Protein AF-0000000080481583 (afdb_homodimer)

Secondary structure (DSSP, 8-state):
---PPEEEEEEESS-SHHHHHHHHHH--SEEEEEEE--TTSPPPTHHHHHHHHHHHHHSSPPEEEEE-TT-HHHHHHHHHHHHHH-TTSEEEEETTSS-HHHHHHHHHHHHSTT--EEEEEEE-SB----SSS-SSB---EEEE-----S-PPPHHHHHHHHHHHHH-SSS--EEHHHHHHHHHHHT-GGGTTT--S-STT----HHHHHHHIIIIIHHHHHTTSEEEEEETTEEEEEE-HHHHHHHHHTGGGGHHHHHHHHHHH--SS---------GGGGGGTT--/--PPPEEEEEEESS-SHHHHHHHHHH--SEEEEEEE--TTSPPPTHHHHHHHHHHHHHSSPPEEEEE-TT-HHHHHHHHHHHHHH-TTSEEEEETTSS-HHHHHHHHHHHHSTT--EEEEEEE-SB----SSS-SSB---EEEE-----S-PPPHHHHHHHHHHHHH-SSS--EEHHHHHHHHHHHT-GGGTTT--S-STT----HHHHHHHIIIIIHHHHHTTSEEEEEETTEEEEEE-HHHHHHHHHTGGGGHHHHHHHHHHHS-SS---------GGGGGGTT--

Solvent-accessible surface area (backbone atoms only — not comparable to full-atom values): 30879 Å² total; per-residue (Å²): 126,86,79,64,45,36,32,37,39,33,38,52,59,56,47,46,31,58,54,50,41,55,44,66,74,66,50,36,70,41,42,37,34,37,31,58,52,57,78,86,54,84,75,42,70,61,53,58,54,51,46,51,51,44,18,66,66,46,71,50,69,54,46,77,44,72,34,50,43,80,34,26,37,49,34,10,16,52,49,36,35,54,27,63,76,34,78,73,31,50,34,35,30,43,32,61,24,36,43,44,39,21,12,34,13,38,45,52,28,32,26,24,84,85,28,64,35,43,34,27,39,55,42,52,66,42,67,74,65,64,62,84,56,55,54,40,41,47,58,67,49,71,45,77,49,79,72,61,50,48,68,72,75,50,43,56,48,34,36,47,49,46,51,30,55,74,36,39,48,98,88,38,70,16,36,65,68,56,51,51,37,49,32,44,58,70,61,34,69,89,43,63,92,66,70,77,80,64,38,75,82,52,76,86,49,74,66,52,54,52,47,44,37,69,71,39,52,49,55,36,38,74,69,49,26,36,45,79,44,75,59,91,93,42,57,35,41,38,66,33,74,50,24,51,42,49,40,43,29,43,40,62,58,22,43,71,58,47,52,50,51,54,60,66,63,57,50,80,85,74,58,75,70,75,72,69,78,64,68,68,66,64,73,64,60,63,83,112,125,86,78,63,46,36,33,37,39,33,38,52,60,56,48,47,32,57,54,50,41,55,44,64,73,66,50,37,69,42,40,37,32,38,30,58,52,58,78,87,55,83,74,40,70,60,53,57,52,50,47,51,51,44,19,68,64,45,69,50,70,55,48,75,45,73,34,50,44,81,34,25,37,48,33,11,17,52,49,36,36,53,28,64,76,34,80,74,31,48,33,34,31,43,31,61,24,36,42,44,40,20,11,34,14,38,46,53,27,31,25,24,83,86,27,61,34,43,32,25,40,55,41,51,67,40,67,71,61,67,63,83,56,56,56,38,40,47,59,66,49,71,44,78,50,80,70,62,50,48,70,71,75,50,43,60,49,34,35,47,49,46,50,29,54,72,36,38,50,97,89,39,71,15,35,66,67,56,52,50,38,51,32,42,57,70,62,33,70,90,44,63,90,68,70,77,82,66,38,75,80,52,75,84,50,75,68,51,54,52,47,44,38,70,71,40,51,49,56,36,37,73,70,48,25,36,44,78,45,75,58,91,93,44,59,34,41,39,66,32,75,50,24,52,42,48,38,43,29,44,40,62,58,22,42,70,58,45,53,51,51,53,60,66,64,56,49,80,85,73,60,74,70,76,71,69,78,64,67,68,66,65,74,63,61,62,84,111

Foldseek 3Di:
DPDAFEEEEEEADPDACLQLVVCQVVVTLAYEYEYAQDPVDDDDPCVVVRQVSSCVSNVHGHHYHHFHLQALLLLLLVQQQVQVVRVRHAYEYELANTDPSSNNSRVLSCVAPNRRYHYDYGDDPDDPDDPPDDPDDDDDDDDDDQDDPSPADALLQLLLLLQQALQPDPVGFDFLQSSLLLCLQLVPPLCPPPDDDHSVPDDDDPVSSVSCCVPHVVVCVVSVQWDWDDDPPTITIHGDPSVVSSSSSHVSSHVVSNVVSVVVSPDVPVPPPPPPCPVPPPPPPPPD/DPDAFEEEEEEADPDACLQLVVCQVVVTLAYEYEYAQDPVDDDDPCVVVRQVSSCVSNVHGHHYDHFHLQALLLLLLVQQQVQVVRVRHAYEYELANTDPSNNNSRVLSCVQPNRRYHYDYGDDPDDPDDPPDDPDDDDDDDDDDQDDPSPADALLQLLLLLQQALQPDPVGFDFPQSSLLLCLQLVPPLCPPPDDDDSVPDDDDPVSSVSCCVPHVVVCVVSVQWDWDDDPPTITIHGDPSVVSSSSSHVNSHVVSNVVSVVVSPDVVVPPPPPPCPVPPPPPPPPD

Radius of gyration: 26.98 Å; Cα contacts (8 Å, |Δi|>4): 1066; chains: 2; bounding box: 65×83×77 Å

Organism: Haloferax mediterranei (strain ATCC 33500 / DSM 1411 / JCM 8866 / NBRC 14739 / NCIMB 2177 / R-4) (NCBI:txid523841)

Nearest PDB structures (foldseek):
  8t64-assembly2_D  TM=6.019E-01  e=1.800E-04  Nitrosococcus halophilus Nc 4
  8t66-assembly1_A  TM=6.521E-01  e=8.794E-04  Nitrosococcus halophilus Nc 4
  8t64-assembly1_B  TM=6.285E-01  e=9.891E-04  Nitrosococcus halophilus Nc 4
  8t64-assembly2_C  TM=5.601E-01  e=6.556E-04  Nitrosococcus halophilus Nc 4
  8t64-assembly1_A  TM=5.274E-01  e=2.123E-03  Nitrosococcus halophilus Nc 4

pLDDT: mean 81.71, std 18.62, range [20.66, 98.38]

Structure (mmCIF, N/CA/C/O backbone):
data_AF-0000000080481583-model_v1
#
loop_
_entity.id
_entity.type
_entity.pdbx_description
1 polymer 'Transcriptional regulator'
#
loop_
_atom_site.group_PDB
_atom_site.id
_atom_site.type_symbol
_atom_site.label_atom_id
_atom_site.label_alt_id
_atom_site.label_comp_id
_atom_site.label_asym_id
_atom_site.label_entity_id
_atom_site.label_seq_id
_atom_site.pdbx_PDB_ins_code
_atom_site.Cartn_x
_atom_site.Cartn_y
_atom_site.Cartn_z
_atom_site.occupancy
_atom_site.B_iso_or_equiv
_atom_site.auth_seq_id
_atom_site.auth_comp_id
_atom_site.auth_asym_id
_atom_site.auth_atom_id
_atom_site.pdbx_PDB_model_num
ATOM 1 N N . MET A 1 1 ? 33.188 -13.773 -4.703 1 41 1 MET A N 1
ATOM 2 C CA . MET A 1 1 ? 32.125 -12.953 -4.098 1 41 1 MET A CA 1
ATOM 3 C C . MET A 1 1 ? 30.891 -12.914 -4.984 1 41 1 MET A C 1
ATOM 5 O O . MET A 1 1 ? 30.984 -12.609 -6.176 1 41 1 MET A O 1
ATOM 9 N N . LYS A 1 2 ? 29.938 -13.766 -4.742 1 57.56 2 LYS A N 1
ATOM 10 C CA . LYS A 1 2 ? 28.844 -13.961 -5.684 1 57.56 2 LYS A CA 1
ATOM 11 C C . LYS A 1 2 ? 28.219 -12.625 -6.086 1 57.56 2 LYS A C 1
ATOM 13 O O . LYS A 1 2 ? 27.953 -11.781 -5.23 1 57.56 2 LYS A O 1
ATOM 18 N N . ARG A 1 3 ? 28.516 -12.117 -7.27 1 77.69 3 ARG A N 1
ATOM 19 C CA . ARG A 1 3 ? 28.078 -10.82 -7.77 1 77.69 3 ARG A CA 1
ATOM 20 C C . ARG A 1 3 ? 26.562 -10.656 -7.633 1 77.69 3 ARG A C 1
ATOM 22 O O . ARG A 1 3 ? 25.797 -11.562 -7.992 1 77.69 3 ARG A O 1
ATOM 29 N N . HIS A 1 4 ? 26.062 -9.727 -6.84 1 88.62 4 HIS A N 1
ATOM 30 C CA . HIS A 1 4 ? 24.656 -9.383 -6.719 1 88.62 4 HIS A CA 1
ATOM 31 C C . HIS A 1 4 ? 24.125 -8.781 -8.016 1 88.62 4 HIS A C 1
ATOM 33 O O . HIS A 1 4 ? 24.734 -7.867 -8.578 1 88.62 4 HIS A O 1
ATOM 39 N N . LEU A 1 5 ? 23.156 -9.492 -8.586 1 94.88 5 LEU A N 1
ATOM 40 C CA . LEU A 1 5 ? 22.531 -8.992 -9.805 1 94.88 5 LEU A CA 1
ATOM 41 C C . LEU A 1 5 ? 21.484 -7.93 -9.477 1 94.88 5 LEU A C 1
ATOM 43 O O . LEU A 1 5 ? 20.938 -7.898 -8.375 1 94.88 5 LEU A O 1
ATOM 47 N N . ARG A 1 6 ? 21.422 -7 -10.422 1 96.62 6 ARG A N 1
ATOM 48 C CA . ARG A 1 6 ? 20.344 -6.031 -10.375 1 96.62 6 ARG A CA 1
ATOM 49 C C . ARG A 1 6 ? 19.172 -6.48 -11.242 1 96.62 6 ARG A C 1
ATOM 51 O O . ARG A 1 6 ? 19.344 -6.758 -12.43 1 96.62 6 ARG A O 1
ATOM 58 N N . VAL A 1 7 ? 18 -6.582 -10.641 1 97.69 7 VAL A N 1
ATOM 59 C CA . VAL A 1 7 ? 16.797 -7.078 -11.305 1 97.69 7 VAL A CA 1
ATOM 60 C C . VAL A 1 7 ? 15.68 -6.039 -11.203 1 97.69 7 VAL A C 1
ATOM 62 O O . VAL A 1 7 ? 15.414 -5.504 -10.125 1 97.69 7 VAL A O 1
ATOM 65 N N . HIS A 1 8 ? 15.086 -5.684 -12.344 1 98.19 8 HIS A N 1
ATOM 66 C CA . HIS A 1 8 ? 13.906 -4.824 -12.328 1 98.19 8 HIS A CA 1
ATOM 67 C C . HIS A 1 8 ? 12.641 -5.617 -12.641 1 98.19 8 HIS A C 1
ATOM 69 O O . HIS A 1 8 ? 12.641 -6.453 -13.547 1 98.19 8 HIS A O 1
ATOM 75 N N . VAL A 1 9 ? 11.641 -5.453 -11.859 1 98.38 9 VAL A N 1
ATOM 76 C CA . VAL A 1 9 ? 10.289 -5.926 -12.148 1 98.38 9 VAL A CA 1
ATOM 77 C C . VAL A 1 9 ? 9.398 -4.75 -12.547 1 98.38 9 VAL A C 1
ATOM 79 O O . VAL A 1 9 ? 9.266 -3.785 -11.789 1 98.38 9 VAL A O 1
ATOM 82 N N . VAL A 1 10 ? 8.797 -4.824 -13.75 1 98.12 10 VAL A N 1
ATOM 83 C CA . VAL A 1 10 ? 8.141 -3.65 -14.32 1 98.12 10 VAL A CA 1
ATOM 84 C C . VAL A 1 10 ? 6.793 -4.047 -14.914 1 98.12 10 VAL A C 1
ATOM 86 O O . VAL A 1 10 ? 6.738 -4.73 -15.938 1 98.12 10 VAL A O 1
ATOM 89 N N . PRO A 1 11 ? 5.652 -3.625 -14.258 1 97.44 11 PRO A N 1
ATOM 90 C CA . PRO A 1 11 ? 4.371 -3.781 -14.945 1 97.44 11 PRO A CA 1
ATOM 91 C C . PRO A 1 11 ? 4.328 -3.037 -16.281 1 97.44 11 PRO A C 1
ATOM 93 O O . PRO A 1 11 ? 4.758 -1.885 -16.359 1 97.44 11 PRO A O 1
ATOM 96 N N . LEU A 1 12 ? 3.936 -3.707 -17.328 1 95.31 12 LEU A N 1
ATOM 97 C CA . LEU A 1 12 ? 3.811 -3.133 -18.656 1 95.31 12 LEU A CA 1
ATOM 98 C C . LEU A 1 12 ? 2.346 -2.898 -19.016 1 95.31 12 LEU A C 1
ATOM 100 O O . LEU A 1 12 ? 1.614 -3.85 -19.297 1 95.31 12 LEU A O 1
ATOM 104 N N . TRP A 1 13 ? 1.979 -1.665 -18.969 1 91.25 13 TRP A N 1
ATOM 105 C CA . TRP A 1 13 ? 0.618 -1.292 -19.328 1 91.25 13 TRP A CA 1
ATOM 106 C C . TRP A 1 13 ? 0.621 -0.14 -20.328 1 91.25 13 TRP A C 1
ATOM 108 O O . TRP A 1 13 ? 1.039 -0.307 -21.484 1 91.25 13 TRP A O 1
ATOM 118 N N . ARG A 1 14 ? 0.336 1.11 -19.969 1 88.94 14 ARG A N 1
ATOM 119 C CA . ARG A 1 14 ? 0.197 2.211 -20.922 1 88.94 14 ARG A CA 1
ATOM 120 C C . ARG A 1 14 ? 1.287 3.256 -20.703 1 88.94 14 ARG A C 1
ATOM 122 O O . ARG A 1 14 ? 1.03 4.457 -20.797 1 88.94 14 ARG A O 1
ATOM 129 N N . GLU A 1 15 ? 2.49 2.73 -20.375 1 88.5 15 GLU A N 1
ATOM 130 C CA . GLU A 1 15 ? 3.652 3.588 -20.172 1 88.5 15 GLU A CA 1
ATOM 131 C C . GLU A 1 15 ? 4.797 3.199 -21.109 1 88.5 15 GLU A C 1
ATOM 133 O O . GLU A 1 15 ? 4.91 2.039 -21.5 1 88.5 15 GLU A O 1
ATOM 138 N N . HIS A 1 16 ? 5.609 4.156 -21.453 1 91.94 16 HIS A N 1
ATOM 139 C CA . HIS A 1 16 ? 6.797 3.926 -22.266 1 91.94 16 HIS A CA 1
ATOM 140 C C . HIS A 1 16 ? 8.047 4.461 -21.578 1 91.94 16 HIS A C 1
ATOM 142 O O . HIS A 1 16 ? 8.812 3.693 -20.984 1 91.94 16 HIS A O 1
ATOM 148 N N . ASP A 1 17 ? 8.18 5.773 -21.484 1 90.06 17 ASP A N 1
ATOM 149 C CA . ASP A 1 17 ? 9.391 6.391 -20.953 1 90.06 17 ASP A CA 1
ATOM 150 C C . ASP A 1 17 ? 9.57 6.059 -19.469 1 90.06 17 ASP A C 1
ATOM 152 O O . ASP A 1 17 ? 10.695 5.941 -18.984 1 90.06 17 ASP A O 1
ATOM 156 N N . ARG A 1 18 ? 8.445 5.871 -18.75 1 91.5 18 ARG A N 1
ATOM 157 C CA . ARG A 1 18 ? 8.508 5.504 -17.344 1 91.5 18 ARG A CA 1
ATOM 158 C C . ARG A 1 18 ? 9.117 4.121 -17.156 1 91.5 18 ARG A C 1
ATOM 160 O O . ARG A 1 18 ? 9.578 3.779 -16.062 1 91.5 18 ARG A O 1
ATOM 167 N N . ILE A 1 19 ? 9.062 3.361 -18.203 1 95 19 ILE A N 1
ATOM 168 C CA . ILE A 1 19 ? 9.617 2.014 -18.156 1 95 19 ILE A CA 1
ATOM 169 C C . ILE A 1 19 ? 11.07 2.039 -18.641 1 95 19 ILE A C 1
ATOM 171 O O . ILE A 1 19 ? 11.969 1.567 -17.938 1 95 19 ILE A O 1
ATOM 175 N N . ILE A 1 20 ? 11.375 2.699 -19.766 1 94.75 20 ILE A N 1
ATOM 176 C CA . ILE A 1 20 ? 12.664 2.646 -20.438 1 94.75 20 ILE A CA 1
ATOM 177 C C . ILE A 1 20 ? 13.672 3.521 -19.688 1 94.75 20 ILE A C 1
ATOM 179 O O . ILE A 1 20 ? 14.844 3.162 -19.562 1 94.75 20 ILE A O 1
ATOM 183 N N . GLY A 1 21 ? 13.258 4.684 -19.188 1 93.88 21 GLY A N 1
ATOM 184 C CA . GLY A 1 21 ? 14.141 5.617 -18.516 1 93.88 21 GLY A CA 1
ATOM 185 C C . GLY A 1 21 ? 14.945 4.977 -17.406 1 93.88 21 GLY A C 1
ATOM 186 O O . GLY A 1 21 ? 16.172 4.957 -17.453 1 93.88 21 GLY A O 1
ATOM 187 N N . PRO A 1 22 ? 14.242 4.379 -16.391 1 95 22 PRO A N 1
ATOM 188 C CA . PRO A 1 22 ? 14.961 3.742 -15.289 1 95 22 PRO A CA 1
ATOM 189 C C . PRO A 1 22 ? 15.867 2.604 -15.75 1 95 22 PRO A C 1
ATOM 191 O O . PRO A 1 22 ? 16.938 2.383 -15.172 1 95 22 PRO A O 1
ATOM 194 N N . VAL A 1 23 ? 15.453 1.799 -16.766 1 96.25 23 VAL A N 1
ATOM 195 C CA . VAL A 1 23 ? 16.25 0.694 -17.297 1 96.25 23 VAL A CA 1
ATOM 196 C C . VAL A 1 23 ? 17.531 1.235 -17.922 1 96.25 23 VAL A C 1
ATOM 198 O O . VAL A 1 23 ? 18.609 0.687 -17.719 1 96.25 23 VAL A O 1
ATOM 201 N N . GLU A 1 24 ? 17.438 2.303 -18.656 1 95.56 24 GLU A N 1
ATOM 202 C CA . GLU A 1 24 ? 18.609 2.91 -19.297 1 95.56 24 GLU A CA 1
ATOM 203 C C . GLU A 1 24 ? 19.547 3.518 -18.266 1 95.56 24 GLU A C 1
ATOM 205 O O . GLU A 1 24 ? 20.766 3.469 -18.422 1 95.56 24 GLU A O 1
ATOM 210 N N . ASP A 1 25 ? 18.969 4.109 -17.281 1 93.81 25 ASP A N 1
ATOM 211 C CA . ASP A 1 25 ? 19.75 4.789 -16.25 1 93.81 25 ASP A CA 1
ATOM 212 C C . ASP A 1 25 ? 20.469 3.783 -15.359 1 93.81 25 ASP A C 1
ATOM 214 O O . ASP A 1 25 ? 21.656 3.945 -15.07 1 93.81 25 ASP A O 1
ATOM 218 N N . ASP A 1 26 ? 19.766 2.668 -14.977 1 94.75 26 ASP A N 1
ATOM 219 C CA . ASP A 1 26 ? 20.297 1.736 -13.977 1 94.75 26 ASP A CA 1
ATOM 220 C C . ASP A 1 26 ? 20.984 0.551 -14.648 1 94.75 26 ASP A C 1
ATOM 222 O O . ASP A 1 26 ? 21.797 -0.128 -14.031 1 94.75 26 ASP A O 1
ATOM 226 N N . ARG A 1 27 ? 20.625 0.268 -15.914 1 95.44 27 ARG A N 1
ATOM 227 C CA . ARG A 1 27 ? 21.172 -0.84 -16.703 1 95.44 27 ARG A CA 1
ATOM 228 C C . ARG A 1 27 ? 21.172 -2.133 -15.891 1 95.44 27 ARG A C 1
ATOM 230 O O . ARG A 1 27 ? 22.219 -2.742 -15.68 1 95.44 27 ARG A O 1
ATOM 237 N N . PRO A 1 28 ? 19.969 -2.609 -15.438 1 97.56 28 PRO A N 1
ATOM 238 C CA . PRO A 1 28 ? 19.906 -3.854 -14.664 1 97.56 28 PRO A CA 1
ATOM 239 C C . PRO A 1 28 ? 20.391 -5.066 -15.453 1 97.56 28 PRO A C 1
ATOM 241 O O . PRO A 1 28 ? 20.531 -5 -16.672 1 97.56 28 PRO A O 1
ATOM 244 N N . ASP A 1 29 ? 20.734 -6.098 -14.695 1 97.62 29 ASP A N 1
ATOM 245 C CA . ASP A 1 29 ? 21.172 -7.348 -15.312 1 97.62 29 ASP A CA 1
ATOM 246 C C . ASP A 1 29 ? 19.984 -8.117 -15.898 1 97.62 29 ASP A C 1
ATOM 248 O O . ASP A 1 29 ? 20.141 -8.836 -16.891 1 97.62 29 ASP A O 1
ATOM 252 N N . HIS A 1 30 ? 18.812 -8 -15.266 1 97.31 30 HIS A N 1
ATOM 253 C CA . HIS A 1 30 ? 17.594 -8.68 -15.711 1 97.31 30 HIS A CA 1
ATOM 254 C C . HIS A 1 30 ? 16.375 -7.801 -15.516 1 97.31 30 HIS A C 1
ATOM 256 O O . HIS A 1 30 ? 16.297 -7.027 -14.562 1 97.31 30 HIS A O 1
ATOM 262 N N . VAL A 1 31 ? 15.445 -7.941 -16.453 1 98.31 31 VAL A N 1
ATOM 263 C CA . VAL A 1 31 ? 14.18 -7.227 -16.328 1 98.31 31 VAL A CA 1
ATOM 264 C C . VAL A 1 31 ? 13.023 -8.211 -16.5 1 98.31 31 VAL A C 1
ATOM 266 O O . VAL A 1 31 ? 13.023 -9.039 -17.406 1 98.31 31 VAL A O 1
ATOM 269 N N . TYR A 1 32 ? 12.117 -8.234 -15.562 1 98.38 32 TYR A N 1
ATOM 270 C CA . TYR A 1 32 ? 10.828 -8.906 -15.68 1 98.38 32 TYR A CA 1
ATOM 271 C C . TYR A 1 32 ? 9.727 -7.914 -16.047 1 98.38 32 TYR A C 1
ATOM 273 O O . TYR A 1 32 ? 9.562 -6.887 -15.391 1 98.38 32 TYR A O 1
ATOM 281 N N . LEU A 1 33 ? 9.039 -8.203 -17.141 1 98.06 33 LEU A N 1
ATOM 282 C CA . LEU A 1 33 ? 7.844 -7.438 -17.5 1 98.06 33 LEU A CA 1
ATOM 283 C C . LEU A 1 33 ? 6.582 -8.18 -17.062 1 98.06 33 LEU A C 1
ATOM 285 O O . LEU A 1 33 ? 6.426 -9.367 -17.344 1 98.06 33 LEU A O 1
ATOM 289 N N . LEU A 1 34 ? 5.77 -7.512 -16.297 1 97.69 34 LEU A N 1
ATOM 290 C CA . LEU A 1 34 ? 4.438 -8.031 -16 1 97.69 34 LEU A CA 1
ATOM 291 C C . LEU A 1 34 ? 3.422 -7.52 -17.016 1 97.69 34 LEU A C 1
ATOM 293 O O . LEU A 1 34 ? 3.027 -6.352 -16.969 1 97.69 34 LEU A O 1
ATOM 297 N N . GLU A 1 35 ? 3.02 -8.367 -17.906 1 94.81 35 GLU A N 1
ATOM 298 C CA . GLU A 1 35 ? 2.07 -7.992 -18.938 1 94.81 35 GLU A CA 1
ATOM 299 C C . GLU A 1 35 ? 0.663 -8.477 -18.609 1 94.81 35 GLU A C 1
ATOM 301 O O . GLU A 1 35 ? 0.493 -9.562 -18.047 1 94.81 35 GLU A O 1
ATOM 306 N N . HIS A 1 36 ? -0.292 -7.637 -18.969 1 92.5 36 HIS A N 1
ATOM 307 C CA . HIS A 1 36 ? -1.675 -8.023 -18.719 1 92.5 36 HIS A CA 1
ATOM 308 C C . HIS A 1 36 ? -2.039 -9.297 -19.469 1 92.5 36 HIS A C 1
ATOM 310 O O . HIS A 1 36 ? -1.783 -9.406 -20.672 1 92.5 36 HIS A O 1
ATOM 316 N N . GLU A 1 37 ? -2.674 -10.172 -18.828 1 89.94 37 GLU A N 1
ATOM 317 C CA . GLU A 1 37 ? -2.83 -11.539 -19.328 1 89.94 37 GLU A CA 1
ATOM 318 C C . GLU A 1 37 ? -3.994 -11.641 -20.312 1 89.94 37 GLU A C 1
ATOM 320 O O . GLU A 1 37 ? -4.047 -12.562 -21.125 1 89.94 37 GLU A O 1
ATOM 325 N N . ASP A 1 38 ? -4.926 -10.766 -20.281 1 84.06 38 ASP A N 1
ATOM 326 C CA . ASP A 1 38 ? -6.129 -10.859 -21.109 1 84.06 38 ASP A CA 1
ATOM 327 C C . ASP A 1 38 ? -5.824 -10.531 -22.562 1 84.06 38 ASP A C 1
ATOM 329 O O . ASP A 1 38 ? -5.582 -9.375 -22.906 1 84.06 38 ASP A O 1
ATOM 333 N N . PRO A 1 39 ? -5.91 -11.5 -23.344 1 78.62 39 PRO A N 1
ATOM 334 C CA . PRO A 1 39 ? -5.594 -11.266 -24.75 1 78.62 39 PRO A CA 1
ATOM 335 C C . PRO A 1 39 ? -6.625 -10.383 -25.453 1 78.62 39 PRO A C 1
ATOM 337 O O . PRO A 1 39 ? -6.363 -9.852 -26.531 1 78.62 39 PRO A O 1
ATOM 340 N N . SER A 1 40 ? -7.809 -10.305 -24.891 1 76.62 40 SER A N 1
ATOM 341 C CA . SER A 1 40 ? -8.859 -9.5 -25.516 1 76.62 40 SER A CA 1
ATOM 342 C C . SER A 1 40 ? -8.555 -8.016 -25.375 1 76.62 40 SER A C 1
ATOM 344 O O . SER A 1 40 ? -9.148 -7.191 -26.094 1 76.62 40 SER A O 1
ATOM 346 N N . VAL A 1 41 ? -7.652 -7.797 -24.531 1 77.38 41 VAL A N 1
ATOM 347 C CA . VAL A 1 41 ? -7.273 -6.398 -24.359 1 77.38 41 VAL A CA 1
ATOM 348 C C . VAL A 1 41 ? -6.188 -6.031 -25.359 1 77.38 41 VAL A C 1
ATOM 350 O O . VAL A 1 41 ? -5.137 -6.676 -25.406 1 77.38 41 VAL A O 1
ATOM 353 N N . GLU A 1 42 ? -6.457 -5.113 -26.172 1 77.44 42 GLU A N 1
ATOM 354 C CA . GLU A 1 42 ? -5.516 -4.695 -27.203 1 77.44 42 GLU A CA 1
ATOM 355 C C . GLU A 1 42 ? -4.254 -4.098 -26.594 1 77.44 42 GLU A C 1
ATOM 357 O O . GLU A 1 42 ? -4.332 -3.24 -25.719 1 77.44 42 GLU A O 1
ATOM 362 N N . ARG A 1 43 ? -3.139 -4.582 -27.062 1 81.81 43 ARG A N 1
ATOM 363 C CA . ARG A 1 43 ? -1.841 -4.078 -26.625 1 81.81 43 ARG A CA 1
ATOM 364 C C . ARG A 1 43 ? -1.35 -2.959 -27.531 1 81.81 43 ARG A C 1
ATOM 366 O O . ARG A 1 43 ? -1.466 -3.053 -28.766 1 81.81 43 ARG A O 1
ATOM 373 N N . PRO A 1 44 ? -0.81 -1.932 -26.844 1 83.94 44 PRO A N 1
ATOM 374 C CA . PRO A 1 44 ? -0.232 -0.872 -27.672 1 83.94 44 PRO A CA 1
ATOM 375 C C . PRO A 1 44 ? 0.958 -1.354 -28.5 1 83.94 44 PRO A C 1
ATOM 377 O O . PRO A 1 44 ? 1.719 -2.215 -28.047 1 83.94 44 PRO A O 1
ATOM 380 N N . ASN A 1 45 ? 1.146 -0.759 -29.625 1 81.62 45 ASN A N 1
ATOM 381 C CA . ASN A 1 45 ? 2.25 -1.108 -30.516 1 81.62 45 ASN A CA 1
ATOM 382 C C . ASN A 1 45 ? 3.604 -0.816 -29.875 1 81.62 45 ASN A C 1
ATOM 384 O O . ASN A 1 45 ? 4.586 -1.513 -30.141 1 81.62 45 ASN A O 1
ATOM 388 N N . TYR A 1 46 ? 3.543 0.147 -29.016 1 86.62 46 TYR A N 1
ATOM 389 C CA . TYR A 1 46 ? 4.832 0.542 -28.453 1 86.62 46 TYR A CA 1
ATOM 390 C C . TYR A 1 46 ? 5.316 -0.477 -27.438 1 86.62 46 TYR A C 1
ATOM 392 O O . TYR A 1 46 ? 6.434 -0.374 -26.922 1 86.62 46 TYR A O 1
ATOM 400 N N . HIS A 1 47 ? 4.535 -1.506 -27.109 1 90.25 47 HIS A N 1
ATOM 401 C CA . HIS A 1 47 ? 5.008 -2.568 -26.234 1 90.25 47 HIS A CA 1
ATOM 402 C C . HIS A 1 47 ? 6.207 -3.291 -26.828 1 90.25 47 HIS A C 1
ATOM 404 O O . HIS A 1 47 ? 7.156 -3.623 -26.109 1 90.25 47 HIS A O 1
ATOM 410 N N . GLU A 1 48 ? 6.094 -3.508 -28.094 1 90.88 48 GLU A N 1
ATOM 411 C CA . GLU A 1 48 ? 7.219 -4.141 -28.766 1 90.88 48 GLU A CA 1
ATOM 412 C C . GLU A 1 48 ? 8.469 -3.268 -28.703 1 90.88 48 GLU A C 1
ATOM 414 O O . GLU A 1 48 ? 9.578 -3.773 -28.547 1 90.88 48 GLU A O 1
ATOM 419 N N . THR A 1 49 ? 8.25 -1.966 -28.875 1 91.19 49 THR A N 1
ATOM 420 C CA . THR A 1 49 ? 9.359 -1.02 -28.797 1 91.19 49 THR A CA 1
ATOM 421 C C . THR A 1 49 ? 10 -1.06 -27.406 1 91.19 49 THR A C 1
ATOM 423 O O . THR A 1 49 ? 11.219 -0.949 -27.281 1 91.19 49 THR A O 1
ATOM 426 N N . VAL A 1 50 ? 9.164 -1.205 -26.422 1 93.94 50 VAL A N 1
ATOM 427 C CA . VAL A 1 50 ? 9.656 -1.287 -25.047 1 93.94 50 VAL A CA 1
ATOM 428 C C . VAL A 1 50 ? 10.531 -2.525 -24.891 1 93.94 50 VAL A C 1
ATOM 430 O O . VAL A 1 50 ? 11.648 -2.439 -24.359 1 93.94 50 VAL A O 1
ATOM 433 N N . VAL A 1 51 ? 10.086 -3.674 -25.375 1 96.06 51 VAL A N 1
ATOM 434 C CA . VAL A 1 51 ? 10.82 -4.93 -25.266 1 96.06 51 VAL A CA 1
ATOM 435 C C . VAL A 1 51 ? 12.141 -4.82 -26.031 1 96.06 51 VAL A C 1
ATOM 437 O O . VAL A 1 51 ? 13.195 -5.203 -25.5 1 96.06 51 VAL A O 1
ATOM 440 N N . ASP A 1 52 ? 12.109 -4.254 -27.188 1 96.62 52 ASP A N 1
ATOM 441 C CA . ASP A 1 52 ? 13.305 -4.094 -28.016 1 96.62 52 ASP A CA 1
ATOM 442 C C . ASP A 1 52 ? 14.336 -3.203 -27.328 1 96.62 52 ASP A C 1
ATOM 444 O O . ASP A 1 52 ? 15.531 -3.518 -27.312 1 96.62 52 ASP A O 1
ATOM 448 N N . ARG A 1 53 ? 13.867 -2.107 -26.828 1 95.5 53 ARG A N 1
ATOM 449 C CA . ARG A 1 53 ? 14.773 -1.16 -26.172 1 95.5 53 ARG A CA 1
ATOM 450 C C . ARG A 1 53 ? 15.414 -1.771 -24.938 1 95.5 53 ARG A C 1
ATOM 452 O O . ARG A 1 53 ? 16.609 -1.567 -24.688 1 95.5 53 ARG A O 1
ATOM 459 N N . ILE A 1 54 ? 14.594 -2.504 -24.156 1 97.5 54 ILE A N 1
ATOM 460 C CA . ILE A 1 54 ? 15.141 -3.18 -22.984 1 97.5 54 ILE A CA 1
ATOM 461 C C . ILE A 1 54 ? 16.203 -4.184 -23.422 1 97.5 54 ILE A C 1
ATOM 463 O O . ILE A 1 54 ? 17.266 -4.277 -22.812 1 97.5 54 ILE A O 1
ATOM 467 N N . THR A 1 55 ? 15.953 -4.898 -24.5 1 97.94 55 THR A N 1
ATOM 468 C CA . THR A 1 55 ? 16.906 -5.879 -25.016 1 97.94 55 THR A CA 1
ATOM 469 C C . THR A 1 55 ? 18.203 -5.207 -25.422 1 97.94 55 THR A C 1
ATOM 471 O O . THR A 1 55 ? 19.297 -5.727 -25.125 1 97.94 55 THR A O 1
ATOM 474 N N . ASP A 1 56 ? 18.047 -4.078 -26.031 1 97.31 56 ASP A N 1
ATOM 475 C CA . ASP A 1 56 ? 19.234 -3.336 -26.469 1 97.31 56 ASP A CA 1
ATOM 476 C C . ASP A 1 56 ? 20.062 -2.887 -25.266 1 97.31 56 ASP A C 1
ATOM 478 O O . ASP A 1 56 ? 21.297 -2.916 -25.312 1 97.31 56 ASP A O 1
ATOM 482 N N . VAL A 1 57 ? 19.391 -2.441 -24.25 1 96.44 57 VAL A N 1
ATOM 483 C CA . VAL A 1 57 ? 20.078 -1.858 -23.109 1 96.44 57 VAL A CA 1
ATOM 484 C C . VAL A 1 57 ? 20.656 -2.969 -22.234 1 96.44 57 VAL A C 1
ATOM 486 O O . VAL A 1 57 ? 21.812 -2.887 -21.797 1 96.44 57 VAL A O 1
ATOM 489 N N . VAL A 1 58 ? 19.891 -4 -21.984 1 96.38 58 VAL A N 1
ATOM 490 C CA . VAL A 1 58 ? 20.234 -5.043 -21.031 1 96.38 58 VAL A CA 1
ATOM 491 C C . VAL A 1 58 ? 21.062 -6.125 -21.719 1 96.38 58 VAL A C 1
ATOM 493 O O . VAL A 1 58 ? 21.891 -6.781 -21.078 1 96.38 58 VAL A O 1
ATOM 496 N N . GLY A 1 59 ? 20.891 -6.316 -23 1 96.62 59 GLY A N 1
ATOM 497 C CA . GLY A 1 59 ? 21.578 -7.34 -23.766 1 96.62 59 GLY A CA 1
ATOM 498 C C . GLY A 1 59 ? 20.766 -8.609 -23.938 1 96.62 59 GLY A C 1
ATOM 499 O O . GLY A 1 59 ? 21.125 -9.469 -24.75 1 96.62 59 GLY A O 1
ATOM 500 N N . THR A 1 60 ? 19.75 -8.852 -23.156 1 96.38 60 THR A N 1
ATOM 501 C CA . THR A 1 60 ? 18.812 -9.969 -23.25 1 96.38 60 THR A CA 1
ATOM 502 C C . THR A 1 60 ? 17.375 -9.484 -23.188 1 96.38 60 THR A C 1
ATOM 504 O O . THR A 1 60 ? 17.078 -8.5 -22.516 1 96.38 60 THR A O 1
ATOM 507 N N . PRO A 1 61 ? 16.453 -10.195 -23.875 1 96.94 61 PRO A N 1
ATOM 508 C CA . PRO A 1 61 ? 15.039 -9.805 -23.75 1 96.94 61 PRO A CA 1
ATOM 509 C C . PRO A 1 61 ? 14.523 -9.945 -22.312 1 96.94 61 PRO A C 1
ATOM 511 O O . PRO A 1 61 ? 14.984 -10.805 -21.562 1 96.94 61 PRO A O 1
ATOM 514 N N . PRO A 1 62 ? 13.609 -9.07 -21.984 1 98.19 62 PRO A N 1
ATOM 515 C CA . PRO A 1 62 ? 13.008 -9.234 -20.656 1 98.19 62 PRO A CA 1
ATOM 516 C C . PRO A 1 62 ? 12.188 -10.516 -20.531 1 98.19 62 PRO A C 1
ATOM 518 O O . PRO A 1 62 ? 11.633 -10.992 -21.531 1 98.19 62 PRO A O 1
ATOM 521 N N . ALA A 1 63 ? 12.234 -11.109 -19.375 1 97.44 63 ALA A N 1
ATOM 522 C CA . ALA A 1 63 ? 11.273 -12.172 -19.078 1 97.44 63 ALA A CA 1
ATOM 523 C C . ALA A 1 63 ? 9.867 -11.609 -18.906 1 97.44 63 ALA A C 1
ATOM 525 O O . ALA A 1 63 ? 9.688 -10.547 -18.312 1 97.44 63 ALA A O 1
ATOM 526 N N . VAL A 1 64 ? 8.898 -12.289 -19.469 1 95.44 64 VAL A N 1
ATOM 527 C CA . VAL A 1 64 ? 7.531 -11.781 -19.422 1 95.44 64 VAL A CA 1
ATOM 528 C C . VAL A 1 64 ? 6.672 -12.703 -18.547 1 95.44 64 VAL A C 1
ATOM 530 O O . VAL A 1 64 ? 6.695 -13.93 -18.734 1 95.44 64 VAL A O 1
ATOM 533 N N . GLU A 1 65 ? 6.039 -12.188 -17.562 1 93.69 65 GLU A N 1
ATOM 534 C CA . GLU A 1 65 ? 5.008 -12.852 -16.766 1 93.69 65 GLU A CA 1
ATOM 535 C C . GLU A 1 65 ? 3.629 -12.266 -17.047 1 93.69 65 GLU A C 1
ATOM 537 O O . GLU A 1 65 ? 3.443 -11.047 -17 1 93.69 65 GLU A O 1
ATOM 542 N N . TYR A 1 66 ? 2.721 -13.156 -17.438 1 93.19 66 TYR A N 1
ATOM 543 C CA . TYR A 1 66 ? 1.364 -12.688 -17.703 1 93.19 66 TYR A CA 1
ATOM 544 C C . TYR A 1 66 ? 0.522 -12.711 -16.422 1 93.19 66 TYR A C 1
ATOM 546 O O . TYR A 1 66 ? 0.423 -13.734 -15.758 1 93.19 66 TYR A O 1
ATOM 554 N N . VAL A 1 67 ? 0.039 -11.531 -16.094 1 92.19 67 VAL A N 1
ATOM 555 C CA . VAL A 1 67 ? -0.729 -11.336 -14.875 1 92.19 67 VAL A CA 1
ATOM 556 C C . VAL A 1 67 ? -1.912 -10.406 -15.148 1 92.19 67 VAL A C 1
ATOM 558 O O . VAL A 1 67 ? -1.877 -9.609 -16.094 1 92.19 67 VAL A O 1
ATOM 561 N N . ASP A 1 68 ? -2.996 -10.555 -14.414 1 90.75 68 ASP A N 1
ATOM 562 C CA . ASP A 1 68 ? -4.047 -9.539 -14.477 1 90.75 68 ASP A CA 1
ATOM 563 C C . ASP A 1 68 ? -3.619 -8.258 -13.758 1 90.75 68 ASP A C 1
ATOM 565 O O . ASP A 1 68 ? -3.652 -8.195 -12.523 1 90.75 68 ASP A O 1
ATOM 569 N N . LEU A 1 69 ? -3.234 -7.238 -14.523 1 93.75 69 LEU A N 1
ATOM 570 C CA . LEU A 1 69 ? -2.723 -5.992 -13.961 1 93.75 69 LEU A CA 1
ATOM 571 C C . LEU A 1 69 ? -3.822 -5.23 -13.234 1 93.75 69 LEU A C 1
ATOM 573 O O . LEU A 1 69 ? -3.547 -4.262 -12.523 1 93.75 69 LEU A O 1
ATOM 577 N N . PHE A 1 70 ? -5.082 -5.738 -13.297 1 88.69 70 PHE A N 1
ATOM 578 C CA . PHE A 1 70 ? -6.195 -5.098 -12.602 1 88.69 70 PHE A CA 1
ATOM 579 C C . PHE A 1 70 ? -6.562 -5.867 -11.344 1 88.69 70 PHE A C 1
ATOM 581 O O . PHE A 1 70 ? -7.539 -5.531 -10.664 1 88.69 70 PHE A O 1
ATOM 588 N N . ASP A 1 71 ? -5.758 -6.848 -11.094 1 85 71 ASP A N 1
ATOM 589 C CA . ASP A 1 71 ? -5.852 -7.59 -9.844 1 85 71 ASP A CA 1
ATOM 590 C C . ASP A 1 71 ? -4.609 -7.367 -8.977 1 85 71 ASP A C 1
ATOM 592 O O . ASP A 1 71 ? -3.566 -7.977 -9.211 1 85 71 ASP A O 1
ATOM 596 N N . MET A 1 72 ? -4.742 -6.59 -7.973 1 86.56 72 MET A N 1
ATOM 597 C CA . MET A 1 72 ? -3.6 -6.176 -7.164 1 86.56 72 MET A CA 1
ATOM 598 C C . MET A 1 72 ? -2.939 -7.379 -6.5 1 86.56 72 MET A C 1
ATOM 600 O O . MET A 1 72 ? -1.718 -7.414 -6.344 1 86.56 72 MET A O 1
ATOM 604 N N . TYR A 1 73 ? -3.732 -8.398 -6.129 1 79.94 73 TYR A N 1
ATOM 605 C CA . TYR A 1 73 ? -3.18 -9.555 -5.434 1 79.94 73 TYR A CA 1
ATOM 606 C C . TYR A 1 73 ? -2.396 -10.445 -6.395 1 79.94 73 TYR A C 1
ATOM 608 O O . TYR A 1 73 ? -1.405 -11.07 -6.004 1 79.94 73 TYR A O 1
ATOM 616 N N . GLU A 1 74 ? -2.863 -10.516 -7.621 1 85.25 74 GLU A N 1
ATOM 617 C CA . GLU A 1 74 ? -2.082 -11.227 -8.625 1 85.25 74 GLU A CA 1
ATOM 618 C C . GLU A 1 74 ? -0.747 -10.539 -8.883 1 85.25 74 GLU A C 1
ATOM 620 O O . GLU A 1 74 ? 0.283 -11.195 -9.031 1 85.25 74 GLU A O 1
ATOM 625 N N . VAL A 1 75 ? -0.852 -9.234 -8.953 1 92.81 75 VAL A N 1
ATOM 626 C CA . VAL A 1 75 ? 0.376 -8.469 -9.141 1 92.81 75 VAL A CA 1
ATOM 627 C C . VAL A 1 75 ? 1.311 -8.688 -7.953 1 92.81 75 VAL A C 1
ATOM 629 O O . VAL A 1 75 ? 2.502 -8.945 -8.133 1 92.81 75 VAL A O 1
ATOM 632 N N . MET A 1 76 ? 0.754 -8.578 -6.781 1 87.25 76 MET A N 1
ATOM 633 C CA . MET A 1 76 ? 1.535 -8.836 -5.574 1 87.25 76 MET A CA 1
ATOM 634 C C . MET A 1 76 ? 2.18 -10.211 -5.625 1 87.25 76 MET A C 1
ATOM 636 O O . MET A 1 76 ? 3.373 -10.359 -5.344 1 87.25 76 MET A O 1
ATOM 640 N N . GLY A 1 77 ? 1.407 -11.227 -5.973 1 83.94 77 GLY A N 1
ATOM 641 C CA . GLY A 1 77 ? 1.906 -12.594 -6.059 1 83.94 77 GLY A CA 1
ATOM 642 C C . GLY A 1 77 ? 3.043 -12.75 -7.051 1 83.94 77 GLY A C 1
ATOM 643 O O . GLY A 1 77 ? 4.031 -13.43 -6.77 1 83.94 77 GLY A O 1
ATOM 644 N N . ALA A 1 78 ? 2.916 -12.125 -8.188 1 90.19 78 ALA A N 1
ATOM 645 C CA . ALA A 1 78 ? 3.961 -12.195 -9.211 1 90.19 78 ALA A CA 1
ATOM 646 C C . ALA A 1 78 ? 5.266 -11.602 -8.695 1 90.19 78 ALA A C 1
ATOM 648 O O . ALA A 1 78 ? 6.336 -12.195 -8.867 1 90.19 78 ALA A O 1
ATOM 649 N N . ILE A 1 79 ? 5.152 -10.5 -8.039 1 93.44 79 ILE A N 1
ATOM 650 C CA . ILE A 1 79 ? 6.34 -9.781 -7.59 1 93.44 79 ILE A CA 1
ATOM 651 C C . ILE A 1 79 ? 6.992 -10.523 -6.434 1 93.44 79 ILE A C 1
ATOM 653 O O . ILE A 1 79 ? 8.219 -10.68 -6.395 1 93.44 79 ILE A O 1
ATOM 657 N N . THR A 1 80 ? 6.18 -10.977 -5.492 1 86.69 80 THR A N 1
ATOM 658 C CA . THR A 1 80 ? 6.75 -11.734 -4.383 1 86.69 80 THR A CA 1
ATOM 659 C C . THR A 1 80 ? 7.414 -13.016 -4.887 1 86.69 80 THR A C 1
ATOM 661 O O . THR A 1 80 ? 8.453 -13.422 -4.371 1 86.69 80 THR A O 1
ATOM 664 N N . THR A 1 81 ? 6.859 -13.625 -5.922 1 85.94 81 THR A N 1
ATOM 665 C CA . THR A 1 81 ? 7.43 -14.828 -6.52 1 85.94 81 THR A CA 1
ATOM 666 C C . THR A 1 81 ? 8.758 -14.516 -7.207 1 85.94 81 THR A C 1
ATOM 668 O O . THR A 1 81 ? 9.75 -15.203 -6.996 1 85.94 81 THR A O 1
ATOM 671 N N . ILE A 1 82 ? 8.773 -13.484 -7.988 1 92.44 82 ILE A N 1
ATOM 672 C CA . ILE A 1 82 ? 9.984 -13.094 -8.695 1 92.44 82 ILE A CA 1
ATOM 673 C C . ILE A 1 82 ? 11.086 -12.742 -7.695 1 92.44 82 ILE A C 1
ATOM 675 O O . ILE A 1 82 ? 12.242 -13.141 -7.871 1 92.44 82 ILE A O 1
ATOM 679 N N . ALA A 1 83 ? 10.734 -11.992 -6.66 1 91.56 83 ALA A N 1
ATOM 680 C CA . ALA A 1 83 ? 11.711 -11.656 -5.625 1 91.56 83 ALA A CA 1
ATOM 681 C C . ALA A 1 83 ? 12.289 -12.914 -4.984 1 91.56 83 ALA A C 1
ATOM 683 O O . ALA A 1 83 ? 13.484 -12.961 -4.668 1 91.56 83 ALA A O 1
ATOM 684 N N . ASP A 1 84 ? 11.438 -13.922 -4.824 1 85.69 84 ASP A N 1
ATOM 685 C CA . ASP A 1 84 ? 11.859 -15.18 -4.215 1 85.69 84 ASP A CA 1
ATOM 686 C C . ASP A 1 84 ? 12.852 -15.914 -5.105 1 85.69 84 ASP A C 1
ATOM 688 O O . ASP A 1 84 ? 13.703 -16.656 -4.613 1 85.69 84 ASP A O 1
ATOM 692 N N . TRP A 1 85 ? 12.742 -15.688 -6.461 1 89.5 85 TRP A N 1
ATOM 693 C CA . TRP A 1 85 ? 13.688 -16.281 -7.406 1 89.5 85 TRP A CA 1
ATOM 694 C C . TRP A 1 85 ? 15.062 -15.633 -7.289 1 89.5 85 TRP A C 1
ATOM 696 O O . TRP A 1 85 ? 16.062 -16.172 -7.77 1 89.5 85 TRP A O 1
ATOM 706 N N . HIS A 1 86 ? 15.102 -14.445 -6.582 1 93.56 86 HIS A N 1
ATOM 707 C CA . HIS A 1 86 ? 16.328 -13.648 -6.523 1 93.56 86 HIS A CA 1
ATOM 708 C C . HIS A 1 86 ? 16.688 -13.297 -5.082 1 93.56 86 HIS A C 1
ATOM 710 O O . HIS A 1 86 ? 16.844 -12.125 -4.742 1 93.56 86 HIS A O 1
ATOM 716 N N . PRO A 1 87 ? 16.938 -14.281 -4.277 1 86.38 87 PRO A N 1
ATOM 717 C CA . PRO A 1 87 ? 17.125 -14.031 -2.846 1 86.38 87 PRO A CA 1
ATOM 718 C C . PRO A 1 87 ? 18.406 -13.242 -2.553 1 86.38 87 PRO A C 1
ATOM 720 O O . PRO A 1 87 ? 18.469 -12.531 -1.545 1 86.38 87 PRO A O 1
ATOM 723 N N . ASP A 1 88 ? 19.375 -13.25 -3.439 1 90.5 88 ASP A N 1
ATOM 724 C CA . ASP A 1 88 ? 20.656 -12.586 -3.18 1 90.5 88 ASP A CA 1
ATOM 725 C C . ASP A 1 88 ? 20.844 -11.383 -4.102 1 90.5 88 ASP A C 1
ATOM 727 O O . ASP A 1 88 ? 21.906 -10.766 -4.125 1 90.5 88 ASP A O 1
ATOM 731 N N . ASP A 1 89 ? 19.875 -11.078 -4.844 1 94.5 89 ASP A N 1
ATOM 732 C CA . ASP A 1 89 ? 19.984 -10.016 -5.84 1 94.5 89 ASP A CA 1
ATOM 733 C C . ASP A 1 89 ? 19.266 -8.75 -5.375 1 94.5 89 ASP A C 1
ATOM 735 O O . ASP A 1 89 ? 18.594 -8.758 -4.344 1 94.5 89 ASP A O 1
ATOM 739 N N . LEU A 1 90 ? 19.609 -7.688 -6.043 1 94.88 90 LEU A N 1
ATOM 740 C CA . LEU A 1 90 ? 18.906 -6.43 -5.801 1 94.88 90 LEU A CA 1
ATOM 741 C C . LEU A 1 90 ? 17.688 -6.301 -6.711 1 94.88 90 LEU A C 1
ATOM 743 O O . LEU A 1 90 ? 17.828 -5.977 -7.891 1 94.88 90 LEU A O 1
ATOM 747 N N . VAL A 1 91 ? 16.547 -6.59 -6.141 1 95.5 91 VAL A N 1
ATOM 748 C CA . VAL A 1 91 ? 15.312 -6.535 -6.914 1 95.5 91 VAL A CA 1
ATOM 749 C C . VAL A 1 91 ? 14.633 -5.18 -6.711 1 95.5 91 VAL A C 1
ATOM 751 O O . VAL A 1 91 ? 14.383 -4.77 -5.578 1 95.5 91 VAL A O 1
ATOM 754 N N . ARG A 1 92 ? 14.414 -4.457 -7.812 1 96 92 ARG A N 1
ATOM 755 C CA . ARG A 1 92 ? 13.695 -3.189 -7.781 1 96 92 ARG A CA 1
ATOM 756 C C . ARG A 1 92 ? 12.398 -3.279 -8.578 1 96 92 ARG A C 1
ATOM 758 O O . ARG A 1 92 ? 12.359 -3.898 -9.641 1 96 92 ARG A O 1
ATOM 765 N N . VAL A 1 93 ? 11.352 -2.715 -8.047 1 96.81 93 VAL A N 1
ATOM 766 C CA . VAL A 1 93 ? 10.031 -2.814 -8.664 1 96.81 93 VAL A CA 1
ATOM 767 C C . VAL A 1 93 ? 9.531 -1.423 -9.047 1 96.81 93 VAL A C 1
ATOM 769 O O . VAL A 1 93 ? 9.43 -0.537 -8.195 1 96.81 93 VAL A O 1
ATOM 772 N N . ASN A 1 94 ? 9.289 -1.16 -10.312 1 97.31 94 ASN A N 1
ATOM 773 C CA . ASN A 1 94 ? 8.641 0.059 -10.789 1 97.31 94 ASN A CA 1
ATOM 774 C C . ASN A 1 94 ? 7.156 0.07 -10.445 1 97.31 94 ASN A C 1
ATOM 776 O O . ASN A 1 94 ? 6.355 -0.59 -11.109 1 97.31 94 ASN A O 1
ATOM 780 N N . VAL A 1 95 ? 6.754 0.846 -9.484 1 95.06 95 VAL A N 1
ATOM 781 C CA . VAL A 1 95 ? 5.375 0.712 -9.031 1 95.06 95 VAL A CA 1
ATOM 782 C C . VAL A 1 95 ? 4.492 1.725 -9.758 1 95.06 95 VAL A C 1
ATOM 784 O O . VAL A 1 95 ? 3.279 1.77 -9.531 1 95.06 95 VAL A O 1
ATOM 787 N N . THR A 1 96 ? 5.055 2.504 -10.664 1 93.19 96 THR A N 1
ATOM 788 C CA . THR A 1 96 ? 4.258 3.543 -11.312 1 93.19 96 THR A CA 1
ATOM 789 C C . THR A 1 96 ? 4.094 3.252 -12.805 1 93.19 96 THR A C 1
ATOM 791 O O . THR A 1 96 ? 3.594 4.09 -13.555 1 93.19 96 THR A O 1
ATOM 794 N N . ALA A 1 97 ? 4.527 2.082 -13.258 1 93.69 97 ALA A N 1
ATOM 795 C CA . ALA A 1 97 ? 4.484 1.788 -14.695 1 93.69 97 ALA A CA 1
ATOM 796 C C . ALA A 1 97 ? 3.189 1.071 -15.062 1 93.69 97 ALA A C 1
ATOM 798 O O . ALA A 1 97 ? 2.834 0.993 -16.25 1 93.69 97 ALA A O 1
ATOM 799 N N . GLY A 1 98 ? 2.453 0.49 -14.109 1 93.69 98 GLY A N 1
ATOM 800 C CA . GLY A 1 98 ? 1.256 -0.285 -14.391 1 93.69 98 GLY A CA 1
ATOM 801 C C . GLY A 1 98 ? -0.027 0.481 -14.125 1 93.69 98 GLY A C 1
ATOM 802 O O . GLY A 1 98 ? -0.089 1.692 -14.344 1 93.69 98 GLY A O 1
ATOM 803 N N . THR A 1 99 ? -1.097 -0.273 -13.875 1 92.44 99 THR A N 1
ATOM 804 C CA . THR A 1 99 ? -2.387 0.296 -13.5 1 92.44 99 THR A CA 1
ATOM 805 C C . THR A 1 99 ? -2.369 0.772 -12.055 1 92.44 99 THR A C 1
ATOM 807 O O . THR A 1 99 ? -1.401 0.531 -11.328 1 92.44 99 THR A O 1
ATOM 810 N N . LYS A 1 100 ? -3.396 1.448 -11.656 1 92.12 100 LYS A N 1
ATOM 811 C CA . LYS A 1 100 ? -3.52 1.863 -10.266 1 92.12 100 LYS A CA 1
ATOM 812 C C . LYS A 1 100 ? -3.531 0.657 -9.328 1 92.12 100 LYS A C 1
ATOM 814 O O . LYS A 1 100 ? -2.869 0.663 -8.289 1 92.12 100 LYS A O 1
ATOM 819 N N . ARG A 1 101 ? -4.258 -0.357 -9.758 1 91.25 101 ARG A N 1
ATOM 820 C CA . ARG A 1 101 ? -4.309 -1.568 -8.945 1 91.25 101 ARG A CA 1
ATOM 821 C C . ARG A 1 101 ? -2.953 -2.268 -8.922 1 91.25 101 ARG A C 1
ATOM 823 O O . ARG A 1 101 ? -2.543 -2.805 -7.891 1 91.25 101 ARG A O 1
ATOM 830 N N . ALA A 1 102 ? -2.281 -2.217 -10.055 1 94.56 102 ALA A N 1
ATOM 831 C CA . ALA A 1 102 ? -0.932 -2.775 -10.094 1 94.56 102 ALA A CA 1
ATOM 832 C C . ALA A 1 102 ? 0.014 -2.002 -9.18 1 94.56 102 ALA A C 1
ATOM 834 O O . ALA A 1 102 ? 0.885 -2.59 -8.539 1 94.56 102 ALA A O 1
ATOM 835 N N . ALA A 1 103 ? -0.16 -0.691 -9.156 1 95.38 103 ALA A N 1
ATOM 836 C CA . ALA A 1 103 ? 0.66 0.132 -8.273 1 95.38 103 ALA A CA 1
ATOM 837 C C . ALA A 1 103 ? 0.47 -0.273 -6.816 1 95.38 103 ALA A C 1
ATOM 839 O O . ALA A 1 103 ? 1.444 -0.43 -6.078 1 95.38 103 ALA A O 1
ATOM 840 N N . ILE A 1 104 ? -0.708 -0.472 -6.453 1 90.69 104 ILE A N 1
ATOM 841 C CA . ILE A 1 104 ? -1.041 -0.885 -5.094 1 90.69 104 ILE A CA 1
ATOM 842 C C . ILE A 1 104 ? -0.43 -2.254 -4.809 1 90.69 104 ILE A C 1
ATOM 844 O O . ILE A 1 104 ? 0.303 -2.42 -3.83 1 90.69 104 ILE A O 1
ATOM 848 N N . GLY A 1 105 ? -0.688 -3.217 -5.668 1 90.12 105 GLY A N 1
ATOM 849 C CA . GLY A 1 105 ? -0.172 -4.562 -5.477 1 90.12 105 GLY A CA 1
ATOM 850 C C . GLY A 1 105 ? 1.343 -4.617 -5.422 1 90.12 105 GLY A C 1
ATOM 851 O O . GLY A 1 105 ? 1.914 -5.305 -4.574 1 90.12 105 GLY A O 1
ATOM 852 N N . ALA A 1 106 ? 1.953 -3.877 -6.312 1 93.62 106 ALA A N 1
ATOM 853 C CA . ALA A 1 106 ? 3.412 -3.84 -6.367 1 93.62 106 ALA A CA 1
ATOM 854 C C . ALA A 1 106 ? 3.992 -3.248 -5.086 1 93.62 106 ALA A C 1
ATOM 856 O O . ALA A 1 106 ? 4.969 -3.771 -4.539 1 93.62 106 ALA A O 1
ATOM 857 N N . THR A 1 107 ? 3.404 -2.221 -4.652 1 89.62 107 THR A N 1
ATOM 858 C CA . THR A 1 107 ? 3.873 -1.576 -3.434 1 89.62 107 THR A CA 1
ATOM 859 C C . THR A 1 107 ? 3.713 -2.506 -2.234 1 89.62 107 THR A C 1
ATOM 861 O O . THR A 1 107 ? 4.633 -2.65 -1.427 1 89.62 107 THR A O 1
ATOM 864 N N . MET A 1 108 ? 2.576 -3.121 -2.158 1 85.38 108 MET A N 1
ATOM 865 C CA . MET A 1 108 ? 2.32 -4.043 -1.056 1 85.38 108 MET A CA 1
ATOM 866 C C . MET A 1 108 ? 3.305 -5.207 -1.077 1 85.38 108 MET A C 1
ATOM 868 O O . MET A 1 108 ? 3.773 -5.648 -0.027 1 85.38 108 MET A O 1
ATOM 872 N N . ALA A 1 109 ? 3.604 -5.707 -2.227 1 87 109 ALA A N 1
ATOM 873 C CA . ALA A 1 109 ? 4.582 -6.781 -2.354 1 87 109 ALA A CA 1
ATOM 874 C C . ALA A 1 109 ? 5.926 -6.375 -1.751 1 87 109 ALA A C 1
ATOM 876 O O . ALA A 1 109 ? 6.543 -7.148 -1.015 1 87 109 ALA A O 1
ATOM 877 N N . CYS A 1 110 ? 6.316 -5.18 -2.039 1 86.94 110 CYS A N 1
ATOM 878 C CA . CYS A 1 110 ? 7.617 -4.684 -1.606 1 86.94 110 CYS A CA 1
ATOM 879 C C . CYS A 1 110 ? 7.621 -4.402 -0.109 1 86.94 110 CYS A C 1
ATOM 881 O O . CYS A 1 110 ? 8.688 -4.328 0.51 1 86.94 110 CYS A O 1
ATOM 883 N N . MET A 1 111 ? 6.465 -4.25 0.417 1 80.12 111 MET A N 1
ATOM 884 C CA . MET A 1 111 ? 6.363 -3.908 1.833 1 80.12 111 MET A CA 1
ATOM 885 C C . MET A 1 111 ? 6.324 -5.164 2.697 1 80.12 111 MET A C 1
ATOM 887 O O . MET A 1 111 ? 6.465 -5.086 3.92 1 80.12 111 MET A O 1
ATOM 891 N N . ASP A 1 112 ? 6.113 -6.234 2.115 1 77.06 112 ASP A N 1
ATOM 892 C CA . ASP A 1 112 ? 6.133 -7.492 2.857 1 77.06 112 ASP A CA 1
ATOM 893 C C . ASP A 1 112 ? 7.52 -7.762 3.439 1 77.06 112 ASP A C 1
ATOM 895 O O . ASP A 1 112 ? 8.523 -7.676 2.73 1 77.06 112 ASP A O 1
ATOM 899 N N . GLU A 1 113 ? 7.57 -8.109 4.676 1 72.75 113 GLU A N 1
ATOM 900 C CA . GLU A 1 113 ? 8.82 -8.297 5.398 1 72.75 113 GLU A CA 1
ATOM 901 C C . GLU A 1 113 ? 9.672 -9.391 4.758 1 72.75 113 GLU A C 1
ATOM 903 O O . GLU A 1 113 ? 10.898 -9.359 4.84 1 72.75 113 GLU A O 1
ATOM 908 N N . HIS A 1 114 ? 9.07 -10.32 4.094 1 74 114 HIS A N 1
ATOM 909 C CA . HIS A 1 114 ? 9.797 -11.469 3.574 1 74 114 HIS A CA 1
ATOM 910 C C . HIS A 1 114 ? 10.094 -11.312 2.086 1 74 114 HIS A C 1
ATOM 912 O O . HIS A 1 114 ? 10.633 -12.227 1.454 1 74 114 HIS A O 1
ATOM 918 N N . THR A 1 115 ? 9.68 -10.266 1.539 1 78.94 115 THR A N 1
ATOM 919 C CA . THR A 1 115 ? 9.969 -9.961 0.14 1 78.94 115 THR A CA 1
ATOM 920 C C . THR A 1 115 ? 11.094 -8.945 0.023 1 78.94 115 THR A C 1
ATOM 922 O O . THR A 1 115 ? 10.93 -7.785 0.418 1 78.94 115 THR A O 1
ATOM 925 N N . ASP A 1 116 ? 12.242 -9.422 -0.416 1 84.12 116 ASP A N 1
ATOM 926 C CA . ASP A 1 116 ? 13.398 -8.555 -0.562 1 84.12 116 ASP A CA 1
ATOM 927 C C . ASP A 1 116 ? 13.367 -7.812 -1.898 1 84.12 116 ASP A C 1
ATOM 929 O O . ASP A 1 116 ? 14.109 -8.156 -2.82 1 84.12 116 ASP A O 1
ATOM 933 N N . ALA A 1 117 ? 12.508 -6.867 -2.023 1 90.06 117 ALA A N 1
ATOM 934 C CA . ALA A 1 117 ? 12.336 -6.031 -3.209 1 90.06 117 ALA A CA 1
ATOM 935 C C . ALA A 1 117 ? 12.117 -4.57 -2.82 1 90.06 117 ALA A C 1
ATOM 937 O O . ALA A 1 117 ? 11.43 -4.277 -1.842 1 90.06 117 ALA A O 1
ATOM 938 N N . GLU A 1 118 ? 12.719 -3.662 -3.557 1 88.69 118 GLU A N 1
ATOM 939 C CA . GLU A 1 118 ? 12.602 -2.229 -3.299 1 88.69 118 GLU A CA 1
ATOM 940 C C . GLU A 1 118 ? 11.711 -1.553 -4.34 1 88.69 118 GLU A C 1
ATOM 942 O O . GLU A 1 118 ? 11.969 -1.651 -5.543 1 88.69 118 GLU A O 1
ATOM 947 N N . PRO A 1 119 ? 10.68 -0.954 -3.834 1 92.06 119 PRO A N 1
ATOM 948 C CA . PRO A 1 119 ? 9.844 -0.218 -4.785 1 92.06 119 PRO A CA 1
ATOM 949 C C . PRO A 1 119 ? 10.461 1.113 -5.207 1 92.06 119 PRO A C 1
ATOM 951 O O . PRO A 1 119 ? 11.109 1.782 -4.398 1 92.06 119 PRO A O 1
ATOM 954 N N . TYR A 1 120 ? 10.297 1.485 -6.473 1 91.25 120 TYR A N 1
ATOM 955 C CA . TYR A 1 120 ? 10.672 2.828 -6.902 1 91.25 120 TYR A CA 1
ATOM 956 C C . TYR A 1 120 ? 9.562 3.463 -7.734 1 91.25 120 TYR A C 1
ATOM 958 O O . TYR A 1 120 ? 8.742 2.758 -8.328 1 91.25 120 TYR A O 1
ATOM 966 N N . VAL A 1 121 ? 9.531 4.77 -7.688 1 90.62 121 VAL A N 1
ATOM 967 C CA . VAL A 1 121 ? 8.562 5.562 -8.438 1 90.62 121 VAL A CA 1
ATOM 968 C C . VAL A 1 121 ? 9.281 6.375 -9.508 1 90.62 121 VAL A C 1
ATOM 970 O O . VAL A 1 121 ? 10.477 6.668 -9.383 1 90.62 121 VAL A O 1
ATOM 973 N N . VAL A 1 122 ? 8.531 6.648 -10.586 1 91.5 122 VAL A N 1
ATOM 974 C CA . VAL A 1 122 ? 9.125 7.375 -11.695 1 91.5 122 VAL A CA 1
ATOM 975 C C . VAL A 1 122 ? 8.305 8.633 -11.992 1 91.5 122 VAL A C 1
ATOM 977 O O . VAL A 1 122 ? 7.082 8.562 -12.125 1 91.5 122 VAL A O 1
ATOM 980 N N . ASP A 1 123 ? 8.969 9.719 -12.031 1 87.12 123 ASP A N 1
ATOM 981 C CA . ASP A 1 123 ? 8.336 10.969 -12.445 1 87.12 123 ASP A CA 1
ATOM 982 C C . ASP A 1 123 ? 8.523 11.203 -13.945 1 87.12 123 ASP A C 1
ATOM 984 O O . ASP A 1 123 ? 9.656 11.266 -14.43 1 87.12 123 ASP A O 1
ATOM 988 N N . PRO A 1 124 ? 7.395 11.273 -14.586 1 86.19 124 PRO A N 1
ATOM 989 C CA . PRO A 1 124 ? 7.5 11.625 -16 1 86.19 124 PRO A CA 1
ATOM 990 C C . PRO A 1 124 ? 7.742 13.117 -16.234 1 86.19 124 PRO A C 1
ATOM 992 O O . PRO A 1 124 ? 7.578 13.922 -15.312 1 86.19 124 PRO A O 1
ATOM 995 N N . LYS A 1 125 ? 8.172 13.523 -17.453 1 83.25 125 LYS A N 1
ATOM 996 C CA . LYS A 1 125 ? 8.359 14.93 -17.797 1 83.25 125 LYS A CA 1
ATOM 997 C C . LYS A 1 125 ? 7.02 15.617 -18.062 1 83.25 125 LYS A C 1
ATOM 999 O O . LYS A 1 125 ? 6.859 16.812 -17.781 1 83.25 125 LYS A O 1
ATOM 1004 N N . SER A 1 126 ? 6.133 14.844 -18.609 1 79.88 126 SER A N 1
ATOM 1005 C CA . SER A 1 126 ? 4.828 15.422 -18.922 1 79.88 126 SER A CA 1
ATOM 1006 C C . SER A 1 126 ? 3.723 14.375 -18.812 1 79.88 126 SER A C 1
ATOM 1008 O O . SER A 1 126 ? 3.996 13.172 -18.844 1 79.88 126 SER A O 1
ATOM 1010 N N . ARG A 1 127 ? 2.475 14.758 -18.609 1 71.62 127 ARG A N 1
ATOM 1011 C CA . ARG A 1 127 ? 1.281 13.93 -18.5 1 71.62 127 ARG A CA 1
ATOM 1012 C C . ARG A 1 127 ? 0.209 14.375 -19.5 1 71.62 127 ARG A C 1
ATOM 1014 O O . ARG A 1 127 ? -0.686 15.148 -19.141 1 71.62 127 ARG A O 1
ATOM 1021 N N . PRO A 1 128 ? 0.386 13.922 -20.766 1 60.31 128 PRO A N 1
ATOM 1022 C CA . PRO A 1 128 ? -0.463 14.477 -21.828 1 60.31 128 PRO A CA 1
ATOM 1023 C C . PRO A 1 128 ? -1.915 14.016 -21.719 1 60.31 128 PRO A C 1
ATOM 1025 O O . PRO A 1 128 ? -2.773 14.492 -22.469 1 60.31 128 PRO A O 1
ATOM 1028 N N . HIS A 1 129 ? -2.502 13.586 -20.5 1 59.5 129 HIS A N 1
ATOM 1029 C CA . HIS A 1 129 ? -3.885 13.156 -20.672 1 59.5 129 HIS A CA 1
ATOM 1030 C C . HIS A 1 129 ? -4.805 14.352 -20.906 1 59.5 129 HIS A C 1
ATOM 1032 O O . HIS A 1 129 ? -4.516 15.461 -20.453 1 59.5 129 HIS A O 1
ATOM 1038 N N . GLY A 1 130 ? -5.762 14.172 -21.812 1 58.22 130 GLY A N 1
ATOM 1039 C CA . GLY A 1 130 ? -6.641 15.234 -22.281 1 58.22 130 GLY A CA 1
ATOM 1040 C C . GLY A 1 130 ? -7.535 15.789 -21.188 1 58.22 130 GLY A C 1
ATOM 1041 O O . GLY A 1 130 ? -7.785 15.117 -20.172 1 58.22 130 GLY A O 1
ATOM 1042 N N . LEU A 1 131 ? -7.742 17.062 -21 1 63.53 131 LEU A N 1
ATOM 1043 C CA . LEU A 1 131 ? -8.578 17.859 -20.125 1 63.53 131 LEU A CA 1
ATOM 1044 C C . LEU A 1 131 ? -10.055 17.578 -20.359 1 63.53 131 LEU A C 1
ATOM 1046 O O . LEU A 1 131 ? -10.891 17.75 -19.469 1 63.53 131 LEU A O 1
ATOM 1050 N N . ASP A 1 132 ? -10.336 16.938 -21.469 1 66.31 132 ASP A N 1
ATOM 1051 C CA . ASP A 1 132 ? -11.75 16.938 -21.828 1 66.31 132 ASP A CA 1
ATOM 1052 C C . ASP A 1 132 ? -12.375 15.57 -21.578 1 66.31 132 ASP A C 1
ATOM 1054 O O . ASP A 1 132 ? -13.602 15.445 -21.5 1 66.31 132 ASP A O 1
ATOM 1058 N N . THR A 1 133 ? -11.594 14.453 -21.562 1 70.06 133 THR A N 1
ATOM 1059 C CA . THR A 1 133 ? -12.195 13.133 -21.406 1 70.06 133 THR A CA 1
ATOM 1060 C C . THR A 1 133 ? -11.617 12.422 -20.188 1 70.06 133 THR A C 1
ATOM 1062 O O . THR A 1 133 ? -10.398 12.328 -20.031 1 70.06 133 THR A O 1
ATOM 1065 N N . PRO A 1 134 ? -12.688 11.938 -19.344 1 72.5 134 PRO A N 1
ATOM 1066 C CA . PRO A 1 134 ? -12.203 11.156 -18.203 1 72.5 134 PRO A CA 1
ATOM 1067 C C . PRO A 1 134 ? -11.383 9.945 -18.641 1 72.5 134 PRO A C 1
ATOM 1069 O O . PRO A 1 134 ? -11.562 9.438 -19.75 1 72.5 134 PRO A O 1
ATOM 1072 N N . ALA A 1 135 ? -10.398 9.5 -17.797 1 75.38 135 ALA A N 1
ATOM 1073 C CA . ALA A 1 135 ? -9.531 8.359 -18.062 1 75.38 135 ALA A CA 1
ATOM 1074 C C . ALA A 1 135 ? -10.344 7.082 -18.25 1 75.38 135 ALA A C 1
ATOM 1076 O O . ALA A 1 135 ? -9.945 6.184 -18.984 1 75.38 135 ALA A O 1
ATOM 1077 N N . THR A 1 136 ? -11.484 6.934 -17.531 1 75.12 136 THR A N 1
ATOM 1078 C CA . THR A 1 136 ? -12.383 5.793 -17.625 1 75.12 136 THR A CA 1
ATOM 1079 C C . THR A 1 136 ? -13.836 6.254 -17.781 1 75.12 136 THR A C 1
ATOM 1081 O O . THR A 1 136 ? -14.141 7.422 -17.547 1 75.12 136 THR A O 1
ATOM 1084 N N . GLU A 1 137 ? -14.688 5.312 -18.281 1 77.62 137 GLU A N 1
ATOM 1085 C CA . GLU A 1 137 ? -16.109 5.605 -18.469 1 77.62 137 GLU A CA 1
ATOM 1086 C C . GLU A 1 137 ? -16.984 4.512 -17.875 1 77.62 137 GLU A C 1
ATOM 1088 O O . GLU A 1 137 ? -16.656 3.326 -17.969 1 77.62 137 GLU A O 1
ATOM 1093 N N . GLY A 1 138 ? -18.094 4.93 -17.203 1 77.12 138 GLY A N 1
ATOM 1094 C CA . GLY A 1 138 ? -19.047 3.996 -16.641 1 77.12 138 GLY A CA 1
ATOM 1095 C C . GLY A 1 138 ? -18.625 3.473 -15.273 1 77.12 138 GLY A C 1
ATOM 1096 O O . GLY A 1 138 ? -17.484 3.674 -14.852 1 77.12 138 GLY A O 1
ATOM 1097 N N . PHE A 1 139 ? -19.609 3.021 -14.492 1 76.81 139 PHE A N 1
ATOM 1098 C CA . PHE A 1 139 ? -19.422 2.432 -13.172 1 76.81 139 PHE A CA 1
ATOM 1099 C C . PHE A 1 139 ? -19.953 1.004 -13.141 1 76.81 139 PHE A C 1
ATOM 1101 O O . PHE A 1 139 ? -21.156 0.781 -13.305 1 76.81 139 PHE A O 1
ATOM 1108 N N . GLU A 1 140 ? -19.109 -0.05 -13.086 1 78.62 140 GLU A N 1
ATOM 1109 C CA . GLU A 1 140 ? -19.531 -1.446 -13.008 1 78.62 140 GLU A CA 1
ATOM 1110 C C . GLU A 1 140 ? -19.797 -1.86 -11.562 1 78.62 140 GLU A C 1
ATOM 1112 O O . GLU A 1 140 ? -20.922 -2.256 -11.227 1 78.62 140 GLU A O 1
ATOM 1117 N N . GLU A 1 141 ? -18.703 -1.765 -10.68 1 78.38 141 GLU A N 1
ATOM 1118 C CA . GLU A 1 141 ? -18.844 -2.158 -9.281 1 78.38 141 GLU A CA 1
ATOM 1119 C C . GLU A 1 141 ? -17.766 -1.522 -8.414 1 78.38 141 GLU A C 1
ATOM 1121 O O . GLU A 1 141 ? -16.688 -1.205 -8.898 1 78.38 141 GLU A O 1
ATOM 1126 N N . ALA A 1 142 ? -18.172 -1.188 -7.105 1 77.44 142 ALA A N 1
ATOM 1127 C CA . ALA A 1 142 ? -17.203 -0.852 -6.066 1 77.44 142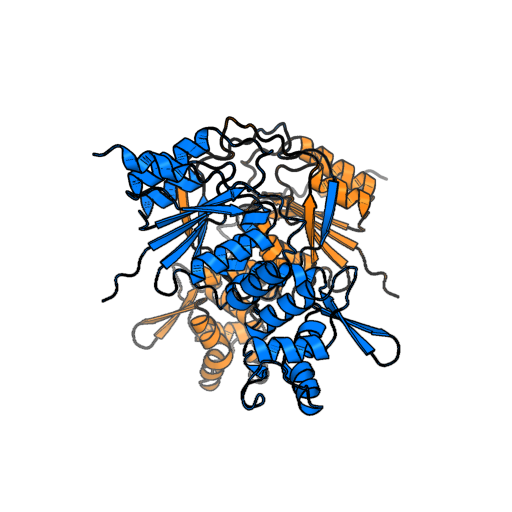 ALA A CA 1
ATOM 1128 C C . ALA A 1 142 ? -17.062 -1.992 -5.059 1 77.44 142 ALA A C 1
ATOM 1130 O O . ALA A 1 142 ? -18.047 -2.635 -4.695 1 77.44 142 ALA A O 1
ATOM 1131 N N . SER A 1 143 ? -15.828 -2.441 -4.742 1 73.69 143 SER A N 1
ATOM 1132 C CA . SER A 1 143 ? -15.602 -3.504 -3.764 1 73.69 143 SER A CA 1
ATOM 1133 C C . SER A 1 143 ? -14.555 -3.096 -2.734 1 73.69 143 SER A C 1
ATOM 1135 O O . SER A 1 143 ? -13.641 -2.33 -3.043 1 73.69 143 SER A O 1
ATOM 1137 N N . LEU A 1 144 ? -14.703 -3.59 -1.485 1 72.19 144 LEU A N 1
ATOM 1138 C CA . LEU A 1 144 ? -13.727 -3.34 -0.43 1 72.19 144 LEU A CA 1
ATOM 1139 C C . LEU A 1 144 ? -12.398 -4.02 -0.747 1 72.19 144 LEU A C 1
ATOM 1141 O O . LEU A 1 144 ? -12.383 -5.148 -1.239 1 72.19 144 LEU A O 1
ATOM 1145 N N . LEU A 1 145 ? -11.305 -3.193 -0.596 1 64.25 145 LEU A N 1
ATOM 1146 C CA . LEU A 1 145 ? -9.953 -3.736 -0.735 1 64.25 145 LEU A CA 1
ATOM 1147 C C . LEU A 1 145 ? -9.531 -4.469 0.534 1 64.25 145 LEU A C 1
ATOM 1149 O O . LEU A 1 145 ? -9.656 -3.928 1.636 1 64.25 145 LEU A O 1
ATOM 1153 N N . THR A 1 146 ? -9.172 -5.762 0.497 1 51.72 146 THR A N 1
ATOM 1154 C CA . THR A 1 146 ? -8.648 -6.488 1.649 1 51.72 146 THR A CA 1
ATOM 1155 C C . THR A 1 146 ? -7.312 -5.91 2.094 1 51.72 146 THR A C 1
ATOM 1157 O O . THR A 1 146 ? -6.449 -5.613 1.262 1 51.72 146 THR A O 1
ATOM 1160 N N . THR A 1 147 ? -7.242 -5.285 3.354 1 50.28 147 THR A N 1
ATOM 1161 C CA . THR A 1 147 ? -6.066 -4.602 3.887 1 50.28 147 THR A CA 1
ATOM 1162 C C . THR A 1 147 ? -5.172 -5.574 4.648 1 50.28 147 THR A C 1
ATOM 1164 O O . THR A 1 147 ? -5.652 -6.57 5.195 1 50.28 147 THR A O 1
ATOM 1167 N N . TYR A 1 148 ? -3.863 -5.715 4.324 1 50.03 148 TYR A N 1
ATOM 1168 C CA . TYR A 1 148 ? -2.959 -6.547 5.105 1 50.03 148 TYR A CA 1
ATOM 1169 C C . TYR A 1 148 ? -1.963 -5.695 5.883 1 50.03 148 TYR A C 1
ATOM 1171 O O . TYR A 1 148 ? -1.397 -4.742 5.34 1 50.03 148 TYR A O 1
ATOM 1179 N N . GLN A 1 149 ? -2.15 -5.453 7.254 1 53.09 149 GLN A N 1
ATOM 1180 C CA . GLN A 1 149 ? -0.927 -5.039 7.934 1 53.09 149 GLN A CA 1
ATOM 1181 C C . GLN A 1 149 ? 0.248 -5.93 7.543 1 53.09 149 GLN A C 1
ATOM 1183 O O . GLN A 1 149 ? 0.091 -7.145 7.391 1 53.09 149 GLN A O 1
ATOM 1188 N N . ILE A 1 150 ? 1.104 -5.617 6.738 1 57.62 150 ILE A N 1
ATOM 1189 C CA . ILE A 1 150 ? 1.979 -6.531 6.016 1 57.62 150 ILE A CA 1
ATOM 1190 C C . ILE A 1 150 ? 2.576 -7.551 6.98 1 57.62 150 ILE A C 1
ATOM 1192 O O . ILE A 1 150 ? 3.406 -7.203 7.824 1 57.62 150 ILE A O 1
ATOM 1196 N N . ASN A 1 151 ? 1.825 -8.117 7.934 1 62.72 151 ASN A N 1
ATOM 1197 C CA . ASN A 1 151 ? 2.264 -9.359 8.562 1 62.72 151 ASN A CA 1
ATOM 1198 C C . ASN A 1 151 ? 1.962 -10.57 7.691 1 62.72 151 ASN A C 1
ATOM 1200 O O . ASN A 1 151 ? 0.833 -11.062 7.676 1 62.72 151 ASN A O 1
ATOM 1204 N N . SER A 1 152 ? 2.844 -10.906 6.922 1 70.69 152 SER A N 1
ATOM 1205 C CA . SER A 1 152 ? 2.662 -11.945 5.918 1 70.69 152 SER A CA 1
ATOM 1206 C C . SER A 1 152 ? 2.496 -13.32 6.562 1 70.69 152 SER A C 1
ATOM 1208 O O . SER A 1 152 ? 3.086 -13.594 7.609 1 70.69 152 SER A O 1
ATOM 1210 N N . PRO A 1 153 ? 1.554 -14.117 5.992 1 76.38 153 PRO A N 1
ATOM 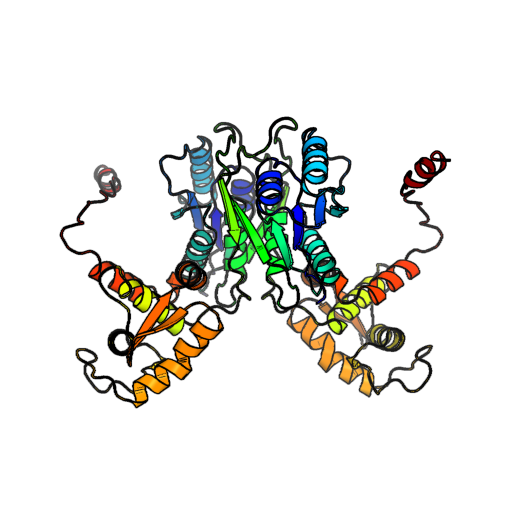1211 C CA . PRO A 1 153 ? 1.359 -15.469 6.527 1 76.38 153 PRO A CA 1
ATOM 1212 C C . PRO A 1 153 ? 2.602 -16.344 6.379 1 76.38 153 PRO A C 1
ATOM 1214 O O . PRO A 1 153 ? 3.408 -16.125 5.473 1 76.38 153 PRO A O 1
ATOM 1217 N N . THR A 1 154 ? 2.709 -17.234 7.324 1 82.94 154 THR A N 1
ATOM 1218 C CA . THR A 1 154 ? 3.801 -18.203 7.27 1 82.94 154 THR A CA 1
ATOM 1219 C C . THR A 1 154 ? 3.574 -19.219 6.141 1 82.94 154 THR A C 1
ATOM 1221 O O . THR A 1 154 ? 2.457 -19.344 5.633 1 82.94 154 THR A O 1
ATOM 1224 N N . PRO A 1 155 ? 4.625 -19.922 5.781 1 86.81 155 PRO A N 1
ATOM 1225 C CA . PRO A 1 155 ? 4.457 -20.969 4.77 1 86.81 155 PRO A CA 1
ATOM 1226 C C . PRO A 1 155 ? 3.381 -21.984 5.145 1 86.81 155 PRO A C 1
ATOM 1228 O O . PRO A 1 155 ? 2.572 -22.375 4.297 1 86.81 155 PRO A O 1
ATOM 1231 N N . ASP A 1 156 ? 3.322 -22.344 6.402 1 91 156 ASP A N 1
ATOM 1232 C CA . ASP A 1 156 ? 2.299 -23.266 6.852 1 91 156 ASP A CA 1
ATOM 1233 C C . ASP A 1 156 ? 0.9 -22.688 6.668 1 91 156 ASP A C 1
ATOM 1235 O O . ASP A 1 156 ? -0.037 -23.406 6.309 1 91 156 ASP A O 1
ATOM 1239 N N . GLN A 1 157 ? 0.855 -21.469 6.965 1 89.62 157 GLN A N 1
ATOM 1240 C CA . GLN A 1 157 ? -0.439 -20.797 6.836 1 89.62 157 GLN A CA 1
ATOM 1241 C C . GLN A 1 157 ? -0.875 -20.734 5.375 1 89.62 157 GLN A C 1
ATOM 1243 O O . GLN A 1 157 ? -2.027 -21.016 5.051 1 89.62 157 GLN A O 1
ATOM 1248 N N . VAL A 1 158 ? 0.051 -20.375 4.516 1 89.12 158 VAL A N 1
ATOM 1249 C CA . VAL A 1 158 ? -0.261 -20.297 3.094 1 89.12 158 VAL A CA 1
ATOM 1250 C C . VAL A 1 158 ? -0.607 -21.688 2.562 1 89.12 158 VAL A C 1
ATOM 1252 O O . VAL A 1 158 ? -1.578 -21.859 1.821 1 89.12 158 VAL A O 1
ATOM 1255 N N . ALA A 1 159 ? 0.159 -22.656 2.941 1 93.19 159 ALA A N 1
ATOM 1256 C CA . ALA A 1 159 ? -0.113 -24.031 2.537 1 93.19 159 ALA A CA 1
ATOM 1257 C C . ALA A 1 159 ? -1.496 -24.469 3.002 1 93.19 159 ALA A C 1
ATOM 1259 O O . ALA A 1 159 ? -2.225 -25.141 2.262 1 93.19 159 ALA A O 1
ATOM 1260 N N . THR A 1 160 ? -1.828 -24.062 4.168 1 93.56 160 THR A N 1
ATOM 1261 C CA . THR A 1 160 ? -3.133 -24.422 4.719 1 93.56 160 THR A CA 1
ATOM 1262 C C . THR A 1 160 ? -4.254 -23.781 3.902 1 93.56 160 THR A C 1
ATOM 1264 O O . THR A 1 160 ? -5.254 -24.438 3.596 1 93.56 160 THR A O 1
ATOM 1267 N N . LEU A 1 161 ? -4.062 -22.578 3.559 1 92.38 161 LEU A N 1
ATOM 1268 C CA . LEU A 1 161 ? -5.043 -21.906 2.707 1 92.38 161 LEU A CA 1
ATOM 1269 C C . LEU A 1 161 ? -5.207 -22.656 1.387 1 92.38 161 LEU A C 1
ATOM 1271 O O . LEU A 1 161 ? -6.328 -22.844 0.913 1 92.38 161 LEU A O 1
ATOM 1275 N N . ALA A 1 162 ? -4.109 -23.047 0.849 1 91.38 162 ALA A N 1
ATOM 1276 C CA . ALA A 1 162 ? -4.137 -23.766 -0.422 1 91.38 162 ALA A CA 1
ATOM 1277 C C . ALA A 1 162 ? -4.879 -25.094 -0.284 1 91.38 162 ALA A C 1
ATOM 1279 O O . ALA A 1 162 ? -5.664 -25.469 -1.161 1 91.38 162 ALA A O 1
ATOM 1280 N N . ILE A 1 163 ? -4.691 -25.766 0.786 1 92.88 163 ILE A N 1
ATOM 1281 C CA . ILE A 1 163 ? -5.336 -27.047 1.031 1 92.88 163 ILE A CA 1
ATOM 1282 C C . ILE A 1 163 ? -6.844 -26.844 1.188 1 92.88 163 ILE A C 1
ATOM 1284 O O . ILE A 1 163 ? -7.637 -27.609 0.625 1 92.88 163 ILE A O 1
ATOM 1288 N N . ILE A 1 164 ? -7.191 -25.859 1.929 1 92.81 164 ILE A N 1
ATOM 1289 C CA . ILE A 1 164 ? -8.609 -25.562 2.127 1 92.81 164 ILE A CA 1
ATOM 1290 C C . ILE A 1 164 ? -9.273 -25.281 0.782 1 92.81 164 ILE A C 1
ATOM 1292 O O . ILE A 1 164 ? -10.336 -25.812 0.476 1 92.81 164 ILE A O 1
ATOM 1296 N N . GLU A 1 165 ? -8.633 -24.438 0.002 1 90.81 165 GLU A N 1
ATOM 1297 C CA . GLU A 1 165 ? -9.195 -24.078 -1.296 1 90.81 165 GLU A CA 1
ATOM 1298 C C . GLU A 1 165 ? -9.359 -25.312 -2.188 1 90.81 165 GLU A C 1
ATOM 1300 O O . GLU A 1 165 ? -10.375 -25.453 -2.875 1 90.81 165 GLU A O 1
ATOM 1305 N N . ALA A 1 166 ? -8.391 -26.172 -2.16 1 88.12 166 ALA A N 1
ATOM 1306 C CA . ALA A 1 166 ? -8.391 -27.359 -3.014 1 88.12 166 ALA A CA 1
ATOM 1307 C C . ALA A 1 166 ? -9.469 -28.344 -2.58 1 88.12 166 ALA A C 1
ATOM 1309 O O . ALA A 1 166 ? -10 -29.094 -3.402 1 88.12 166 ALA A O 1
ATOM 1310 N N . HIS A 1 167 ? -9.883 -28.312 -1.364 1 88.69 167 HIS A N 1
ATOM 1311 C CA . HIS A 1 167 ? -10.781 -29.328 -0.842 1 88.69 167 HIS A CA 1
ATOM 1312 C C . HIS A 1 167 ? -12.148 -28.75 -0.51 1 88.69 167 HIS A C 1
ATOM 1314 O O . HIS A 1 167 ? -13 -29.438 0.062 1 88.69 167 HIS A O 1
ATOM 1320 N N . ASP A 1 168 ? -12.242 -27.453 -0.706 1 85.69 168 ASP A N 1
ATOM 1321 C CA . ASP A 1 168 ? -13.555 -26.828 -0.562 1 85.69 168 ASP A CA 1
ATOM 1322 C C . ASP A 1 168 ? -14.148 -26.484 -1.925 1 85.69 168 ASP A C 1
ATOM 1324 O O . ASP A 1 168 ? -13.977 -25.375 -2.418 1 85.69 168 ASP A O 1
ATOM 1328 N N . THR A 1 169 ? -14.742 -27.422 -2.428 1 78.31 169 THR A N 1
ATOM 1329 C CA . THR A 1 169 ? -15.375 -27.297 -3.736 1 78.31 169 THR A CA 1
ATOM 1330 C C . THR A 1 169 ? -16.891 -27.469 -3.619 1 78.31 169 THR A C 1
ATOM 1332 O O . THR A 1 169 ? -17.422 -27.547 -2.514 1 78.31 169 THR A O 1
ATOM 1335 N N . ASP A 1 170 ? -17.531 -27.328 -4.719 1 71.94 170 ASP A N 1
ATOM 1336 C CA . ASP A 1 170 ? -18.969 -27.5 -4.723 1 71.94 170 ASP A CA 1
ATOM 1337 C C . ASP A 1 170 ? -19.375 -28.891 -4.234 1 71.94 170 ASP A C 1
ATOM 1339 O O . ASP A 1 170 ? -20.438 -29.062 -3.648 1 71.94 170 ASP A O 1
ATOM 1343 N N . SER A 1 171 ? -18.516 -29.844 -4.445 1 73.5 171 SER A N 1
ATOM 1344 C CA . SER A 1 171 ? -18.875 -31.219 -4.152 1 73.5 171 SER A CA 1
ATOM 1345 C C . SER A 1 171 ? -18.266 -31.688 -2.828 1 73.5 171 SER A C 1
ATOM 1347 O O . SER A 1 171 ? -18.656 -32.719 -2.289 1 73.5 171 SER A O 1
ATOM 1349 N N . LYS A 1 172 ? -17.281 -30.906 -2.398 1 79.81 172 LYS A N 1
ATOM 1350 C CA . LYS A 1 172 ? -16.609 -31.328 -1.174 1 79.81 172 LYS A CA 1
ATOM 1351 C C . LYS A 1 172 ? -16.297 -30.125 -0.279 1 79.81 172 LYS A C 1
ATOM 1353 O O . LYS A 1 172 ? -16.156 -29 -0.765 1 79.81 172 LYS A O 1
ATOM 1358 N N . HIS A 1 173 ? -16.359 -30.406 1.032 1 84.25 173 HIS A N 1
ATOM 1359 C CA . HIS A 1 173 ? -16.016 -29.375 2.012 1 84.25 173 HIS A CA 1
ATOM 1360 C C . HIS A 1 173 ? -14.727 -29.734 2.742 1 84.25 173 HIS A C 1
ATOM 1362 O O . HIS A 1 173 ? -14.492 -30.906 3.059 1 84.25 173 HIS A O 1
ATOM 1368 N N . ALA A 1 174 ? -13.945 -28.75 2.939 1 88.38 174 ALA A N 1
ATOM 1369 C CA . ALA A 1 174 ? -12.68 -28.969 3.631 1 88.38 174 ALA A CA 1
ATOM 1370 C C . ALA A 1 174 ? -12.898 -29.203 5.125 1 88.38 174 ALA A C 1
ATOM 1372 O O . ALA A 1 174 ? -13.539 -28.391 5.797 1 88.38 174 ALA A O 1
ATOM 1373 N N . LYS A 1 175 ? -12.406 -30.391 5.598 1 91.5 175 LYS A N 1
ATOM 1374 C CA . LYS A 1 175 ? -12.484 -30.734 7.012 1 91.5 175 LYS A CA 1
ATOM 1375 C C . LYS A 1 175 ? -11.102 -30.688 7.668 1 91.5 175 LYS A C 1
ATOM 1377 O O . LYS A 1 175 ? -10.078 -30.734 6.984 1 91.5 175 LYS A O 1
ATOM 1382 N N . LYS A 1 176 ? -11.125 -30.547 8.984 1 91.75 176 LYS A N 1
ATOM 1383 C CA . LYS A 1 176 ? -9.867 -30.484 9.727 1 91.75 176 LYS A CA 1
ATOM 1384 C C . LYS A 1 176 ? -9.047 -31.75 9.523 1 91.75 176 LYS A C 1
ATOM 1386 O O . LYS A 1 176 ? -7.816 -31.688 9.453 1 91.75 176 LYS A O 1
ATOM 1391 N N . LYS A 1 177 ? -9.773 -32.844 9.398 1 91 177 LYS A N 1
ATOM 1392 C CA . LYS A 1 177 ? -9.078 -34.125 9.172 1 91 177 LYS A CA 1
ATOM 1393 C C . LYS A 1 177 ? -8.258 -34.062 7.883 1 91 177 LYS A C 1
ATOM 1395 O O . LYS A 1 177 ? -7.109 -34.531 7.852 1 91 177 LYS A O 1
ATOM 1400 N N . THR A 1 178 ? -8.867 -33.531 6.863 1 90.81 178 THR A N 1
ATOM 1401 C CA . THR A 1 178 ? -8.203 -33.406 5.574 1 90.81 178 THR A CA 1
ATOM 1402 C C . THR A 1 178 ? -6.973 -32.531 5.691 1 90.81 178 THR A C 1
ATOM 1404 O O . THR A 1 178 ? -5.93 -32.812 5.098 1 90.81 178 THR A O 1
ATOM 1407 N N . LEU A 1 179 ? -7.094 -31.5 6.449 1 93.44 179 LEU A N 1
ATOM 1408 C CA . LEU A 1 179 ? -5.984 -30.562 6.633 1 93.44 179 LEU A CA 1
ATOM 1409 C C . LEU A 1 179 ? -4.805 -31.25 7.309 1 93.44 179 LEU A C 1
ATOM 1411 O O . LEU A 1 179 ? -3.652 -31.062 6.906 1 93.44 179 LEU A O 1
ATOM 1415 N N . ILE A 1 180 ? -5.113 -32.062 8.289 1 93.81 180 ILE A N 1
ATOM 1416 C CA . ILE A 1 180 ? -4.066 -32.75 9.039 1 93.81 180 ILE A CA 1
ATOM 1417 C C . ILE A 1 180 ? -3.383 -33.781 8.148 1 93.81 180 ILE A C 1
ATOM 1419 O O . ILE A 1 180 ? -2.154 -33.844 8.109 1 93.81 180 ILE A O 1
ATOM 1423 N N . THR A 1 181 ? -4.176 -34.5 7.395 1 93.19 181 THR A N 1
ATOM 1424 C CA . THR A 1 181 ? -3.627 -35.562 6.531 1 93.19 181 THR A CA 1
ATOM 1425 C C . THR A 1 181 ? -2.768 -34.938 5.426 1 93.19 181 THR A C 1
ATOM 1427 O O . THR A 1 181 ? -1.677 -35.438 5.137 1 93.19 181 THR A O 1
ATOM 1430 N N . GLU A 1 182 ? -3.254 -33.906 4.82 1 92.88 182 GLU A N 1
ATOM 1431 C CA . GLU A 1 182 ? -2.492 -33.219 3.785 1 92.88 182 GLU A CA 1
ATOM 1432 C C . GLU A 1 182 ? -1.229 -32.594 4.359 1 92.88 182 GLU A C 1
ATOM 1434 O O . GLU A 1 182 ? -0.18 -32.594 3.713 1 92.88 182 GLU A O 1
ATOM 1439 N N . ALA A 1 183 ? -1.354 -32.031 5.566 1 93.75 183 ALA A N 1
ATOM 1440 C CA . ALA A 1 183 ? -0.199 -31.422 6.211 1 93.75 183 ALA A CA 1
ATOM 1441 C C . ALA A 1 183 ? 0.892 -32.469 6.488 1 93.75 183 ALA A C 1
ATOM 1443 O O . ALA A 1 183 ? 2.082 -32.156 6.344 1 93.75 183 ALA A O 1
ATOM 1444 N N . ALA A 1 184 ? 0.43 -33.594 6.918 1 92.19 184 ALA A N 1
ATOM 1445 C CA . ALA A 1 184 ? 1.373 -34.688 7.125 1 92.19 184 ALA A CA 1
ATOM 1446 C C . ALA A 1 184 ? 2.037 -35.094 5.812 1 92.19 184 ALA A C 1
ATOM 1448 O O . ALA A 1 184 ? 3.25 -35.312 5.766 1 92.19 184 ALA A O 1
ATOM 1449 N N . HIS A 1 185 ? 1.234 -35.156 4.781 1 91 185 HIS A N 1
ATOM 1450 C CA . HIS A 1 185 ? 1.717 -35.531 3.457 1 91 185 HIS A CA 1
ATOM 1451 C C . HIS A 1 185 ? 2.762 -34.562 2.949 1 91 185 HIS A C 1
ATOM 1453 O O . HIS A 1 185 ? 3.795 -34.969 2.412 1 91 185 HIS A O 1
ATOM 1459 N N . TYR A 1 186 ? 2.504 -33.25 3.152 1 90.94 186 TYR A N 1
ATOM 1460 C CA . TYR A 1 186 ? 3.377 -32.219 2.604 1 90.94 186 TYR A CA 1
ATOM 1461 C C . TYR A 1 186 ? 4.496 -31.891 3.578 1 90.94 186 TYR A C 1
ATOM 1463 O O . TYR A 1 186 ? 5.41 -31.125 3.244 1 90.94 186 TYR A O 1
ATOM 1471 N N . GLY A 1 187 ? 4.457 -32.406 4.75 1 90.06 187 GLY A N 1
ATOM 1472 C CA . GLY A 1 187 ? 5.492 -32.156 5.738 1 90.06 187 GLY A CA 1
ATOM 1473 C C . GLY A 1 187 ? 5.48 -30.734 6.258 1 90.06 187 GLY A C 1
ATOM 1474 O O . GLY A 1 187 ? 6.527 -30.078 6.336 1 90.06 187 GLY A O 1
ATOM 1475 N N . LEU A 1 188 ? 4.258 -30.25 6.566 1 92.31 188 LEU A N 1
ATOM 1476 C CA . LEU A 1 188 ? 4.164 -28.891 7.105 1 92.31 188 LEU A CA 1
ATOM 1477 C C . LEU A 1 188 ? 4.805 -28.812 8.484 1 92.31 188 LEU A C 1
ATOM 1479 O O . LEU A 1 188 ? 4.797 -29.797 9.234 1 92.31 188 LEU A O 1
ATOM 1483 N N . ASP A 1 189 ? 5.312 -27.656 8.852 1 90.25 189 ASP A N 1
ATOM 1484 C CA . ASP A 1 189 ? 6.141 -27.469 10.039 1 90.25 189 ASP A CA 1
ATOM 1485 C C . ASP A 1 189 ? 5.363 -27.781 11.312 1 90.25 189 ASP A C 1
ATOM 1487 O O . ASP A 1 189 ? 5.926 -28.328 12.266 1 90.25 189 ASP A O 1
ATOM 1491 N N . PHE A 1 190 ? 4.109 -27.438 11.32 1 90.19 190 PHE A N 1
ATOM 1492 C CA . PHE A 1 190 ? 3.385 -27.625 12.57 1 90.19 190 PHE A CA 1
ATOM 1493 C C . PHE A 1 190 ? 3.158 -29.109 12.852 1 90.19 190 PHE A C 1
ATOM 1495 O O . PHE A 1 190 ? 2.795 -29.484 13.969 1 90.19 190 PHE A O 1
ATOM 1502 N N . MET A 1 191 ? 3.428 -29.984 11.898 1 91.31 191 MET A N 1
ATOM 1503 C CA . MET A 1 191 ? 3.307 -31.438 12.062 1 91.31 191 MET A CA 1
ATOM 1504 C C . MET A 1 191 ? 4.656 -32.062 12.398 1 91.31 191 MET A C 1
ATOM 1506 O O . MET A 1 191 ? 4.746 -33.25 12.648 1 91.31 191 MET A O 1
ATOM 1510 N N . ASN A 1 192 ? 5.668 -31.219 12.492 1 87.69 192 ASN A N 1
ATOM 1511 C CA . ASN A 1 192 ? 7 -31.766 12.758 1 87.69 192 ASN A CA 1
ATOM 1512 C C .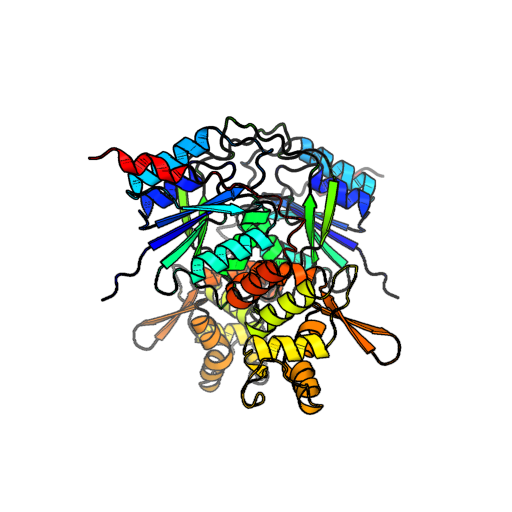 ASN A 1 192 ? 7.039 -32.531 14.062 1 87.69 192 ASN A C 1
ATOM 1514 O O . ASN A 1 192 ? 6.582 -32.062 15.102 1 87.69 192 ASN A O 1
ATOM 1518 N N . GLY A 1 193 ? 7.598 -33.688 13.961 1 87.06 193 GLY A N 1
ATOM 1519 C CA . GLY A 1 193 ? 7.75 -34.531 15.141 1 87.06 193 GLY A CA 1
ATOM 1520 C C . GLY A 1 193 ? 6.516 -35.344 15.453 1 87.06 193 GLY A C 1
ATOM 1521 O O . GLY A 1 193 ? 6.527 -36.156 16.375 1 87.06 193 GLY A O 1
ATOM 1522 N N . ARG A 1 194 ? 5.523 -35.188 14.695 1 88.06 194 ARG A N 1
ATOM 1523 C CA . ARG A 1 194 ? 4.27 -35.844 14.992 1 88.06 194 ARG A CA 1
ATOM 1524 C C . ARG A 1 194 ? 4.039 -37.031 14.039 1 88.06 194 ARG A C 1
ATOM 1526 O O . ARG A 1 194 ? 3.34 -37.969 14.383 1 88.06 194 ARG A O 1
ATOM 1533 N N . VAL A 1 195 ? 4.551 -36.875 12.906 1 85.25 195 VAL A N 1
ATOM 1534 C CA . VAL A 1 195 ? 4.371 -37.906 11.898 1 85.25 195 VAL A CA 1
ATOM 1535 C C . VAL A 1 195 ? 5.512 -38.906 11.984 1 85.25 195 VAL A C 1
ATOM 1537 O O . VAL A 1 195 ? 6.672 -38.562 11.766 1 85.25 195 VAL A O 1
ATOM 1540 N N . ASP A 1 196 ? 5.168 -40.031 12.547 1 78.62 196 ASP A N 1
ATOM 1541 C CA . ASP A 1 196 ? 6.145 -41.125 12.625 1 78.62 196 ASP A CA 1
ATOM 1542 C C . ASP A 1 196 ? 6.039 -42.031 11.422 1 78.62 196 ASP A C 1
ATOM 1544 O O . ASP A 1 196 ? 4.988 -42.656 11.188 1 78.62 196 ASP A O 1
ATOM 1548 N N . GLY A 1 197 ? 7.039 -42.125 10.609 1 76.56 197 GLY A N 1
ATOM 1549 C CA . GLY A 1 197 ? 7.062 -43.062 9.492 1 76.56 197 GLY A CA 1
ATOM 1550 C C . GLY A 1 197 ? 6.578 -42.438 8.195 1 76.56 197 GLY A C 1
ATOM 1551 O O . GLY A 1 197 ? 6.895 -41.312 7.879 1 76.56 197 GLY A O 1
ATOM 1552 N N . ASP A 1 198 ? 5.66 -43.219 7.473 1 79 198 ASP A N 1
ATOM 1553 C CA . ASP A 1 198 ? 5.164 -42.844 6.148 1 79 198 ASP A CA 1
ATOM 1554 C C . ASP A 1 198 ? 3.979 -41.875 6.254 1 79 198 ASP A C 1
ATOM 1556 O O . ASP A 1 198 ? 2.959 -42.219 6.863 1 79 198 ASP A O 1
ATOM 1560 N N . PRO A 1 199 ? 4.141 -40.719 5.688 1 82.38 199 PRO A N 1
ATOM 1561 C CA . PRO A 1 199 ? 3.043 -39.75 5.746 1 82.38 199 PRO A CA 1
ATOM 1562 C C . PRO A 1 199 ? 1.806 -40.219 4.98 1 82.38 199 PRO A C 1
ATOM 1564 O O . PRO A 1 199 ? 0.696 -39.75 5.258 1 82.38 199 PRO A O 1
ATOM 1567 N N . ALA A 1 200 ? 2.137 -41.125 4.117 1 79.06 200 ALA A N 1
ATOM 1568 C CA . ALA A 1 200 ? 0.989 -41.656 3.389 1 79.06 200 ALA A CA 1
ATOM 1569 C C . ALA A 1 200 ? 0.057 -42.406 4.324 1 79.06 200 ALA A C 1
ATOM 1571 O O . ALA A 1 200 ? 0.5 -43.281 5.07 1 79.06 200 ALA A O 1
ATOM 1572 N N . GLY A 1 201 ? -1.108 -42.031 4.453 1 78.5 201 GLY A N 1
ATOM 1573 C CA . GLY A 1 201 ? -2.09 -42.75 5.27 1 78.5 201 GLY A CA 1
ATOM 1574 C C . GLY A 1 201 ? -2.078 -42.312 6.719 1 78.5 201 GLY A C 1
ATOM 1575 O O . GLY A 1 201 ? -2.49 -43.062 7.605 1 78.5 201 GLY A O 1
ATOM 1576 N N . TYR A 1 202 ? -1.555 -41.25 7.008 1 87.12 202 TYR A N 1
ATOM 1577 C CA . TYR A 1 202 ? -1.479 -40.719 8.367 1 87.12 202 TYR A CA 1
ATOM 1578 C C . TYR A 1 202 ? -2.867 -40.625 8.992 1 87.12 202 TYR A C 1
ATOM 1580 O O . TYR A 1 202 ? -3.818 -40.188 8.344 1 87.12 202 TYR A O 1
ATOM 1588 N N . LYS A 1 203 ? -2.939 -41.188 10.195 1 87.5 203 LYS A N 1
ATOM 1589 C CA . LYS A 1 203 ? -4.188 -41.125 10.945 1 87.5 203 LYS A CA 1
ATOM 1590 C C . LYS A 1 203 ? -4.113 -40.062 12.023 1 87.5 203 LYS A C 1
ATOM 1592 O O . LYS A 1 203 ? -3.34 -40.188 12.977 1 87.5 203 LYS A O 1
ATOM 1597 N N . PRO A 1 204 ? -4.949 -39.062 11.844 1 91.88 204 PRO A N 1
ATOM 1598 C CA . PRO A 1 204 ? -4.902 -37.938 12.789 1 91.88 204 PRO A CA 1
ATOM 1599 C C . PRO A 1 204 ? -5.246 -38.375 14.219 1 91.88 204 PRO A C 1
ATOM 1601 O O . PRO A 1 204 ? -6.125 -39.219 14.422 1 91.88 204 PRO A O 1
ATOM 1604 N N . THR A 1 205 ? -4.504 -37.812 15.195 1 91.5 205 THR A N 1
ATOM 1605 C CA . THR A 1 205 ? -4.797 -37.969 16.625 1 91.5 205 THR A CA 1
ATOM 1606 C C . THR A 1 205 ? -5.461 -36.719 17.172 1 91.5 205 THR A C 1
ATOM 1608 O O . THR A 1 205 ? -5.508 -35.688 16.5 1 91.5 205 THR A O 1
ATOM 1611 N N . ASN A 1 206 ? -6.016 -36.875 18.375 1 91.06 206 ASN A N 1
ATOM 1612 C CA . ASN A 1 206 ? -6.609 -35.719 19.031 1 91.06 206 ASN A CA 1
ATOM 1613 C C . ASN A 1 206 ? -5.594 -34.594 19.203 1 91.06 206 ASN A C 1
ATOM 1615 O O . ASN A 1 206 ? -5.941 -33.406 19.109 1 91.06 206 ASN A O 1
ATOM 1619 N N . GLY A 1 207 ? -4.418 -35 19.484 1 92.25 207 GLY A N 1
ATOM 1620 C CA . GLY A 1 207 ? -3.357 -34 19.625 1 92.25 207 GLY A CA 1
ATOM 1621 C C . GLY A 1 207 ? -3.115 -33.219 18.359 1 92.25 207 GLY A C 1
ATOM 1622 O O . GLY A 1 207 ? -2.816 -32.031 18.422 1 92.25 207 GLY A O 1
ATOM 1623 N N . ASP A 1 208 ? -3.297 -33.875 17.219 1 92.88 208 ASP A N 1
ATOM 1624 C CA . ASP A 1 208 ? -3.082 -33.219 15.938 1 92.88 208 ASP A CA 1
ATOM 1625 C C . ASP A 1 208 ? -4.109 -32.125 15.711 1 92.88 208 ASP A C 1
ATOM 1627 O O . ASP A 1 208 ? -3.777 -31.062 15.18 1 92.88 208 ASP A O 1
ATOM 1631 N N . TYR A 1 209 ? -5.309 -32.344 16.141 1 92.25 209 TYR A N 1
ATOM 1632 C CA . TYR A 1 209 ? -6.363 -31.344 16 1 92.25 209 TYR A CA 1
ATOM 1633 C C . TYR A 1 209 ? -6.062 -30.109 16.844 1 92.25 209 TYR A C 1
ATOM 1635 O O . TYR A 1 209 ? -6.273 -28.984 16.406 1 92.25 209 TYR A O 1
ATOM 1643 N N . ASN A 1 210 ? -5.57 -30.344 18 1 92.19 210 ASN A N 1
ATOM 1644 C CA . ASN A 1 210 ? -5.219 -29.234 18.891 1 92.19 210 ASN A CA 1
ATOM 1645 C C . ASN A 1 210 ? -4.078 -28.406 18.312 1 92.19 210 ASN A C 1
ATOM 1647 O O . ASN A 1 210 ? -4.102 -27.172 18.406 1 92.19 210 ASN A O 1
ATOM 1651 N N . VAL A 1 211 ? -3.123 -29.078 17.812 1 92.19 211 VAL A N 1
ATOM 1652 C CA . VAL A 1 211 ? -1.975 -28.391 17.25 1 92.19 211 VAL A CA 1
ATOM 1653 C C . VAL A 1 211 ? -2.412 -27.578 16.031 1 92.19 211 VAL A C 1
ATOM 1655 O O . VAL A 1 211 ? -2.016 -26.422 15.875 1 92.19 211 VAL A O 1
ATOM 1658 N N . LEU A 1 212 ? -3.178 -28.156 15.148 1 92.88 212 LEU A N 1
ATOM 1659 C CA . LEU A 1 212 ? -3.709 -27.453 13.984 1 92.88 212 LEU A CA 1
ATOM 1660 C C . LEU A 1 212 ? -4.461 -26.203 14.406 1 92.88 212 LEU A C 1
ATOM 1662 O O . LEU A 1 212 ? -4.23 -25.125 13.859 1 92.88 212 LEU A O 1
ATOM 1666 N N . ASP A 1 213 ? -5.316 -26.297 15.367 1 90.88 213 ASP A N 1
ATOM 1667 C CA . ASP A 1 213 ? -6.148 -25.188 15.82 1 90.88 213 ASP A CA 1
ATOM 1668 C C . ASP A 1 213 ? -5.297 -24.078 16.422 1 90.88 213 ASP A C 1
ATOM 1670 O O . ASP A 1 213 ? -5.449 -22.906 16.047 1 90.88 213 ASP A O 1
ATOM 1674 N N . ASN A 1 214 ? -4.422 -24.469 17.234 1 90 214 ASN A N 1
ATOM 1675 C CA . ASN A 1 214 ? -3.641 -23.484 17.984 1 90 214 ASN A CA 1
ATOM 1676 C C . ASN A 1 214 ? -2.592 -22.812 17.094 1 90 214 ASN A C 1
ATOM 1678 O O . ASN A 1 214 ? -2.318 -21.625 17.25 1 90 214 ASN A O 1
ATOM 1682 N N . ARG A 1 215 ? -2.084 -23.594 16.234 1 87.25 215 ARG A N 1
ATOM 1683 C CA . ARG A 1 215 ? -0.921 -23.062 15.516 1 87.25 215 ARG A CA 1
ATOM 1684 C C . ARG A 1 215 ? -1.327 -22.453 14.18 1 87.25 215 ARG A C 1
ATOM 1686 O O . ARG A 1 215 ? -0.609 -21.609 13.633 1 87.25 215 ARG A O 1
ATOM 1693 N N . VAL A 1 216 ? -2.424 -22.875 13.664 1 90.12 216 VAL A N 1
ATOM 1694 C CA . VAL A 1 216 ? -2.68 -22.453 12.289 1 90.12 216 VAL A CA 1
ATOM 1695 C C . VAL A 1 216 ? -4.086 -21.875 12.172 1 90.12 216 VAL A C 1
ATOM 1697 O O . VAL A 1 216 ? -4.254 -20.672 11.992 1 90.12 216 VAL A O 1
ATOM 1700 N N . THR A 1 217 ? -5.176 -22.656 12.5 1 90.12 217 THR A N 1
ATOM 1701 C CA . THR A 1 217 ? -6.531 -22.297 12.102 1 90.12 217 THR A CA 1
ATOM 1702 C C . THR A 1 217 ? -7.047 -21.125 12.945 1 90.12 217 THR A C 1
ATOM 1704 O O . THR A 1 217 ? -7.762 -20.25 12.438 1 90.12 217 THR A O 1
ATOM 1707 N N . SER A 1 218 ? -6.645 -21.078 14.188 1 90.19 218 SER A N 1
ATOM 1708 C CA . SER A 1 218 ? -7.086 -19.969 15.039 1 90.19 218 SER A CA 1
ATOM 1709 C C . SER A 1 218 ? -6.57 -18.625 14.516 1 90.19 218 SER A C 1
ATOM 1711 O O . SER A 1 218 ? -7.309 -17.641 14.492 1 90.19 218 SER A O 1
ATOM 1713 N N . THR A 1 219 ? -5.367 -18.656 14.133 1 86.25 219 THR A N 1
ATOM 1714 C CA . THR A 1 219 ? -4.754 -17.453 13.602 1 86.25 219 THR A CA 1
ATOM 1715 C C . THR A 1 219 ? -5.418 -17.047 12.289 1 86.25 219 THR A C 1
ATOM 1717 O O . THR A 1 219 ? -5.703 -15.867 12.07 1 86.25 219 THR A O 1
ATOM 1720 N N . LEU A 1 220 ? -5.684 -17.984 11.422 1 88.06 220 LEU A N 1
ATOM 1721 C CA . LEU A 1 220 ? -6.289 -17.703 10.125 1 88.06 220 LEU A CA 1
ATOM 1722 C C . LEU A 1 220 ? -7.719 -17.203 10.289 1 88.06 220 LEU A C 1
ATOM 1724 O O . LEU A 1 220 ? -8.164 -16.344 9.531 1 88.06 220 LEU A O 1
ATOM 1728 N N . GLU A 1 221 ? -8.398 -17.734 11.305 1 88.19 221 GLU A N 1
ATOM 1729 C CA . GLU A 1 221 ? -9.75 -17.281 11.594 1 88.19 221 GLU A CA 1
ATOM 1730 C C . GLU A 1 221 ? -9.742 -15.867 12.172 1 88.19 221 GLU A C 1
ATOM 1732 O O . GLU A 1 221 ? -10.547 -15.023 11.773 1 88.19 221 GLU A O 1
ATOM 1737 N N . HIS A 1 222 ? -8.82 -15.68 13.07 1 82.81 222 HIS A N 1
ATOM 1738 C CA . HIS A 1 222 ? -8.695 -14.367 13.695 1 82.81 222 HIS A CA 1
ATOM 1739 C C . HIS A 1 222 ? -8.398 -13.289 12.664 1 82.81 222 HIS A C 1
ATOM 1741 O O . HIS A 1 222 ? -8.898 -12.164 12.773 1 82.81 222 HIS A O 1
ATOM 1747 N N . LYS A 1 223 ? -7.617 -13.672 11.703 1 76.38 223 LYS A N 1
ATOM 1748 C CA . LYS A 1 223 ? -7.242 -12.734 10.648 1 76.38 223 LYS A CA 1
ATOM 1749 C C . LYS A 1 223 ? -8.32 -12.656 9.578 1 76.38 223 LYS A C 1
ATOM 1751 O O . LYS A 1 223 ? -8.156 -11.953 8.57 1 76.38 223 LYS A O 1
ATOM 1756 N N . GLU A 1 224 ? -9.375 -13.453 9.711 1 79.5 224 GLU A N 1
ATOM 1757 C CA . GLU A 1 224 ? -10.539 -13.492 8.828 1 79.5 224 GLU A CA 1
ATOM 1758 C C . GLU A 1 224 ? -10.164 -14.016 7.445 1 79.5 224 GLU A C 1
ATOM 1760 O O . GLU A 1 224 ? -10.695 -13.562 6.438 1 79.5 224 GLU A O 1
ATOM 1765 N N . TYR A 1 225 ? -9.133 -14.867 7.406 1 85.31 225 TYR A N 1
ATOM 1766 C CA . TYR A 1 225 ? -8.766 -15.516 6.152 1 85.31 225 TYR A CA 1
ATOM 1767 C C . TYR A 1 225 ? -9.625 -16.75 5.91 1 85.31 225 TYR A C 1
ATOM 1769 O O . TYR A 1 225 ? -9.812 -17.172 4.766 1 85.31 225 TYR A O 1
ATOM 1777 N N . VAL A 1 226 ? -10.109 -17.359 7.051 1 90.12 226 VAL A N 1
ATOM 1778 C CA . VAL A 1 226 ? -10.867 -18.609 6.984 1 90.12 226 VAL A CA 1
ATOM 1779 C C . VAL A 1 226 ? -12.148 -18.484 7.797 1 90.12 226 VAL A C 1
ATOM 1781 O O . VAL A 1 226 ? -12.188 -17.781 8.812 1 90.12 226 VAL A O 1
ATOM 1784 N N . CYS A 1 227 ? -13.148 -19.016 7.242 1 89.94 227 CYS A N 1
ATOM 1785 C CA . CYS A 1 227 ? -14.422 -19.141 7.945 1 89.94 227 CYS A CA 1
ATOM 1786 C C . CYS A 1 227 ? -14.656 -20.594 8.375 1 89.94 227 CYS A C 1
ATOM 1788 O O . CYS A 1 227 ? -14.516 -21.516 7.566 1 89.94 227 CYS A O 1
ATOM 1790 N N . ILE A 1 228 ? -15 -20.75 9.656 1 89.75 228 ILE A N 1
ATOM 1791 C CA . ILE A 1 228 ? -15.281 -22.078 10.172 1 89.75 228 ILE A CA 1
ATOM 1792 C C . ILE A 1 228 ? -16.781 -22.219 10.461 1 89.75 228 ILE A C 1
ATOM 1794 O O . ILE A 1 228 ? -17.344 -21.422 11.219 1 89.75 228 ILE A O 1
ATOM 1798 N N . THR A 1 229 ? -17.344 -23.031 9.75 1 88.69 229 THR A N 1
ATOM 1799 C CA . THR A 1 229 ? -18.766 -23.297 9.945 1 88.69 229 THR A CA 1
ATOM 1800 C C . THR A 1 229 ? -18.984 -24.672 10.57 1 88.69 229 THR A C 1
ATOM 1802 O O . THR A 1 229 ? -18.203 -25.609 10.32 1 88.69 229 THR A O 1
ATOM 1805 N N . ARG A 1 230 ? -20.016 -24.703 11.414 1 85.12 230 ARG A N 1
ATOM 1806 C CA . ARG A 1 230 ? -20.297 -25.953 12.109 1 85.12 230 ARG A CA 1
ATOM 1807 C C . ARG A 1 230 ? -21.609 -26.547 11.625 1 85.12 230 ARG A C 1
ATOM 1809 O O . ARG A 1 230 ? -22.609 -25.844 11.453 1 85.12 230 ARG A O 1
ATOM 1816 N N . HIS A 1 231 ? -21.547 -27.75 11.156 1 81 231 HIS A N 1
ATOM 1817 C CA . HIS A 1 231 ? -22.719 -28.562 10.867 1 81 231 HIS A CA 1
ATOM 1818 C C . HIS A 1 231 ? -22.766 -29.812 11.742 1 81 231 HIS A C 1
ATOM 1820 O O . HIS A 1 231 ? -22.016 -30.766 11.5 1 81 231 HIS A O 1
ATOM 1826 N N . GLY A 1 232 ? -23.75 -29.781 12.742 1 83.31 232 GLY A N 1
ATOM 1827 C CA . GLY A 1 232 ? -23.703 -30.859 13.719 1 83.31 232 GLY A CA 1
ATOM 1828 C C . GLY A 1 232 ? -22.422 -30.875 14.531 1 83.31 232 GLY A C 1
ATOM 1829 O O . GLY A 1 232 ? -22.062 -29.875 15.148 1 83.31 232 GLY A O 1
ATOM 1830 N N . THR A 1 233 ? -21.672 -32.062 14.438 1 80.94 233 THR A N 1
ATOM 1831 C CA . THR A 1 233 ? -20.438 -32.188 15.188 1 80.94 233 THR A CA 1
ATOM 1832 C C . THR A 1 233 ? -19.234 -31.875 14.305 1 80.94 233 THR A C 1
ATOM 1834 O O . THR A 1 233 ? -18.094 -31.891 14.773 1 80.94 233 THR A O 1
ATOM 1837 N N . ARG A 1 234 ? -19.5 -31.594 13.016 1 80.25 234 ARG A N 1
ATOM 1838 C CA . ARG A 1 234 ? -18.391 -31.438 12.078 1 80.25 234 ARG A CA 1
ATOM 1839 C C . ARG A 1 234 ? -18.141 -29.953 11.789 1 80.25 234 ARG A C 1
ATOM 1841 O O . ARG A 1 234 ? -19.078 -29.156 11.727 1 80.25 234 ARG A O 1
ATOM 1848 N N . GLN A 1 235 ? -16.812 -29.719 11.75 1 87.88 235 GLN A N 1
ATOM 1849 C CA . GLN A 1 235 ? -16.391 -28.359 11.383 1 87.88 235 GLN A CA 1
ATOM 1850 C C . GLN A 1 235 ? -15.859 -28.328 9.953 1 87.88 235 GLN A C 1
ATOM 1852 O O . GLN A 1 235 ? -15.133 -29.234 9.531 1 87.88 235 GLN A O 1
ATOM 1857 N N . TYR A 1 236 ? -16.359 -27.375 9.227 1 90.75 236 TYR A N 1
ATOM 1858 C CA . TYR A 1 236 ? -15.93 -27.172 7.848 1 90.75 236 TYR A CA 1
ATOM 1859 C C . TYR A 1 236 ? -15.219 -25.844 7.676 1 90.75 236 TYR A C 1
ATOM 1861 O O . TYR A 1 236 ? -15.586 -24.844 8.305 1 90.75 236 TYR A O 1
ATOM 1869 N N . LEU A 1 237 ? -14.172 -25.922 6.887 1 93.12 237 LEU A N 1
ATOM 1870 C CA . LEU A 1 237 ? -13.375 -24.719 6.676 1 93.12 237 LEU A CA 1
ATOM 1871 C C . LEU A 1 237 ? -13.523 -24.203 5.246 1 93.12 237 LEU A C 1
ATOM 1873 O O . LEU A 1 237 ? -13.539 -25 4.301 1 93.12 237 LEU A O 1
ATOM 1877 N N . SER A 1 238 ? -13.68 -22.875 5.078 1 93.06 238 SER A N 1
ATOM 1878 C CA . SER A 1 238 ? -13.703 -22.234 3.773 1 93.06 238 SER A CA 1
ATOM 1879 C C . SER A 1 238 ? -12.891 -20.938 3.787 1 93.06 238 SER A C 1
ATOM 1881 O O . SER A 1 238 ? -12.719 -20.312 4.84 1 93.06 238 SER A O 1
ATOM 1883 N N . LEU A 1 239 ? -12.383 -20.625 2.586 1 90.81 239 LEU A N 1
ATOM 1884 C CA . LEU A 1 239 ? -11.648 -19.375 2.482 1 90.81 239 LEU A CA 1
ATOM 1885 C C . LEU A 1 239 ? -12.609 -18.203 2.35 1 90.81 239 LEU A C 1
ATOM 1887 O O . LEU A 1 239 ? -13.633 -18.297 1.662 1 90.81 239 LEU A O 1
ATOM 1891 N N . THR A 1 240 ? -12.352 -17.141 3.061 1 84.81 240 THR A N 1
ATOM 1892 C CA . THR A 1 240 ? -12.984 -15.852 2.764 1 84.81 240 THR A CA 1
ATOM 1893 C C . THR A 1 240 ? -12.367 -15.219 1.525 1 84.81 240 THR A C 1
ATOM 1895 O O . THR A 1 240 ? -11.414 -15.75 0.958 1 84.81 240 THR A O 1
ATOM 1898 N N . GLU A 1 241 ? -12.953 -14.094 1.142 1 76.75 241 GLU A N 1
ATOM 1899 C CA . GLU A 1 241 ? -12.344 -13.352 0.042 1 76.75 241 GLU A CA 1
ATOM 1900 C C . GLU A 1 241 ? -10.945 -12.867 0.411 1 76.75 241 GLU A C 1
ATOM 1902 O O . GLU A 1 241 ? -10.023 -12.922 -0.407 1 76.75 241 GLU A O 1
ATOM 1907 N N . GLU A 1 242 ? -10.797 -12.477 1.632 1 74.56 242 GLU A N 1
ATOM 1908 C CA . GLU A 1 242 ? -9.484 -12.055 2.125 1 74.56 242 GLU A CA 1
ATOM 1909 C C . GLU A 1 242 ? -8.492 -13.211 2.107 1 74.56 242 GLU A C 1
ATOM 1911 O O . GLU A 1 242 ? -7.32 -13.023 1.771 1 74.56 242 GLU A O 1
ATOM 1916 N N . GLY A 1 243 ? -9.016 -14.414 2.455 1 82.44 243 GLY A N 1
ATOM 1917 C CA . GLY A 1 243 ? -8.164 -15.594 2.416 1 82.44 243 GLY A CA 1
ATOM 1918 C C . GLY A 1 243 ? -7.695 -15.945 1.019 1 82.44 243 GLY A C 1
ATOM 1919 O O . GLY A 1 243 ? -6.52 -16.266 0.813 1 82.44 243 GLY A O 1
ATOM 1920 N N . ARG A 1 244 ? -8.562 -15.828 0.068 1 83.38 244 ARG A N 1
ATOM 1921 C CA . ARG A 1 244 ? -8.234 -16.125 -1.321 1 83.38 244 ARG A CA 1
ATOM 1922 C C . ARG A 1 244 ? -7.215 -15.133 -1.871 1 83.38 244 ARG A C 1
ATOM 1924 O O . ARG A 1 244 ? -6.273 -15.523 -2.566 1 83.38 244 ARG A O 1
ATOM 1931 N N . GLN A 1 245 ? -7.43 -13.969 -1.538 1 76.19 245 GLN A N 1
ATOM 1932 C CA . GLN A 1 245 ? -6.52 -12.922 -1.994 1 76.19 245 GLN A CA 1
ATOM 1933 C C . GLN A 1 245 ? -5.137 -13.094 -1.372 1 76.19 245 GLN A C 1
ATOM 1935 O O . GLN A 1 245 ? -4.121 -12.898 -2.043 1 76.19 245 GLN A O 1
ATOM 1940 N N . THR A 1 246 ? -5.148 -13.484 -0.11 1 77.56 246 THR A N 1
ATOM 1941 C CA . THR A 1 246 ? -3.887 -13.719 0.582 1 77.56 246 THR A CA 1
ATOM 1942 C C . THR A 1 246 ? -3.129 -14.883 -0.052 1 77.56 246 THR A C 1
ATOM 1944 O O . THR A 1 246 ? -1.915 -14.805 -0.249 1 77.56 246 THR A O 1
ATOM 1947 N N . LEU A 1 247 ? -3.857 -15.938 -0.37 1 84.88 247 LEU A N 1
ATOM 1948 C CA . LEU A 1 247 ? -3.25 -17.094 -1.034 1 84.88 247 LEU A CA 1
ATOM 1949 C C . LEU A 1 247 ? -2.619 -16.672 -2.361 1 84.88 247 LEU A C 1
ATOM 1951 O O . LEU A 1 247 ? -1.49 -17.062 -2.664 1 84.88 247 LEU A O 1
ATOM 1955 N N . ARG A 1 248 ? -3.256 -15.867 -3.084 1 78.56 248 ARG A N 1
ATOM 1956 C CA . ARG A 1 248 ? -2.75 -15.398 -4.371 1 78.56 248 ARG A CA 1
ATOM 1957 C C . ARG A 1 248 ? -1.511 -14.531 -4.191 1 78.56 248 ARG A C 1
ATOM 1959 O O . ARG A 1 248 ? -0.542 -14.656 -4.941 1 78.56 248 ARG A O 1
ATOM 1966 N N . ALA A 1 249 ? -1.554 -13.75 -3.197 1 74.75 249 ALA A N 1
ATOM 1967 C CA . ALA A 1 249 ? -0.492 -12.773 -2.963 1 74.75 249 ALA A CA 1
ATOM 1968 C C . ALA A 1 249 ? 0.783 -13.461 -2.479 1 74.75 249 ALA A C 1
ATOM 1970 O O . ALA A 1 249 ? 1.89 -12.992 -2.758 1 74.75 249 ALA A O 1
ATOM 1971 N N . PHE A 1 250 ? 0.626 -14.656 -1.774 1 80.06 250 PHE A N 1
ATOM 1972 C CA . PHE A 1 250 ? 1.792 -15.25 -1.13 1 80.06 250 PHE A CA 1
ATOM 1973 C C . PHE A 1 250 ? 1.997 -16.688 -1.597 1 80.06 250 PHE A C 1
ATOM 1975 O O . PHE A 1 250 ? 2.566 -17.5 -0.872 1 80.06 250 PHE A O 1
ATOM 1982 N N . ARG A 1 251 ? 1.561 -16.969 -2.756 1 79.88 251 ARG A N 1
ATOM 1983 C CA . ARG A 1 251 ? 1.618 -18.312 -3.314 1 79.88 251 ARG A CA 1
ATOM 1984 C C . ARG A 1 251 ? 3.045 -18.844 -3.297 1 79.88 251 ARG A C 1
ATOM 1986 O O . ARG A 1 251 ? 3.26 -20.047 -3.082 1 79.88 251 ARG A O 1
ATOM 1993 N N . HIS A 1 252 ? 4.031 -18.016 -3.379 1 78.81 252 HIS A N 1
ATOM 1994 C CA . HIS A 1 252 ? 5.434 -18.406 -3.475 1 78.81 252 HIS A CA 1
ATOM 1995 C C . HIS A 1 252 ? 5.898 -19.094 -2.199 1 78.81 252 HIS A C 1
ATOM 1997 O O . HIS A 1 252 ? 6.871 -19.859 -2.217 1 78.81 252 HIS A O 1
ATOM 2003 N N . ARG A 1 253 ? 5.203 -18.922 -1.127 1 82.62 253 ARG A N 1
ATOM 2004 C CA . ARG A 1 253 ? 5.613 -19.469 0.157 1 82.62 253 ARG A CA 1
ATOM 2005 C C . ARG A 1 253 ? 5.23 -20.953 0.26 1 82.62 253 ARG A C 1
ATOM 2007 O O . ARG A 1 253 ? 5.723 -21.656 1.136 1 82.62 253 ARG A O 1
ATOM 2014 N N . ALA A 1 254 ? 4.324 -21.359 -0.586 1 88.12 254 ALA A N 1
ATOM 2015 C CA . ALA A 1 254 ? 3.889 -22.766 -0.591 1 88.12 254 ALA A CA 1
ATOM 2016 C C . ALA A 1 254 ? 3.787 -23.297 -2.016 1 88.12 254 ALA A C 1
ATOM 2018 O O . ALA A 1 254 ? 2.863 -24.047 -2.338 1 88.12 254 ALA A O 1
ATOM 2019 N N . GLU A 1 255 ? 4.758 -22.938 -2.756 1 83.44 255 GLU A N 1
ATOM 2020 C CA . GLU A 1 255 ? 4.719 -23.219 -4.188 1 83.44 255 GLU A CA 1
ATOM 2021 C C . GLU A 1 255 ? 4.637 -24.734 -4.441 1 83.44 255 GLU A C 1
ATOM 2023 O O . GLU A 1 255 ? 3.871 -25.172 -5.293 1 83.44 255 GLU A O 1
ATOM 2028 N N . SER A 1 256 ? 5.398 -25.484 -3.734 1 86.19 256 SER A N 1
ATOM 2029 C CA . SER A 1 256 ? 5.422 -26.922 -3.941 1 86.19 256 SER A CA 1
ATOM 2030 C C . SER A 1 256 ? 4.07 -27.547 -3.613 1 86.19 256 SER A C 1
ATOM 2032 O O . SER A 1 256 ? 3.576 -28.391 -4.359 1 86.19 256 SER A O 1
ATOM 2034 N N . VAL A 1 257 ? 3.463 -27.094 -2.551 1 88.25 257 VAL A N 1
ATOM 2035 C CA . VAL A 1 257 ? 2.162 -27.609 -2.131 1 88.25 257 VAL A CA 1
ATOM 2036 C C . VAL A 1 257 ? 1.096 -27.203 -3.146 1 88.25 257 VAL A C 1
ATOM 2038 O O . VAL A 1 257 ? 0.301 -28.047 -3.588 1 88.25 257 VAL A O 1
ATOM 2041 N N . ILE A 1 258 ? 1.161 -25.984 -3.527 1 87.44 258 ILE A N 1
ATOM 2042 C CA . ILE A 1 258 ? 0.146 -25.422 -4.41 1 87.44 258 ILE A CA 1
ATOM 2043 C C . ILE A 1 258 ? 0.229 -26.094 -5.781 1 87.44 258 ILE A C 1
ATOM 2045 O O . ILE A 1 258 ? -0.792 -26.484 -6.352 1 87.44 258 ILE A O 1
ATOM 2049 N N . THR A 1 259 ? 1.408 -26.266 -6.258 1 81.94 259 THR A N 1
ATOM 2050 C CA . THR A 1 259 ? 1.606 -26.891 -7.559 1 81.94 259 THR A CA 1
ATOM 2051 C C . THR A 1 259 ? 1.103 -28.328 -7.547 1 81.94 259 THR A C 1
ATOM 2053 O O . THR A 1 259 ? 0.452 -28.781 -8.492 1 81.94 259 THR A O 1
ATOM 2056 N N . ASP A 1 260 ? 1.357 -29.047 -6.512 1 88.56 260 ASP A N 1
ATOM 2057 C CA . ASP A 1 260 ? 0.907 -30.422 -6.383 1 88.56 260 ASP A CA 1
ATOM 2058 C C . ASP A 1 260 ? -0.616 -30.5 -6.309 1 88.56 260 ASP A C 1
ATOM 2060 O O . ASP A 1 260 ? -1.232 -31.344 -6.969 1 88.56 260 ASP A O 1
ATOM 2064 N N . LEU A 1 261 ? -1.22 -29.641 -5.566 1 88.81 261 LEU A N 1
ATOM 2065 C CA . LEU A 1 261 ? -2.67 -29.609 -5.422 1 88.81 261 LEU A CA 1
ATOM 2066 C C . LEU A 1 261 ? -3.346 -29.312 -6.754 1 88.81 261 LEU A C 1
ATOM 2068 O O . LEU A 1 261 ? -4.375 -29.906 -7.086 1 88.81 261 LEU A O 1
ATOM 2072 N N . GLU A 1 262 ? -2.76 -28.406 -7.484 1 81.12 262 GLU A N 1
ATOM 2073 C CA . GLU A 1 262 ? -3.297 -28.047 -8.797 1 81.12 262 GLU A CA 1
ATOM 2074 C C . GLU A 1 262 ? -3.172 -29.219 -9.773 1 81.12 262 GLU A C 1
ATOM 2076 O O . GLU A 1 262 ? -4.059 -29.438 -10.602 1 81.12 262 GLU A O 1
ATOM 2081 N N . ALA A 1 263 ? -2.141 -29.953 -9.672 1 82.5 263 ALA A N 1
ATOM 2082 C CA . ALA A 1 263 ? -1.92 -31.125 -10.516 1 82.5 263 ALA A CA 1
ATOM 2083 C C . ALA A 1 263 ? -2.918 -32.219 -10.203 1 82.5 263 ALA A C 1
ATOM 2085 O O . ALA A 1 263 ? -3.391 -32.938 -11.102 1 82.5 263 ALA A O 1
ATOM 2086 N N . ARG A 1 264 ? -3.277 -32.344 -8.984 1 82 264 ARG A N 1
ATOM 2087 C CA . ARG A 1 264 ? -4.191 -33.375 -8.539 1 82 264 ARG A CA 1
ATOM 2088 C C . ARG A 1 264 ? -5.637 -33.031 -8.875 1 82 264 ARG A C 1
ATOM 2090 O O . ARG A 1 264 ? -6.48 -33.906 -9.039 1 82 264 ARG A O 1
ATOM 2097 N N . THR A 1 265 ? -5.941 -31.75 -8.695 1 64.44 265 THR A N 1
ATOM 2098 C CA . THR A 1 265 ? -7.312 -31.328 -8.969 1 64.44 265 THR A CA 1
ATOM 2099 C C . THR A 1 265 ? -7.586 -31.312 -10.469 1 64.44 265 THR A C 1
ATOM 2101 O O . THR A 1 265 ? -8.727 -31.484 -10.898 1 64.44 265 THR A O 1
ATOM 2104 N N . LYS A 1 266 ? -6.672 -31.109 -11.469 1 57.16 266 LYS A N 1
ATOM 2105 C CA . LYS A 1 266 ? -6.887 -31.234 -12.906 1 57.16 266 LYS A CA 1
ATOM 2106 C C . LYS A 1 266 ? -7.352 -32.656 -13.273 1 57.16 266 LYS A C 1
ATOM 2108 O O . LYS A 1 266 ? -6.594 -33.594 -13.133 1 57.16 266 LYS A O 1
ATOM 2113 N N . SER A 1 267 ? -8.484 -32.938 -12.867 1 47.31 267 SER A N 1
ATOM 2114 C CA . SER A 1 267 ? -9.102 -34.156 -13.438 1 47.31 267 SER A CA 1
ATOM 2115 C C . SER A 1 267 ? -8.82 -34.25 -14.93 1 47.31 267 SER A C 1
ATOM 2117 O O . SER A 1 267 ? -8.664 -33.25 -15.617 1 47.31 267 SER A O 1
ATOM 2119 N N . PRO A 1 268 ? -8.758 -35.625 -15.602 1 39.41 268 PRO A N 1
ATOM 2120 C CA . PRO A 1 268 ? -8.578 -35.906 -17.031 1 39.41 268 PRO A CA 1
ATOM 2121 C C . PRO A 1 268 ? -9.555 -35.125 -17.906 1 39.41 268 PRO A C 1
ATOM 2123 O O . PRO A 1 268 ? -9.242 -34.844 -19.062 1 39.41 268 PRO A O 1
ATOM 2126 N N . GLU A 1 269 ? -10.883 -35.125 -17.719 1 35.47 269 GLU A N 1
ATOM 2127 C CA . GLU A 1 269 ? -11.812 -34.625 -18.734 1 35.47 269 GLU A CA 1
ATOM 2128 C C . GLU A 1 269 ? -11.602 -33.125 -18.953 1 35.47 269 GLU A C 1
ATOM 2130 O O . GLU A 1 269 ? -12.016 -32.562 -19.969 1 35.47 269 GLU A O 1
ATOM 2135 N N . ASP A 1 270 ? -11.398 -32.406 -18.047 1 35.12 270 ASP A N 1
ATOM 2136 C CA . ASP A 1 270 ? -11.281 -30.984 -18.344 1 35.12 270 ASP A CA 1
ATOM 2137 C C . ASP A 1 270 ? -9.883 -30.641 -18.875 1 35.12 270 ASP A C 1
ATOM 2139 O O . ASP A 1 270 ? -9.07 -30.047 -18.172 1 35.12 270 ASP A O 1
ATOM 2143 N N . ASP A 1 271 ? -9.25 -31.609 -19.672 1 30.5 271 ASP A N 1
ATOM 2144 C CA . ASP A 1 271 ? -8.141 -31.484 -20.625 1 30.5 271 ASP A CA 1
ATOM 2145 C C . ASP A 1 271 ? -8.328 -30.297 -21.547 1 30.5 271 ASP A C 1
ATOM 2147 O O . ASP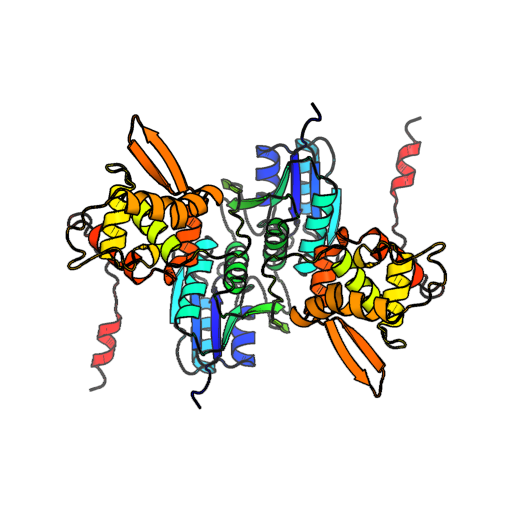 A 1 271 ? -8.5 -30.453 -22.75 1 30.5 271 ASP A O 1
ATOM 2151 N N . ILE A 1 272 ? -9.164 -29.344 -21.391 1 26.36 272 ILE A N 1
ATOM 2152 C CA . ILE A 1 272 ? -8.977 -28.297 -22.391 1 26.36 272 ILE A CA 1
ATOM 2153 C C . ILE A 1 272 ? -7.523 -27.844 -22.391 1 26.36 272 ILE A C 1
ATOM 2155 O O . ILE A 1 272 ? -7.008 -27.375 -21.375 1 26.36 272 ILE A O 1
ATOM 2159 N N . GLU A 1 273 ? -6.746 -28.453 -23.281 1 25.11 273 GLU A N 1
ATOM 2160 C CA . GLU A 1 273 ? -5.406 -28.156 -23.781 1 25.11 273 GLU A CA 1
ATOM 2161 C C . GLU A 1 273 ? -5.176 -26.641 -23.875 1 25.11 273 GLU A C 1
ATOM 2163 O O . GLU A 1 273 ? -5.777 -25.969 -24.719 1 25.11 273 GLU A O 1
ATOM 2168 N N . PHE A 1 274 ? -5.07 -25.953 -22.953 1 22.52 274 PHE A N 1
ATOM 2169 C CA . PHE A 1 274 ? -4.488 -24.672 -23.344 1 22.52 274 PHE A CA 1
ATOM 2170 C C . PHE A 1 274 ? -3.152 -24.875 -24.047 1 22.52 274 PHE A C 1
ATOM 2172 O O . PHE A 1 274 ? -2.229 -25.469 -23.484 1 22.52 274 PHE A O 1
ATOM 2179 N N . VAL A 1 275 ? -3.188 -25.234 -25.344 1 23.78 275 VAL A N 1
ATOM 2180 C CA . VAL A 1 275 ? -2.082 -25.188 -26.297 1 23.78 275 VAL A CA 1
ATOM 2181 C C . VAL A 1 275 ? -1.232 -23.953 -26.031 1 23.78 275 VAL A C 1
ATOM 2183 O O . VAL A 1 275 ? -1.706 -22.812 -26.188 1 23.78 275 VAL A O 1
ATOM 2186 N N . LEU A 1 276 ? -0.582 -24.031 -25.094 1 22.48 276 LEU A N 1
ATOM 2187 C CA . LEU A 1 276 ? 0.499 -23.047 -25.109 1 22.48 276 LEU A CA 1
ATOM 2188 C C . LEU A 1 276 ? 1.369 -23.219 -26.344 1 22.48 276 LEU A C 1
ATOM 2190 O O . LEU A 1 276 ? 1.953 -24.281 -26.547 1 22.48 276 LEU A O 1
ATOM 2194 N N . ASP A 1 277 ? 0.792 -22.797 -27.531 1 24.09 277 ASP A N 1
ATOM 2195 C CA . ASP A 1 277 ? 1.668 -22.641 -28.688 1 24.09 277 ASP A CA 1
ATOM 2196 C C . ASP A 1 277 ? 3.033 -22.094 -28.281 1 24.09 277 ASP A C 1
ATOM 2198 O O . ASP A 1 277 ? 3.146 -20.938 -27.875 1 24.09 277 ASP A O 1
ATOM 2202 N N . ASN A 1 278 ? 3.613 -22.859 -27.641 1 22.69 278 ASN A N 1
ATOM 2203 C CA . ASN A 1 278 ? 5.039 -22.672 -27.406 1 22.69 278 ASN A CA 1
ATOM 2204 C C . ASN A 1 278 ? 5.824 -22.625 -28.703 1 22.69 278 ASN A C 1
ATOM 2206 O O . ASN A 1 278 ? 6.102 -23.672 -29.312 1 22.69 278 ASN A O 1
ATOM 2210 N N . PRO A 1 279 ? 5.441 -21.703 -29.688 1 25.48 279 PRO A N 1
ATOM 2211 C CA . PRO A 1 279 ? 6.242 -21.781 -30.906 1 25.48 279 PRO A CA 1
ATOM 2212 C C . PRO A 1 279 ? 7.742 -21.719 -30.625 1 25.48 279 PRO A C 1
ATOM 2214 O O . PRO A 1 279 ? 8.539 -21.594 -31.562 1 25.48 279 PRO A O 1
ATOM 2217 N N . VAL A 1 280 ? 8.156 -21.828 -29.578 1 23.41 280 VAL A N 1
ATOM 2218 C CA . VAL A 1 280 ? 9.586 -21.531 -29.594 1 23.41 280 VAL A CA 1
ATOM 2219 C C . VAL A 1 280 ? 10.352 -22.688 -30.234 1 23.41 280 VAL A C 1
ATOM 2221 O O . VAL A 1 280 ? 11.578 -22.641 -30.328 1 23.41 280 VAL A O 1
ATOM 2224 N N . ASP A 1 281 ? 9.695 -23.812 -30.453 1 24.05 281 ASP A N 1
ATOM 2225 C CA . ASP A 1 281 ? 10.734 -24.797 -30.719 1 24.05 281 ASP A CA 1
ATOM 2226 C C . ASP A 1 281 ? 11.43 -24.531 -32.062 1 24.05 281 ASP A C 1
ATOM 2228 O O . ASP A 1 281 ? 12.516 -25.047 -32.312 1 24.05 281 ASP A O 1
ATOM 2232 N N . THR A 1 282 ? 10.641 -24.031 -32.969 1 24.83 282 THR A N 1
ATOM 2233 C CA . THR A 1 282 ? 11.188 -24.297 -34.281 1 24.83 282 THR A CA 1
ATOM 2234 C C . THR A 1 282 ? 12.43 -23.438 -34.531 1 24.83 282 THR A C 1
ATOM 2236 O O . THR A 1 282 ? 13.164 -23.672 -35.5 1 24.83 282 THR A O 1
ATOM 2239 N N . LEU A 1 283 ? 12.461 -22.328 -33.844 1 23.22 283 LEU A N 1
ATOM 2240 C CA . LEU A 1 283 ? 13.438 -21.531 -34.594 1 23.22 283 LEU A CA 1
ATOM 2241 C C . LEU A 1 283 ? 14.852 -22.016 -34.344 1 23.22 283 LEU A C 1
ATOM 2243 O O . LEU A 1 283 ? 15.82 -21.406 -34.812 1 23.22 283 LEU A O 1
ATOM 2247 N N . VAL A 1 284 ? 14.977 -23.031 -33.406 1 23.38 284 VAL A N 1
ATOM 2248 C CA . VAL A 1 284 ? 16.391 -23.344 -33.219 1 23.38 284 VAL A CA 1
ATOM 2249 C C . VAL A 1 284 ? 16.906 -24.125 -34.406 1 23.38 284 VAL A C 1
ATOM 2251 O O . VAL A 1 284 ? 18.109 -24.391 -34.5 1 23.38 284 VAL A O 1
ATOM 2254 N N . GLU A 1 285 ? 16.047 -24.703 -35.156 1 23.38 285 GLU A N 1
ATOM 2255 C CA . GLU A 1 285 ? 16.797 -25.672 -35.969 1 23.38 285 GLU A CA 1
ATOM 2256 C C . GLU A 1 285 ? 17.703 -24.969 -36.969 1 23.38 285 GLU A C 1
ATOM 2258 O O . GLU A 1 285 ? 18.578 -25.594 -37.562 1 23.38 285 GLU A O 1
ATOM 2263 N N . ASN A 1 286 ? 17.406 -23.828 -37.375 1 22.5 286 ASN A N 1
ATOM 2264 C CA . ASN A 1 286 ? 18.109 -23.688 -38.656 1 22.5 286 ASN A CA 1
ATOM 2265 C C . ASN A 1 286 ? 19.609 -23.438 -38.438 1 22.5 286 ASN A C 1
ATOM 2267 O O . ASN A 1 286 ? 20.312 -23.062 -39.375 1 22.5 286 ASN A O 1
ATOM 2271 N N . ARG A 1 287 ? 20.094 -23.094 -37.281 1 23.45 287 ARG A N 1
ATOM 2272 C CA . ARG A 1 287 ? 21.5 -22.812 -37.531 1 23.45 287 ARG A CA 1
ATOM 2273 C C . ARG A 1 287 ? 22.312 -24.094 -37.625 1 23.45 287 ARG A C 1
ATOM 2275 O O . ARG A 1 287 ? 23.109 -24.406 -36.75 1 23.45 287 ARG A O 1
ATOM 2282 N N . SER A 1 288 ? 21.828 -25.156 -38.312 1 20.91 288 SER A N 1
ATOM 2283 C CA . SER A 1 288 ? 22.938 -25.797 -39 1 20.91 288 SER A CA 1
ATOM 2284 C C . SER A 1 288 ? 23.484 -24.938 -40.125 1 20.91 288 SER A C 1
ATOM 2286 O O . SER A 1 288 ? 22.703 -24.281 -40.844 1 20.91 288 SER A O 1
ATOM 2288 N N . MET B 1 1 ? -28.516 6.324 20.406 1 40.94 1 MET B N 1
ATOM 2289 C CA . MET B 1 1 ? -27.469 5.516 19.766 1 40.94 1 MET B CA 1
ATOM 2290 C C . MET B 1 1 ? -26.734 6.312 18.703 1 40.94 1 MET B C 1
ATOM 2292 O O . MET B 1 1 ? -27.359 6.898 17.812 1 40.94 1 MET B O 1
ATOM 2296 N N . LYS B 1 2 ? -25.609 6.91 19.031 1 57.94 2 LYS B N 1
ATOM 2297 C CA . LYS B 1 2 ? -24.984 7.887 18.156 1 57.94 2 LYS B CA 1
ATOM 2298 C C . LYS B 1 2 ? -24.828 7.34 16.734 1 57.94 2 LYS B C 1
ATOM 2300 O O . LYS B 1 2 ? -24.359 6.211 16.547 1 57.94 2 LYS B O 1
ATOM 2305 N N . ARG B 1 3 ? -25.672 7.723 15.797 1 78 3 ARG B N 1
ATOM 2306 C CA . ARG B 1 3 ? -25.719 7.23 14.43 1 78 3 ARG B CA 1
ATOM 2307 C C . ARG B 1 3 ? -24.344 7.309 13.766 1 78 3 ARG B C 1
ATOM 2309 O O . ARG B 1 3 ? -23.672 8.328 13.859 1 78 3 ARG B O 1
ATOM 2316 N N . HIS B 1 4 ? -23.75 6.203 13.391 1 88.69 4 HIS B N 1
ATOM 2317 C CA . HIS B 1 4 ? -22.5 6.145 12.633 1 88.69 4 HIS B CA 1
ATOM 2318 C C . HIS B 1 4 ? -22.688 6.707 11.227 1 88.69 4 HIS B C 1
ATOM 2320 O O . HIS B 1 4 ? -23.625 6.34 10.531 1 88.69 4 HIS B O 1
ATOM 2326 N N . LEU B 1 5 ? -21.953 7.785 10.984 1 95 5 LEU B N 1
ATOM 2327 C CA . LEU B 1 5 ? -22 8.391 9.656 1 95 5 LEU B CA 1
ATOM 2328 C C . LEU B 1 5 ? -21.141 7.609 8.672 1 95 5 LEU B C 1
ATOM 2330 O O . LEU B 1 5 ? -20.188 6.93 9.07 1 95 5 LEU B O 1
ATOM 2334 N N . ARG B 1 6 ? -21.656 7.621 7.445 1 96.69 6 ARG B N 1
ATOM 2335 C CA . ARG B 1 6 ? -20.844 7.105 6.348 1 96.69 6 ARG B CA 1
ATOM 2336 C C . ARG B 1 6 ? -20.094 8.234 5.645 1 96.69 6 ARG B C 1
ATOM 2338 O O . ARG B 1 6 ? -20.703 9.211 5.215 1 96.69 6 ARG B O 1
ATOM 2345 N N . VAL B 1 7 ? -18.781 8.102 5.578 1 97.75 7 VAL B N 1
ATOM 2346 C CA . VAL B 1 7 ? -17.906 9.133 5.016 1 97.75 7 VAL B CA 1
ATOM 2347 C C . VAL B 1 7 ? -17.062 8.539 3.887 1 97.75 7 VAL B C 1
ATOM 2349 O O . VAL B 1 7 ? -16.484 7.465 4.039 1 97.75 7 VAL B O 1
ATOM 2352 N N . HIS B 1 8 ? -17.094 9.18 2.721 1 98.19 8 HIS B N 1
ATOM 2353 C CA . HIS B 1 8 ? -16.203 8.781 1.637 1 98.19 8 HIS B CA 1
ATOM 2354 C C . HIS B 1 8 ? -15.07 9.789 1.462 1 98.19 8 HIS B C 1
ATOM 2356 O O . HIS B 1 8 ? -15.305 11 1.499 1 98.19 8 HIS B O 1
ATOM 2362 N N . VAL B 1 9 ? -13.883 9.32 1.378 1 98.38 9 VAL B N 1
ATOM 2363 C CA . VAL B 1 9 ? -12.727 10.102 0.96 1 98.38 9 VAL B CA 1
ATOM 2364 C C . VAL B 1 9 ? -12.32 9.711 -0.46 1 98.38 9 VAL B C 1
ATOM 2366 O O . VAL B 1 9 ? -12.062 8.539 -0.738 1 98.38 9 VAL B O 1
ATOM 2369 N N . VAL B 1 10 ? -12.281 10.703 -1.373 1 98.12 10 VAL B N 1
ATOM 2370 C CA . VAL B 1 10 ? -12.148 10.383 -2.793 1 98.12 10 VAL B CA 1
ATOM 2371 C C . VAL B 1 10 ? -11.133 11.32 -3.439 1 98.12 10 VAL B C 1
ATOM 2373 O O . VAL B 1 10 ? -11.391 12.516 -3.596 1 98.12 10 VAL B O 1
ATOM 2376 N N . PRO B 1 11 ? -9.922 10.781 -3.84 1 97.44 11 PRO B N 1
ATOM 2377 C CA . PRO B 1 11 ? -9.055 11.602 -4.684 1 97.44 11 PRO B CA 1
ATOM 2378 C C . PRO B 1 11 ? -9.719 12.008 -5.996 1 97.44 11 PRO B C 1
ATOM 2380 O O . PRO B 1 11 ? -10.352 11.172 -6.656 1 97.44 11 PRO B O 1
ATOM 2383 N N . LEU B 1 12 ? -9.703 13.273 -6.312 1 95.31 12 LEU B N 1
ATOM 2384 C CA . LEU B 1 12 ? -10.258 13.812 -7.543 1 95.31 12 LEU B CA 1
ATOM 2385 C C . LEU B 1 12 ? -9.156 14.164 -8.539 1 95.31 12 LEU B C 1
ATOM 2387 O O . LEU B 1 12 ? -8.445 15.156 -8.359 1 95.31 12 LEU B O 1
ATOM 2391 N N . TRP B 1 13 ? -9.047 13.328 -9.516 1 91.25 13 TRP B N 1
ATOM 2392 C CA . TRP B 1 13 ? -8.07 13.57 -10.57 1 91.25 13 TRP B CA 1
ATOM 2393 C C . TRP B 1 13 ? -8.703 13.445 -11.953 1 91.25 13 TRP B C 1
ATOM 2395 O O . TRP B 1 13 ? -9.539 14.273 -12.336 1 91.25 13 TRP B O 1
ATOM 2405 N N . ARG B 1 14 ? -8.531 12.383 -12.727 1 88.94 14 ARG B N 1
ATOM 2406 C CA . ARG B 1 14 ? -9.016 12.281 -14.102 1 88.94 14 ARG B CA 1
ATOM 2407 C C . ARG B 1 14 ? -10.086 11.203 -14.234 1 88.94 14 ARG B C 1
ATOM 2409 O O . ARG B 1 14 ? -10.117 10.461 -15.219 1 88.94 14 ARG B O 1
ATOM 2416 N N . GLU B 1 15 ? -10.922 11.125 -13.164 1 88.62 15 GLU B N 1
ATOM 2417 C CA . GLU B 1 15 ? -12.016 10.164 -13.133 1 88.62 15 GLU B CA 1
ATOM 2418 C C . GLU B 1 15 ? -13.359 10.867 -12.93 1 88.62 15 GLU B C 1
ATOM 2420 O O . GLU B 1 15 ? -13.414 11.945 -12.328 1 88.62 15 GLU B O 1
ATOM 2425 N N . HIS B 1 16 ? -14.398 10.289 -13.453 1 92.06 16 HIS B N 1
ATOM 2426 C CA . HIS B 1 16 ? -15.758 10.789 -13.266 1 92.06 16 HIS B CA 1
ATOM 2427 C C . HIS B 1 16 ? -16.672 9.703 -12.695 1 92.06 16 HIS B C 1
ATOM 2429 O O . HIS B 1 16 ? -16.953 9.695 -11.5 1 92.06 16 HIS B O 1
ATOM 2435 N N . ASP B 1 17 ? -16.969 8.695 -13.484 1 90.31 17 ASP B N 1
ATOM 2436 C CA . ASP B 1 17 ? -17.938 7.668 -13.086 1 90.31 17 ASP B CA 1
ATOM 2437 C C . ASP B 1 17 ? -17.406 6.848 -11.914 1 90.31 17 ASP B C 1
ATOM 2439 O O . ASP B 1 17 ? -18.188 6.391 -11.07 1 90.31 17 ASP B O 1
ATOM 2443 N N . ARG B 1 18 ? -16.078 6.695 -11.828 1 91.69 18 ARG B N 1
ATOM 2444 C CA . ARG B 1 18 ? -15.469 5.961 -10.727 1 91.69 18 ARG B CA 1
ATOM 2445 C C . ARG B 1 18 ? -15.664 6.699 -9.406 1 91.69 18 ARG B C 1
ATOM 2447 O O . ARG B 1 18 ? -15.539 6.105 -8.328 1 91.69 18 ARG B O 1
ATOM 2454 N N . ILE B 1 19 ? -15.93 7.965 -9.523 1 95.06 19 ILE B N 1
ATOM 2455 C CA . ILE B 1 19 ? -16.156 8.773 -8.336 1 95.06 19 ILE B CA 1
ATOM 2456 C C . ILE B 1 19 ? -17.656 8.82 -8.016 1 95.06 19 ILE B C 1
ATOM 2458 O O . ILE B 1 19 ? -18.062 8.508 -6.898 1 95.06 19 ILE B O 1
ATOM 2462 N N . ILE B 1 20 ? -18.516 9.078 -9.008 1 94.75 20 ILE B N 1
ATOM 2463 C CA . ILE B 1 20 ? -19.938 9.344 -8.812 1 94.75 20 ILE B CA 1
ATOM 2464 C C . ILE B 1 20 ? -20.672 8.023 -8.547 1 94.75 20 ILE B C 1
ATOM 2466 O O . ILE B 1 20 ? -21.594 7.969 -7.719 1 94.75 20 ILE B O 1
ATOM 2470 N N . GLY B 1 21 ? -20.312 6.949 -9.242 1 94 21 GLY B N 1
ATOM 2471 C CA . GLY B 1 21 ? -20.984 5.664 -9.109 1 94 21 GLY B CA 1
ATOM 2472 C C . GLY B 1 21 ? -21.094 5.199 -7.668 1 94 21 GLY B C 1
ATOM 2473 O O . GLY B 1 21 ? -22.203 5.016 -7.156 1 94 21 GLY B O 1
ATOM 2474 N N . PRO B 1 22 ? -19.938 5.047 -6.965 1 95.06 22 PRO B N 1
ATOM 2475 C CA . PRO B 1 22 ? -19.984 4.602 -5.57 1 95.06 22 PRO B CA 1
ATOM 2476 C C . PRO B 1 22 ? -20.781 5.551 -4.672 1 95.06 22 PRO B C 1
ATOM 2478 O O . PRO B 1 22 ? -21.438 5.109 -3.727 1 95.06 22 PRO B O 1
ATOM 2481 N N . VAL B 1 23 ? -20.688 6.902 -4.887 1 96.31 23 VAL B N 1
ATOM 2482 C CA . VAL B 1 23 ? -21.422 7.891 -4.09 1 96.31 23 VAL B CA 1
ATOM 2483 C C . VAL B 1 23 ? -22.922 7.715 -4.293 1 96.31 23 VAL B C 1
ATOM 2485 O O . VAL B 1 23 ? -23.688 7.754 -3.33 1 96.31 23 VAL B O 1
ATOM 2488 N N . GLU B 1 24 ? -23.344 7.484 -5.492 1 95.62 24 GLU B N 1
ATOM 2489 C CA . GLU B 1 24 ? -24.766 7.285 -5.785 1 95.62 24 GLU B CA 1
ATOM 2490 C C . GLU B 1 24 ? -25.266 5.973 -5.191 1 95.62 24 GLU B C 1
ATOM 2492 O O . GLU B 1 24 ? -26.406 5.895 -4.727 1 95.62 24 GLU B O 1
ATOM 2497 N N . ASP B 1 25 ? -24.453 4.992 -5.281 1 93.81 25 ASP B N 1
ATOM 2498 C CA . ASP B 1 25 ? -24.844 3.664 -4.809 1 93.81 25 ASP B CA 1
ATOM 2499 C C . ASP B 1 25 ? -24.922 3.625 -3.285 1 93.81 25 ASP B C 1
ATOM 2501 O O . ASP B 1 25 ? -25.891 3.1 -2.721 1 93.81 25 ASP B O 1
ATOM 2505 N N . ASP B 1 26 ? -23.922 4.258 -2.588 1 94.75 26 ASP B N 1
ATOM 2506 C CA . ASP B 1 26 ? -23.797 4.133 -1.139 1 94.75 26 ASP B CA 1
ATOM 2507 C C . ASP B 1 26 ? -24.484 5.297 -0.425 1 94.75 26 ASP B C 1
ATOM 2509 O O . ASP B 1 26 ? -24.828 5.195 0.755 1 94.75 26 ASP B O 1
ATOM 2513 N N . ARG B 1 27 ? -24.641 6.438 -1.126 1 95.56 27 ARG B N 1
ATOM 2514 C CA . ARG B 1 27 ? -25.234 7.66 -0.598 1 95.56 27 ARG B CA 1
ATOM 2515 C C . ARG B 1 27 ? -24.656 8.008 0.769 1 95.56 27 ARG B C 1
ATOM 2517 O O . ARG B 1 27 ? -25.391 8.102 1.754 1 95.56 27 ARG B O 1
ATOM 2524 N N . PRO B 1 28 ? -23.312 8.25 0.865 1 97.56 28 PRO B N 1
ATOM 2525 C CA . PRO B 1 28 ? -22.703 8.609 2.145 1 97.56 28 PRO B CA 1
ATOM 2526 C C . PRO B 1 28 ? -23.25 9.906 2.729 1 97.56 28 PRO B C 1
ATOM 2528 O O . PRO B 1 28 ? -23.906 10.68 2.018 1 97.56 28 PRO B O 1
ATOM 2531 N N . ASP B 1 29 ? -23.031 10.047 4.023 1 97.62 29 ASP B N 1
ATOM 2532 C CA . ASP B 1 29 ? -23.453 11.266 4.707 1 97.62 29 ASP B CA 1
ATOM 2533 C C . ASP B 1 29 ? -22.516 12.43 4.383 1 97.62 29 ASP B C 1
ATOM 2535 O O . ASP B 1 29 ? -22.938 13.586 4.363 1 97.62 29 ASP B O 1
ATOM 2539 N N . HIS B 1 30 ? -21.219 12.133 4.176 1 97.31 30 HIS B N 1
ATOM 2540 C CA . HIS B 1 30 ? -20.219 13.141 3.865 1 97.31 30 HIS B CA 1
ATOM 2541 C C . HIS B 1 30 ? -19.203 12.609 2.852 1 97.31 30 HIS B C 1
ATOM 2543 O O . HIS B 1 30 ? -18.875 11.422 2.855 1 97.31 30 HIS B O 1
ATOM 2549 N N . VAL B 1 31 ? -18.75 13.523 2.01 1 98.31 31 VAL B N 1
ATOM 2550 C CA . VAL B 1 31 ? -17.719 13.18 1.046 1 98.31 31 VAL B CA 1
ATOM 2551 C C . VAL B 1 31 ? -16.578 14.188 1.131 1 98.31 31 VAL B C 1
ATOM 2553 O O . VAL B 1 31 ? -16.812 15.398 1.169 1 98.31 31 VAL B O 1
ATOM 2556 N N . TYR B 1 32 ? -15.375 13.727 1.315 1 98.38 32 TYR B N 1
ATOM 2557 C CA . TYR B 1 32 ? -14.156 14.516 1.159 1 98.38 32 TYR B CA 1
ATOM 2558 C C . TYR B 1 32 ? -13.523 14.281 -0.205 1 98.38 32 TYR B C 1
ATOM 2560 O O . TYR B 1 32 ? -13.297 13.133 -0.598 1 98.38 32 TYR B O 1
ATOM 2568 N N . LEU B 1 33 ? -13.312 15.359 -0.938 1 98.06 33 LEU B N 1
ATOM 2569 C CA . LEU B 1 33 ? -12.539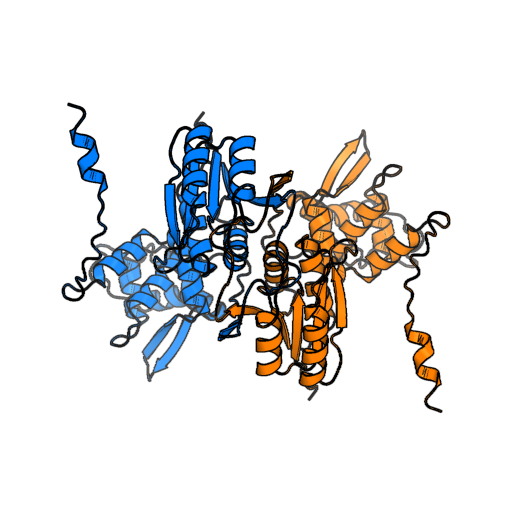 15.281 -2.174 1 98.06 33 LEU B CA 1
ATOM 2570 C C . LEU B 1 33 ? -11.102 15.734 -1.947 1 98.06 33 LEU B C 1
ATOM 2572 O O . LEU B 1 33 ? -10.867 16.797 -1.354 1 98.06 33 LEU B O 1
ATOM 2576 N N . LEU B 1 34 ? -10.18 14.898 -2.307 1 97.69 34 LEU B N 1
ATOM 2577 C CA . LEU B 1 34 ? -8.781 15.305 -2.346 1 97.69 34 LEU B CA 1
ATOM 2578 C C . LEU B 1 34 ? -8.398 15.828 -3.729 1 97.69 34 LEU B C 1
ATOM 2580 O O . LEU B 1 34 ? -8.25 15.047 -4.672 1 97.69 34 LEU B O 1
ATOM 2584 N N . GLU B 1 35 ? -8.273 17.109 -3.832 1 94.88 35 GLU B N 1
ATOM 2585 C CA . GLU B 1 35 ? -7.945 17.734 -5.109 1 94.88 35 GLU B CA 1
ATOM 2586 C C . GLU B 1 35 ? -6.469 18.109 -5.176 1 94.88 35 GLU B C 1
ATOM 2588 O O . GLU B 1 35 ? -5.875 18.5 -4.168 1 94.88 35 GLU B O 1
ATOM 2593 N N . HIS B 1 36 ? -5.934 17.953 -6.379 1 92.62 36 HIS B N 1
ATOM 2594 C CA . HIS B 1 36 ? -4.527 18.297 -6.551 1 92.62 36 HIS B CA 1
ATOM 2595 C C . HIS B 1 36 ? -4.293 19.781 -6.27 1 92.62 36 HIS B C 1
ATOM 2597 O O . HIS B 1 36 ? -5.016 20.641 -6.789 1 92.62 36 HIS B O 1
ATOM 2603 N N . GLU B 1 37 ? -3.297 20.078 -5.566 1 89.94 37 GLU B N 1
ATOM 2604 C CA . GLU B 1 37 ? -3.125 21.406 -4.98 1 89.94 37 GLU B CA 1
ATOM 2605 C C . GLU B 1 37 ? -2.504 22.375 -5.984 1 89.94 37 GLU B C 1
ATOM 2607 O O . GLU B 1 37 ? -2.643 23.594 -5.848 1 89.94 37 GLU B O 1
ATOM 2612 N N . ASP B 1 38 ? -1.821 21.891 -6.961 1 84.12 38 ASP B N 1
ATOM 2613 C CA . ASP B 1 38 ? -1.091 22.75 -7.887 1 84.12 38 ASP B CA 1
ATOM 2614 C C . ASP B 1 38 ? -2.045 23.469 -8.836 1 84.12 38 ASP B C 1
ATOM 2616 O O . ASP B 1 38 ? -2.625 22.859 -9.727 1 84.12 38 ASP B O 1
ATOM 2620 N N . PRO B 1 39 ? -2.123 24.703 -8.656 1 79.06 39 PRO B N 1
ATOM 2621 C CA . PRO B 1 39 ? -3.055 25.453 -9.508 1 79.06 39 PRO B CA 1
ATOM 2622 C C . PRO B 1 39 ? -2.602 25.5 -10.969 1 79.06 39 PRO B C 1
ATOM 2624 O O . PRO B 1 39 ? -3.398 25.828 -11.852 1 79.06 39 PRO B O 1
ATOM 2627 N N . SER B 1 40 ? -1.33 25.297 -11.203 1 76.69 40 SER B N 1
ATOM 2628 C CA . SER B 1 40 ? -0.819 25.359 -12.562 1 76.69 40 SER B CA 1
ATOM 2629 C C . SER B 1 40 ? -1.297 24.172 -13.391 1 76.69 40 SER B C 1
ATOM 2631 O O . SER B 1 40 ? -1.23 24.188 -14.625 1 76.69 40 SER B O 1
ATOM 2633 N N . VAL B 1 41 ? -1.756 23.25 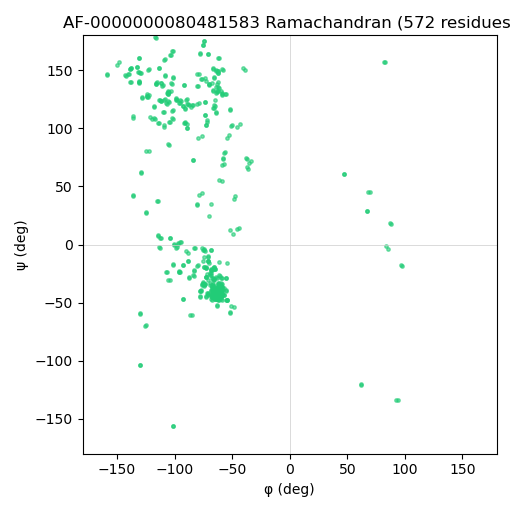-12.656 1 77.69 41 VAL B N 1
ATOM 2634 C CA . VAL B 1 41 ? -2.275 22.078 -13.359 1 77.69 41 VAL B CA 1
ATOM 2635 C C . VAL B 1 41 ? -3.736 22.312 -13.742 1 77.69 41 VAL B C 1
ATOM 2637 O O . VAL B 1 41 ? -4.57 22.609 -12.875 1 77.69 41 VAL B O 1
ATOM 2640 N N . GLU B 1 42 ? -4.008 22.297 -14.961 1 77.94 42 GLU B N 1
ATOM 2641 C CA . GLU B 1 42 ? -5.359 22.531 -15.453 1 77.94 42 GLU B CA 1
ATOM 2642 C C . GLU B 1 42 ? -6.32 21.453 -14.977 1 77.94 42 GLU B C 1
ATOM 2644 O O . GLU B 1 42 ? -6.027 20.25 -15.086 1 77.94 42 GLU B O 1
ATOM 2649 N N . ARG B 1 43 ? -7.422 21.891 -14.461 1 82.12 43 ARG B N 1
ATOM 2650 C CA . ARG B 1 43 ? -8.469 21 -14 1 82.12 43 ARG B CA 1
ATOM 2651 C C . ARG B 1 43 ? -9.492 20.734 -15.102 1 82.12 43 ARG B C 1
ATOM 2653 O O . ARG B 1 43 ? -9.891 21.656 -15.812 1 82.12 43 ARG B O 1
ATOM 2660 N N . PRO B 1 44 ? -9.867 19.438 -15.164 1 84.06 44 PRO B N 1
ATOM 2661 C CA . PRO B 1 44 ? -10.922 19.156 -16.125 1 84.06 44 PRO B CA 1
ATOM 2662 C C . PRO B 1 44 ? -12.242 19.844 -15.789 1 84.06 44 PRO B C 1
ATOM 2664 O O . PRO B 1 44 ? -12.57 20 -14.609 1 84.06 44 PRO B O 1
ATOM 2667 N N . ASN B 1 45 ? -13 20.172 -16.781 1 81.75 45 ASN B N 1
ATOM 2668 C CA . ASN B 1 45 ? -14.289 20.828 -16.609 1 81.75 45 ASN B CA 1
ATOM 2669 C C . ASN B 1 45 ? -15.273 19.938 -15.852 1 81.75 45 ASN B C 1
ATOM 2671 O O . ASN B 1 45 ? -16.125 20.438 -15.117 1 81.75 45 ASN B O 1
ATOM 2675 N N . TYR B 1 46 ? -15.039 18.688 -16.031 1 86.81 46 TYR B N 1
ATOM 2676 C CA . TYR B 1 46 ? -16.016 17.797 -15.414 1 86.81 46 TYR B CA 1
ATOM 2677 C C . TYR B 1 46 ? -15.82 17.703 -13.906 1 86.81 46 TYR B C 1
ATOM 2679 O O . TYR B 1 46 ? -16.609 17.078 -13.203 1 86.81 46 TYR B O 1
ATOM 2687 N N . HIS B 1 47 ? -14.805 18.359 -13.344 1 90.38 47 HIS B N 1
ATOM 2688 C CA . HIS B 1 47 ? -14.648 18.406 -11.898 1 90.38 47 HIS B CA 1
ATOM 2689 C C . HIS B 1 47 ? -15.836 19.109 -11.242 1 90.38 47 HIS B C 1
ATOM 2691 O O . HIS B 1 47 ? -16.312 18.672 -10.188 1 90.38 47 HIS B O 1
ATOM 2697 N N . GLU B 1 48 ? -16.234 20.141 -11.883 1 90.94 48 GLU B N 1
ATOM 2698 C CA . GLU B 1 48 ? -17.406 20.859 -11.367 1 90.94 48 GLU B CA 1
ATOM 2699 C C . GLU B 1 48 ? -18.641 19.969 -11.398 1 90.94 48 GLU B C 1
ATOM 2701 O O . GLU B 1 48 ? -19.469 20 -10.477 1 90.94 48 GLU B O 1
ATOM 2706 N N . THR B 1 49 ? -18.766 19.203 -12.484 1 91.31 49 THR B N 1
ATOM 2707 C CA . THR B 1 49 ? -19.891 18.266 -12.617 1 91.31 49 THR B CA 1
ATOM 2708 C C . THR B 1 49 ? -19.859 17.234 -11.5 1 91.31 49 THR B C 1
ATOM 2710 O O . THR B 1 49 ? -20.906 16.828 -10.984 1 91.31 49 THR B O 1
ATOM 2713 N N . VAL B 1 50 ? -18.656 16.812 -11.172 1 94 50 VAL B N 1
ATOM 2714 C CA . VAL B 1 50 ? -18.5 15.836 -10.102 1 94 50 VAL B CA 1
ATOM 2715 C C . VAL B 1 50 ? -18.984 16.438 -8.781 1 94 50 VAL B C 1
ATOM 2717 O O . VAL B 1 50 ? -19.766 15.812 -8.055 1 94 50 VAL B O 1
ATOM 2720 N N . VAL B 1 51 ? -18.578 17.656 -8.469 1 96 51 VAL B N 1
ATOM 2721 C CA . VAL B 1 51 ? -18.953 18.328 -7.227 1 96 51 VAL B CA 1
ATOM 2722 C C . VAL B 1 51 ? -20.469 18.531 -7.184 1 96 51 VAL B C 1
ATOM 2724 O O . VAL B 1 51 ? -21.109 18.25 -6.168 1 96 51 VAL B O 1
ATOM 2727 N N . ASP B 1 52 ? -21.047 18.953 -8.273 1 96.56 52 ASP B N 1
ATOM 2728 C CA . ASP B 1 52 ? -22.484 19.188 -8.359 1 96.56 52 ASP B CA 1
ATOM 2729 C C . ASP B 1 52 ? -23.266 17.891 -8.125 1 96.56 52 ASP B C 1
ATOM 2731 O O . ASP B 1 52 ? -24.25 17.875 -7.387 1 96.56 52 ASP B O 1
ATOM 2735 N N . ARG B 1 53 ? -22.844 16.859 -8.781 1 95.5 53 ARG B N 1
ATOM 2736 C CA . ARG B 1 53 ? -23.547 15.578 -8.664 1 95.5 53 ARG B CA 1
ATOM 2737 C C . ARG B 1 53 ? -23.484 15.039 -7.242 1 95.5 53 ARG B C 1
ATOM 2739 O O . ARG B 1 53 ?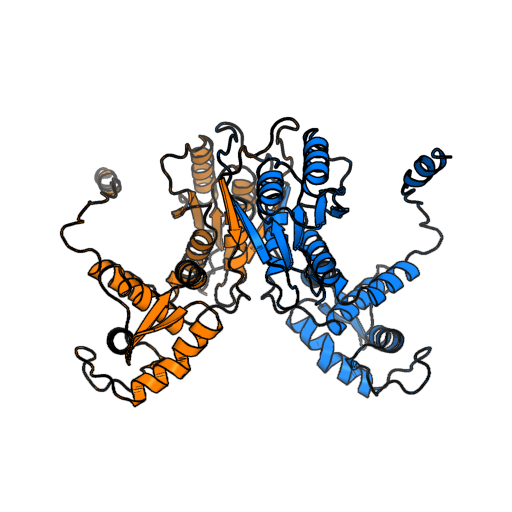 -24.469 14.508 -6.727 1 95.5 53 ARG B O 1
ATOM 2746 N N . ILE B 1 54 ? -22.281 15.172 -6.633 1 97.5 54 ILE B N 1
ATOM 2747 C CA . ILE B 1 54 ? -22.141 14.742 -5.246 1 97.5 54 ILE B CA 1
ATOM 2748 C C . ILE B 1 54 ? -23.094 15.555 -4.359 1 97.5 54 ILE B C 1
ATOM 2750 O O . ILE B 1 54 ? -23.75 15 -3.48 1 97.5 54 ILE B O 1
ATOM 2754 N N . THR B 1 55 ? -23.188 16.828 -4.605 1 98 55 THR B N 1
ATOM 2755 C CA . THR B 1 55 ? -24.062 17.703 -3.838 1 98 55 THR B CA 1
ATOM 2756 C C . THR B 1 55 ? -25.516 17.266 -3.98 1 98 55 THR B C 1
ATOM 2758 O O . THR B 1 55 ? -26.266 17.234 -2.996 1 98 55 THR B O 1
ATOM 2761 N N . ASP B 1 56 ? -25.844 16.938 -5.191 1 97.31 56 ASP B N 1
ATOM 2762 C CA . ASP B 1 56 ? -27.219 16.484 -5.457 1 97.31 56 ASP B CA 1
ATOM 2763 C C . ASP B 1 56 ? -27.531 15.203 -4.707 1 97.31 56 ASP B C 1
ATOM 2765 O O . ASP B 1 56 ? -28.641 15.031 -4.191 1 97.31 56 ASP B O 1
ATOM 2769 N N . VAL B 1 57 ? -26.594 14.312 -4.688 1 96.44 57 VAL B N 1
ATOM 2770 C CA . VAL B 1 57 ? -26.812 12.984 -4.121 1 96.44 57 VAL B CA 1
ATOM 2771 C C . VAL B 1 57 ? -26.75 13.055 -2.596 1 96.44 57 VAL B C 1
ATOM 2773 O O . VAL B 1 57 ? -27.609 12.492 -1.908 1 96.44 57 VAL B O 1
ATOM 2776 N N . VAL B 1 58 ? -25.766 13.75 -2.07 1 96.44 58 VAL B N 1
ATOM 2777 C CA . VAL B 1 58 ? -25.484 13.766 -0.641 1 96.44 58 VAL B CA 1
ATOM 2778 C C . VAL B 1 58 ? -26.312 14.844 0.048 1 96.44 58 VAL B C 1
ATOM 2780 O O . VAL B 1 58 ? -26.656 14.711 1.225 1 96.44 58 VAL B O 1
ATOM 2783 N N . GLY B 1 59 ? -26.656 15.898 -0.654 1 96.69 59 GLY B N 1
ATOM 2784 C CA . GLY B 1 59 ? -27.406 17.016 -0.101 1 96.69 59 GLY B CA 1
ATOM 2785 C C . GLY B 1 59 ? -26.531 18.172 0.32 1 96.69 59 GLY B C 1
ATOM 2786 O O . GLY B 1 59 ? -27.031 19.266 0.583 1 96.69 59 GLY B O 1
ATOM 2787 N N . THR B 1 60 ? -25.25 17.984 0.509 1 96.44 60 THR B N 1
ATOM 2788 C CA . THR B 1 60 ? -24.266 19.016 0.832 1 96.44 60 THR B CA 1
ATOM 2789 C C . THR B 1 60 ? -23.047 18.891 -0.076 1 96.44 60 THR B C 1
ATOM 2791 O O . THR B 1 60 ? -22.672 17.781 -0.48 1 96.44 60 THR B O 1
ATOM 2794 N N . PRO B 1 61 ? -22.391 20.031 -0.384 1 96.94 61 PRO B N 1
ATOM 2795 C CA . PRO B 1 61 ? -21.156 19.938 -1.173 1 96.94 61 PRO B CA 1
ATOM 2796 C C . PRO B 1 61 ? -20.062 19.141 -0.459 1 96.94 61 PRO B C 1
ATOM 2798 O O . PRO B 1 61 ? -20 19.141 0.772 1 96.94 61 PRO B O 1
ATOM 2801 N N . PRO B 1 62 ? -19.281 18.469 -1.253 1 98.19 62 PRO B N 1
ATOM 2802 C CA . PRO B 1 62 ? -18.141 17.781 -0.616 1 98.19 62 PRO B CA 1
ATOM 2803 C C . PRO B 1 62 ? -17.125 18.75 -0.014 1 98.19 62 PRO B C 1
ATOM 2805 O O . PRO B 1 62 ? -16.984 19.859 -0.502 1 98.19 62 PRO B O 1
ATOM 2808 N N . ALA B 1 63 ? -16.578 18.359 1.101 1 97.44 63 ALA B N 1
ATOM 2809 C CA . ALA B 1 63 ? -15.398 19.078 1.6 1 97.44 63 ALA B CA 1
ATOM 2810 C C . ALA B 1 63 ? -14.188 18.812 0.714 1 97.44 63 ALA B C 1
ATOM 2812 O O . ALA B 1 63 ? -13.969 17.688 0.259 1 97.44 63 ALA B O 1
ATOM 2813 N N . VAL B 1 64 ? -13.43 19.859 0.438 1 95.44 64 VAL B N 1
ATOM 2814 C CA . VAL B 1 64 ? -12.289 19.719 -0.459 1 95.44 64 VAL B CA 1
ATOM 2815 C C . VAL B 1 64 ? -10.992 19.938 0.316 1 95.44 64 VAL B C 1
ATOM 2817 O O . VAL B 1 64 ? -10.859 20.906 1.058 1 95.44 64 VAL B O 1
ATOM 2820 N N . GLU B 1 65 ? -10.102 19 0.279 1 93.62 65 GLU B N 1
ATOM 2821 C CA . GLU B 1 65 ? -8.727 19.109 0.761 1 93.62 65 GLU B CA 1
ATOM 2822 C C . GLU B 1 65 ? -7.738 19.156 -0.4 1 93.62 65 GLU B C 1
ATOM 2824 O O . GLU B 1 65 ? -7.781 18.297 -1.289 1 93.62 65 GLU B O 1
ATOM 2829 N N . TYR B 1 66 ? -6.926 20.203 -0.392 1 93.06 66 TYR B N 1
ATOM 2830 C CA . TYR B 1 66 ? -5.926 20.312 -1.446 1 93.06 66 TYR B CA 1
ATOM 2831 C C . TYR B 1 66 ? -4.633 19.609 -1.046 1 93.06 66 TYR B C 1
ATOM 2833 O O . TYR B 1 66 ? -4.07 19.891 0.015 1 93.06 66 TYR B O 1
ATOM 2841 N N . VAL B 1 67 ? -4.277 18.641 -1.86 1 92.12 67 VAL B N 1
ATOM 2842 C CA . VAL B 1 67 ? -3.111 17.797 -1.604 1 92.12 67 VAL B CA 1
ATOM 2843 C C . VAL B 1 67 ? -2.354 17.562 -2.908 1 92.12 67 VAL B C 1
ATOM 2845 O O . VAL B 1 67 ? -2.93 17.641 -3.994 1 92.12 67 VAL B O 1
ATOM 2848 N N . ASP B 1 68 ? -1.046 17.359 -2.838 1 90.75 68 ASP B N 1
ATOM 2849 C CA . ASP B 1 68 ? -0.328 16.875 -4.016 1 90.75 68 ASP B CA 1
ATOM 2850 C C . ASP B 1 68 ? -0.639 15.414 -4.293 1 90.75 68 ASP B C 1
ATOM 2852 O O . ASP B 1 68 ? -0.098 14.523 -3.631 1 90.75 68 ASP B O 1
ATOM 2856 N N . LEU B 1 69 ? -1.493 15.156 -5.289 1 93.81 69 LEU B N 1
ATOM 2857 C CA . LEU B 1 69 ? -1.938 13.797 -5.602 1 93.81 69 LEU B CA 1
ATOM 2858 C C . LEU B 1 69 ? -0.792 12.969 -6.164 1 93.81 69 LEU B C 1
ATOM 2860 O O . LEU B 1 69 ? -0.917 11.75 -6.305 1 93.81 69 LEU B O 1
ATOM 2864 N N . PHE B 1 70 ? 0.391 13.602 -6.387 1 88.81 70 PHE B N 1
ATOM 2865 C CA . PHE B 1 70 ? 1.554 12.883 -6.895 1 88.81 70 PHE B CA 1
ATOM 2866 C C . PHE B 1 70 ? 2.559 12.625 -5.777 1 88.81 70 PHE B C 1
ATOM 2868 O O . PHE B 1 70 ? 3.654 12.117 -6.027 1 88.81 70 PHE B O 1
ATOM 2875 N N . ASP B 1 71 ? 2.123 12.984 -4.605 1 85.06 71 ASP B N 1
ATOM 2876 C CA . ASP B 1 71 ? 2.873 12.656 -3.396 1 85.06 71 ASP B CA 1
ATOM 2877 C C . ASP B 1 71 ? 2.098 11.68 -2.516 1 85.06 71 ASP B C 1
ATOM 2879 O O . ASP B 1 71 ? 1.183 12.078 -1.793 1 85.06 71 ASP B O 1
ATOM 2883 N N . MET B 1 72 ? 2.508 10.461 -2.525 1 86.69 72 MET B N 1
ATOM 2884 C CA . MET B 1 72 ? 1.76 9.406 -1.852 1 86.69 72 MET B CA 1
ATOM 2885 C C . MET B 1 72 ? 1.682 9.664 -0.35 1 86.69 72 MET B C 1
ATOM 2887 O O . MET B 1 72 ? 0.674 9.352 0.287 1 86.69 72 MET B O 1
ATOM 2891 N N . TYR B 1 73 ? 2.732 10.273 0.243 1 79.94 73 TYR B N 1
ATOM 2892 C CA . TYR B 1 73 ? 2.75 10.5 1.683 1 79.94 73 TYR B CA 1
ATOM 2893 C C . TYR B 1 73 ? 1.813 11.641 2.064 1 79.94 73 TYR B C 1
ATOM 2895 O O . TYR B 1 73 ? 1.216 11.625 3.143 1 79.94 73 TYR B O 1
ATOM 2903 N N . GLU B 1 74 ? 1.714 12.625 1.188 1 85.25 74 GLU B N 1
ATOM 2904 C CA . GLU B 1 74 ? 0.728 13.68 1.42 1 85.25 74 GLU B CA 1
ATOM 2905 C C . GLU B 1 74 ? -0.693 13.125 1.358 1 85.25 74 GLU B C 1
ATOM 2907 O O . GLU B 1 74 ? -1.547 13.5 2.164 1 85.25 74 GLU B O 1
ATOM 2912 N N . VAL B 1 75 ? -0.876 12.281 0.371 1 92.81 75 VAL B N 1
ATOM 2913 C CA . VAL B 1 75 ? -2.186 11.648 0.256 1 92.81 75 VAL B CA 1
ATOM 2914 C C . VAL B 1 75 ? -2.467 10.812 1.503 1 92.81 75 VAL B C 1
ATOM 2916 O O . VAL B 1 75 ? -3.555 10.891 2.08 1 92.81 75 VAL B O 1
ATOM 2919 N N . MET B 1 76 ? -1.495 10.031 1.88 1 87.38 76 MET B N 1
ATOM 2920 C CA . MET B 1 76 ? -1.629 9.227 3.094 1 87.38 76 MET B CA 1
ATOM 2921 C C . MET B 1 76 ? -1.968 10.109 4.293 1 87.38 76 MET B C 1
ATOM 2923 O O . MET B 1 76 ? -2.881 9.797 5.059 1 87.38 76 MET B O 1
ATOM 2927 N N . GLY B 1 77 ? -1.25 11.203 4.465 1 83.88 77 GLY B N 1
ATOM 2928 C CA . GLY B 1 77 ? -1.477 12.125 5.566 1 83.88 77 GLY B CA 1
ATOM 2929 C C . GLY B 1 77 ? -2.875 12.711 5.574 1 83.88 77 GLY B C 1
ATOM 2930 O O . GLY B 1 77 ? -3.506 12.812 6.629 1 83.88 77 GLY B O 1
ATOM 2931 N N . ALA B 1 78 ? -3.352 13.086 4.422 1 90.19 78 ALA B N 1
ATOM 2932 C CA . ALA B 1 78 ? -4.695 13.648 4.316 1 90.19 78 ALA B CA 1
ATOM 2933 C C . ALA B 1 78 ? -5.75 12.633 4.758 1 90.19 78 ALA B C 1
ATOM 2935 O O . ALA B 1 78 ? -6.66 12.969 5.52 1 90.19 78 ALA B O 1
ATOM 2936 N N . ILE B 1 79 ? -5.57 11.43 4.34 1 93.56 79 ILE B N 1
ATOM 2937 C CA . ILE B 1 79 ? -6.566 10.398 4.609 1 93.56 79 ILE B CA 1
ATOM 2938 C C . ILE B 1 79 ? -6.516 10.008 6.082 1 93.56 79 ILE B C 1
ATOM 2940 O O . ILE B 1 79 ? -7.559 9.867 6.73 1 93.56 79 ILE B O 1
ATOM 2944 N N . THR B 1 80 ? -5.309 9.812 6.598 1 86.56 80 THR B N 1
ATOM 2945 C CA . THR B 1 80 ? -5.207 9.477 8.016 1 86.56 80 THR B CA 1
ATOM 2946 C C . THR B 1 80 ? -5.773 10.602 8.883 1 86.56 80 THR B C 1
ATOM 2948 O O . THR B 1 80 ? -6.402 10.336 9.906 1 86.56 80 THR B O 1
ATOM 2951 N N . THR B 1 81 ? -5.609 11.844 8.461 1 85.94 81 THR B N 1
ATOM 2952 C CA . THR B 1 81 ? -6.148 12.992 9.18 1 85.94 81 THR B CA 1
ATOM 2953 C C . THR B 1 81 ? -7.672 13.008 9.117 1 85.94 81 THR B C 1
ATOM 2955 O O . THR B 1 81 ? -8.336 13.164 10.141 1 85.94 81 THR B O 1
ATOM 2958 N N . ILE B 1 82 ? -8.211 12.812 7.957 1 92.38 82 ILE B N 1
ATOM 2959 C CA . ILE B 1 82 ? -9.664 12.812 7.789 1 92.38 82 ILE B CA 1
ATOM 2960 C C . ILE B 1 82 ? -10.273 11.672 8.602 1 92.38 82 ILE B C 1
ATOM 2962 O O . ILE B 1 82 ? -11.297 11.859 9.266 1 92.38 82 ILE B O 1
ATOM 2966 N N . ALA B 1 83 ? -9.664 10.5 8.555 1 91.56 83 ALA B N 1
ATOM 2967 C CA . ALA B 1 83 ? -10.148 9.375 9.344 1 91.56 83 ALA B CA 1
ATOM 2968 C C . ALA B 1 83 ? -10.156 9.711 10.828 1 91.56 83 ALA B C 1
ATOM 2970 O O . ALA B 1 83 ? -11.07 9.305 11.555 1 91.56 83 ALA B O 1
ATOM 2971 N N . ASP B 1 84 ? -9.148 10.453 11.258 1 85.5 84 ASP B N 1
ATOM 2972 C CA . ASP B 1 84 ? -9.031 10.844 12.656 1 85.5 84 ASP B CA 1
ATOM 2973 C C . ASP B 1 84 ? -10.156 11.789 13.062 1 85.5 84 ASP B C 1
ATOM 2975 O O . ASP B 1 84 ? -10.562 11.812 14.227 1 85.5 84 ASP B O 1
ATOM 2979 N N . TRP B 1 85 ? -10.68 12.578 12.062 1 89.5 85 TRP B N 1
ATOM 2980 C CA . TRP B 1 85 ? -11.805 13.469 12.32 1 89.5 85 TRP B CA 1
ATOM 2981 C C . TRP B 1 85 ? -13.086 12.68 12.523 1 89.5 85 TRP B C 1
ATOM 2983 O O . TRP B 1 85 ? -14.078 13.203 13.047 1 89.5 85 TRP B O 1
ATOM 2993 N N . HIS B 1 86 ? -13.047 11.352 12.148 1 93.5 86 HIS B N 1
ATOM 2994 C CA . HIS B 1 86 ? -14.25 10.523 12.156 1 93.5 86 HIS B CA 1
ATOM 2995 C C . HIS B 1 86 ? -14.016 9.219 12.914 1 93.5 86 HIS B C 1
ATOM 2997 O O . HIS B 1 86 ? -14.25 8.133 12.383 1 93.5 86 HIS B O 1
ATOM 3003 N N . PRO B 1 87 ? -13.719 9.312 14.172 1 86.25 87 PRO B N 1
ATOM 3004 C CA . PRO B 1 87 ? -13.328 8.109 14.914 1 86.25 87 PRO B CA 1
ATOM 3005 C C . PRO B 1 87 ? -14.484 7.125 15.086 1 86.25 87 PRO B C 1
ATOM 3007 O O . PRO B 1 87 ? -14.25 5.918 15.219 1 86.25 87 PRO B O 1
ATOM 3010 N N . ASP B 1 88 ? -15.719 7.562 15 1 90.56 88 ASP B N 1
ATOM 3011 C CA . ASP B 1 88 ? -16.859 6.68 15.227 1 90.56 88 ASP B CA 1
ATOM 3012 C C . ASP B 1 88 ? -17.641 6.438 13.938 1 90.56 88 ASP B C 1
ATOM 3014 O O . ASP B 1 88 ? -18.688 5.809 13.953 1 90.56 88 ASP B O 1
ATOM 3018 N N . ASP B 1 89 ? -17.172 6.91 12.891 1 94.56 89 ASP B N 1
ATOM 3019 C CA . ASP B 1 89 ? -17.875 6.836 11.617 1 94.56 89 ASP B CA 1
ATOM 3020 C C . ASP B 1 89 ? -17.281 5.754 10.711 1 94.56 89 ASP B C 1
ATOM 3022 O O . ASP B 1 89 ? -16.234 5.18 11.031 1 94.56 89 ASP B O 1
ATOM 3026 N N . LEU B 1 90 ? -18.047 5.41 9.734 1 94.94 90 LEU B N 1
ATOM 3027 C CA . LEU B 1 90 ? -17.562 4.488 8.711 1 94.94 90 LEU B CA 1
ATOM 3028 C C . LEU B 1 90 ? -16.891 5.25 7.57 1 94.94 90 LEU B C 1
ATOM 3030 O O . LEU B 1 90 ? -17.578 5.805 6.707 1 94.94 90 LEU B O 1
ATOM 3034 N N . VAL B 1 91 ? -15.586 5.27 7.617 1 95.62 91 VAL B N 1
ATOM 3035 C CA . VAL B 1 91 ? -14.836 5.992 6.602 1 95.62 91 VAL B CA 1
ATOM 3036 C C . VAL B 1 91 ? -14.398 5.027 5.5 1 95.62 91 VAL B C 1
ATOM 3038 O O . VAL B 1 91 ? -13.766 4.008 5.773 1 95.62 91 VAL B O 1
ATOM 3041 N N . ARG B 1 92 ? -14.805 5.316 4.258 1 96 92 ARG B N 1
ATOM 3042 C CA . ARG B 1 92 ? -14.383 4.539 3.098 1 96 92 ARG B CA 1
ATOM 3043 C C . ARG B 1 92 ? -13.555 5.391 2.139 1 96 92 ARG B C 1
ATOM 3045 O O . ARG B 1 92 ? -13.867 6.566 1.922 1 96 92 ARG B O 1
ATOM 3052 N N . VAL B 1 93 ? -12.5 4.824 1.623 1 96.81 93 VAL B N 1
ATOM 3053 C CA . VAL B 1 93 ? -11.578 5.562 0.768 1 96.81 93 VAL B CA 1
ATOM 3054 C C . VAL B 1 93 ? -11.562 4.941 -0.627 1 96.81 93 VAL B C 1
ATOM 3056 O O . VAL B 1 93 ? -11.258 3.756 -0.783 1 96.81 93 VAL B O 1
ATOM 3059 N N . ASN B 1 94 ? -11.938 5.676 -1.665 1 97.44 94 ASN B N 1
ATOM 3060 C CA . ASN B 1 94 ? -11.781 5.262 -3.055 1 97.44 94 ASN B CA 1
ATOM 3061 C C . ASN B 1 94 ? -10.32 5.297 -3.49 1 97.44 94 ASN B C 1
ATOM 3063 O O . ASN B 1 94 ? -9.773 6.367 -3.76 1 97.44 94 ASN B O 1
ATOM 3067 N N . VAL B 1 95 ? -9.711 4.16 -3.648 1 95.06 95 VAL B N 1
ATOM 3068 C CA . VAL B 1 95 ? -8.266 4.199 -3.873 1 95.06 95 VAL B CA 1
ATOM 3069 C C . VAL B 1 95 ? -7.977 4.152 -5.371 1 95.06 95 VAL B C 1
ATOM 3071 O O . VAL B 1 95 ? -6.816 4.191 -5.785 1 95.06 95 VAL B O 1
ATOM 3074 N N . THR B 1 96 ? -9.008 4.129 -6.203 1 93.19 96 THR B N 1
ATOM 3075 C CA . THR B 1 96 ? -8.766 3.99 -7.633 1 93.19 96 THR B CA 1
ATOM 3076 C C . THR B 1 96 ? -9.195 5.25 -8.383 1 93.19 96 THR B C 1
ATOM 3078 O O . THR B 1 96 ? -9.227 5.27 -9.609 1 93.19 96 THR B O 1
ATOM 3081 N N . ALA B 1 97 ? -9.562 6.301 -7.668 1 93.75 97 ALA B N 1
ATOM 3082 C CA . ALA B 1 97 ? -10.078 7.5 -8.328 1 93.75 97 ALA B CA 1
ATOM 3083 C C . ALA B 1 97 ? -8.961 8.5 -8.602 1 93.75 97 ALA B C 1
ATOM 3085 O O . ALA B 1 97 ? -9.133 9.43 -9.391 1 93.75 97 ALA B O 1
ATOM 3086 N N . GLY B 1 98 ? -7.793 8.391 -7.949 1 93.81 98 GLY B N 1
ATOM 3087 C CA . GLY B 1 98 ? -6.707 9.352 -8.086 1 93.81 98 GLY B CA 1
ATOM 3088 C C . GLY B 1 98 ? -5.598 8.859 -9 1 93.81 98 GLY B C 1
ATOM 3089 O O . GLY B 1 98 ? -5.855 8.164 -9.984 1 93.81 98 GLY B O 1
ATOM 3090 N N . THR B 1 99 ? -4.402 9.422 -8.797 1 92.56 99 THR B N 1
ATOM 3091 C CA . THR B 1 99 ? -3.207 9 -9.516 1 92.56 99 THR B CA 1
ATOM 3092 C C . THR B 1 99 ? -2.695 7.668 -8.977 1 92.56 99 THR B C 1
ATOM 3094 O O . THR B 1 99 ? -3.203 7.156 -7.977 1 92.56 99 THR B O 1
ATOM 3097 N N . LYS B 1 100 ? -1.738 7.117 -9.648 1 92.12 100 LYS B N 1
ATOM 3098 C CA . LYS B 1 100 ? -1.113 5.887 -9.164 1 92.12 100 LYS B CA 1
ATOM 3099 C C . LYS B 1 100 ? -0.485 6.098 -7.789 1 92.12 100 LYS B C 1
ATOM 3101 O O . LYS B 1 100 ? -0.628 5.254 -6.902 1 92.12 100 LYS B O 1
ATOM 3106 N N . ARG B 1 101 ? 0.17 7.234 -7.645 1 91.25 101 ARG B N 1
ATOM 3107 C CA . ARG B 1 101 ? 0.781 7.535 -6.355 1 91.25 101 ARG B CA 1
ATOM 3108 C C . ARG B 1 101 ? -0.282 7.762 -5.285 1 91.25 101 ARG B C 1
ATOM 3110 O O . ARG B 1 101 ? -0.11 7.355 -4.133 1 91.25 101 ARG B O 1
ATOM 3117 N N . ALA B 1 102 ? -1.369 8.375 -5.711 1 94.69 102 ALA B N 1
ATOM 3118 C CA . ALA B 1 102 ? -2.482 8.555 -4.781 1 94.69 102 ALA B CA 1
ATOM 3119 C C . ALA B 1 102 ? -3.072 7.207 -4.375 1 94.69 102 ALA B C 1
ATOM 3121 O O . ALA B 1 102 ? -3.459 7.016 -3.217 1 94.69 102 ALA B O 1
ATOM 3122 N N . ALA B 1 103 ? -3.15 6.297 -5.332 1 95.38 103 ALA B N 1
ATOM 3123 C CA . ALA B 1 103 ? -3.652 4.961 -5.027 1 95.38 103 ALA B CA 1
ATOM 3124 C C . ALA B 1 103 ? -2.787 4.277 -3.971 1 95.38 103 ALA B C 1
ATOM 3126 O O . ALA B 1 103 ? -3.307 3.697 -3.016 1 95.38 103 ALA B O 1
ATOM 3127 N N . ILE B 1 104 ? -1.552 4.383 -4.117 1 90.62 104 ILE B N 1
ATOM 3128 C CA . ILE B 1 104 ? -0.603 3.801 -3.174 1 90.62 104 ILE B CA 1
ATOM 3129 C C . ILE B 1 104 ? -0.77 4.449 -1.803 1 90.62 104 ILE B C 1
ATOM 3131 O O . ILE B 1 104 ? -0.969 3.758 -0.801 1 90.62 104 ILE B O 1
ATOM 3135 N N . GLY B 1 105 ? -0.735 5.77 -1.756 1 90.19 105 GLY B N 1
ATOM 3136 C CA . GLY B 1 105 ? -0.863 6.484 -0.498 1 90.19 105 GLY B CA 1
ATOM 3137 C C . GLY B 1 105 ? -2.172 6.207 0.217 1 90.19 105 GLY B C 1
ATOM 3138 O O . GLY B 1 105 ? -2.189 6 1.433 1 90.19 105 GLY B O 1
ATOM 3139 N N . ALA B 1 106 ? -3.227 6.188 -0.553 1 93.75 106 ALA B N 1
ATOM 3140 C CA . ALA B 1 106 ? -4.551 5.93 0.012 1 93.75 106 ALA B CA 1
ATOM 3141 C C . ALA B 1 106 ? -4.629 4.523 0.604 1 93.75 106 ALA B C 1
ATOM 3143 O O . ALA B 1 106 ? -5.16 4.336 1.699 1 93.75 106 ALA B O 1
ATOM 3144 N N . THR B 1 107 ? -4.109 3.619 -0.101 1 89.75 107 THR B N 1
ATOM 3145 C CA . THR B 1 107 ? -4.121 2.24 0.372 1 89.75 107 THR B CA 1
ATOM 3146 C C . THR B 1 107 ? -3.299 2.098 1.649 1 89.75 107 THR B C 1
ATOM 3148 O O . THR B 1 107 ? -3.744 1.474 2.615 1 89.75 107 THR B O 1
ATOM 3151 N N . MET B 1 108 ? -2.145 2.682 1.625 1 85.31 108 MET B N 1
ATOM 3152 C CA . MET B 1 108 ? -1.277 2.617 2.799 1 85.31 108 MET B CA 1
ATOM 3153 C C . MET B 1 108 ? -1.947 3.266 4.004 1 85.31 108 MET B C 1
ATOM 3155 O O . MET B 1 108 ? -1.831 2.768 5.125 1 85.31 108 MET B O 1
ATOM 3159 N N . ALA B 1 109 ? -2.613 4.352 3.809 1 87.06 109 ALA B N 1
ATOM 3160 C CA . ALA B 1 109 ? -3.336 5.016 4.891 1 87.06 109 ALA B CA 1
ATOM 3161 C C . ALA B 1 109 ? -4.344 4.07 5.539 1 87.06 109 ALA B C 1
ATOM 3163 O O . ALA B 1 109 ? -4.43 3.99 6.766 1 87.06 109 ALA B O 1
ATOM 3164 N N . CYS B 1 110 ? -5.035 3.355 4.715 1 87 110 CYS B N 1
ATOM 3165 C CA . CYS B 1 110 ? -6.094 2.469 5.184 1 87 110 CYS B CA 1
ATOM 3166 C C . CYS B 1 110 ? -5.512 1.242 5.875 1 87 110 CYS B C 1
ATOM 3168 O O . CYS B 1 110 ? -6.199 0.574 6.648 1 87 110 CYS B O 1
ATOM 3170 N N . MET B 1 111 ? -4.293 0.984 5.574 1 80.19 111 MET B N 1
ATOM 3171 C CA . MET B 1 111 ? -3.664 -0.212 6.129 1 80.19 111 MET B CA 1
ATOM 3172 C C . MET B 1 111 ? -3.023 0.087 7.48 1 80.19 111 MET B C 1
ATOM 3174 O O . MET B 1 111 ? -2.631 -0.831 8.203 1 80.19 111 MET B O 1
ATOM 3178 N N . ASP B 1 112 ? -2.879 1.283 7.781 1 77.19 112 ASP B N 1
ATOM 3179 C CA . ASP B 1 112 ? -2.352 1.654 9.094 1 77.19 112 ASP B CA 1
ATOM 3180 C C . ASP B 1 112 ? -3.277 1.185 10.211 1 77.19 112 ASP B C 1
ATOM 3182 O O . ASP B 1 112 ? -4.484 1.432 10.164 1 77.19 112 ASP B O 1
ATOM 3186 N N . GLU B 1 113 ? -2.738 0.573 11.195 1 72.88 113 GLU B N 1
ATOM 3187 C CA . GLU B 1 113 ? -3.506 -0.028 12.273 1 72.88 113 GLU B CA 1
ATOM 3188 C C . GLU B 1 113 ? -4.324 1.022 13.023 1 72.88 113 GLU B C 1
ATOM 3190 O O . GLU B 1 113 ? -5.383 0.715 13.578 1 72.88 113 GLU B O 1
ATOM 3195 N N . HIS B 1 114 ? -3.902 2.246 13.016 1 73.88 114 HIS B N 1
ATOM 3196 C CA . HIS B 1 114 ? -4.555 3.275 13.82 1 73.88 114 HIS B CA 1
ATOM 3197 C C . HIS B 1 114 ? -5.48 4.133 12.961 1 73.88 114 HIS B C 1
ATOM 3199 O O . HIS B 1 114 ? -6.059 5.109 13.453 1 73.88 114 HIS B O 1
ATOM 3205 N N . THR B 1 115 ? -5.547 3.842 11.75 1 79.31 115 THR B N 1
ATOM 3206 C CA . THR B 1 115 ? -6.453 4.543 10.844 1 79.31 115 THR B CA 1
ATOM 3207 C C . THR B 1 115 ? -7.688 3.699 10.555 1 79.31 115 THR B C 1
ATOM 3209 O O . THR B 1 115 ? -7.594 2.645 9.922 1 79.31 115 THR B O 1
ATOM 3212 N N . ASP B 1 116 ? -8.797 4.137 11.109 1 84.44 116 ASP B N 1
ATOM 3213 C CA . ASP B 1 116 ? -10.055 3.408 10.914 1 84.44 116 ASP B CA 1
ATOM 3214 C C . ASP B 1 116 ? -10.727 3.814 9.609 1 84.44 116 ASP B C 1
ATOM 3216 O O . ASP B 1 116 ? -11.711 4.555 9.617 1 84.44 116 ASP B O 1
ATOM 3220 N N . ALA B 1 117 ? -10.195 3.389 8.516 1 90.19 117 ALA B N 1
ATOM 3221 C CA . ALA B 1 117 ? -10.703 3.643 7.172 1 90.19 117 ALA B CA 1
ATOM 3222 C C . ALA B 1 117 ? -10.617 2.393 6.305 1 90.19 117 ALA B C 1
ATOM 3224 O O . ALA B 1 117 ? -9.641 1.643 6.387 1 90.19 117 ALA B O 1
ATOM 3225 N N . GLU B 1 118 ? -11.625 2.152 5.5 1 88.81 118 GLU B N 1
ATOM 3226 C CA . GLU B 1 118 ? -11.672 0.991 4.617 1 88.81 118 GLU B CA 1
ATOM 3227 C C . GLU B 1 118 ? -11.461 1.395 3.162 1 88.81 118 GLU B C 1
ATOM 3229 O O . GLU B 1 118 ? -12.172 2.248 2.635 1 88.81 118 GLU B O 1
ATOM 3234 N N . PRO B 1 119 ? -10.445 0.81 2.598 1 92.06 119 PRO B N 1
ATOM 3235 C CA . PRO B 1 119 ? -10.25 1.103 1.177 1 92.06 119 PRO B CA 1
ATOM 3236 C C . PRO B 1 119 ? -11.219 0.344 0.275 1 92.06 119 PRO B C 1
ATOM 3238 O O . PRO B 1 119 ? -11.57 -0.803 0.565 1 92.06 119 PRO B O 1
ATOM 3241 N N . TYR B 1 120 ? -11.688 0.983 -0.794 1 91.25 120 TYR B N 1
ATOM 3242 C CA . TYR B 1 120 ? -12.445 0.267 -1.812 1 91.25 120 TYR B CA 1
ATOM 3243 C C . TYR B 1 120 ? -11.938 0.603 -3.209 1 91.25 120 TYR B C 1
ATOM 3245 O O . TYR B 1 120 ? -11.336 1.657 -3.42 1 91.25 120 TYR B O 1
ATOM 3253 N N . VAL B 1 121 ? -12.133 -0.347 -4.102 1 90.69 121 VAL B N 1
ATOM 3254 C CA . VAL B 1 121 ? -11.734 -0.209 -5.5 1 90.69 121 VAL B CA 1
ATOM 3255 C C . VAL B 1 121 ? -12.977 -0.169 -6.387 1 90.69 121 VAL B C 1
ATOM 3257 O O . VAL B 1 121 ? -14.039 -0.682 -6.008 1 90.69 121 VAL B O 1
ATOM 3260 N N . VAL B 1 122 ? -12.82 0.524 -7.523 1 91.5 122 VAL B N 1
ATOM 3261 C CA . VAL B 1 122 ? -13.953 0.673 -8.43 1 91.5 122 VAL B CA 1
ATOM 3262 C C . VAL B 1 122 ? -13.586 0.147 -9.812 1 91.5 122 VAL B C 1
ATOM 3264 O O . VAL B 1 122 ? -12.539 0.515 -10.367 1 91.5 122 VAL B O 1
ATOM 3267 N N . ASP B 1 123 ? -14.391 -0.718 -10.312 1 87.12 123 ASP B N 1
ATOM 3268 C CA . ASP B 1 123 ? -14.234 -1.192 -11.688 1 87.12 123 ASP B CA 1
ATOM 3269 C C . ASP B 1 123 ? -15.078 -0.366 -12.656 1 87.12 123 ASP B C 1
ATOM 3271 O O . ASP B 1 123 ? -16.297 -0.281 -12.5 1 87.12 123 ASP B O 1
ATOM 3275 N N . PRO B 1 124 ? -14.367 0.248 -13.562 1 86.5 124 PRO B N 1
ATOM 3276 C CA . PRO B 1 124 ? -15.133 0.959 -14.586 1 86.5 124 PRO B CA 1
ATOM 3277 C C . PRO B 1 124 ? -15.711 0.023 -15.648 1 86.5 124 PRO B C 1
ATOM 3279 O O . PRO B 1 124 ? -15.32 -1.144 -15.727 1 86.5 124 PRO B O 1
ATOM 3282 N N . LYS B 1 125 ? -16.688 0.49 -16.453 1 83.5 125 LYS B N 1
ATOM 3283 C CA . LYS B 1 125 ? -17.266 -0.288 -17.562 1 83.5 125 LYS B CA 1
ATOM 3284 C C . LYS B 1 125 ? -16.312 -0.345 -18.75 1 83.5 125 LYS B C 1
ATOM 3286 O O . LYS B 1 125 ? -16.266 -1.343 -19.469 1 83.5 125 LYS B O 1
ATOM 3291 N N . SER B 1 126 ? -15.609 0.73 -18.906 1 79.94 126 SER B N 1
ATOM 3292 C CA . SER B 1 126 ? -14.68 0.771 -20.031 1 79.94 126 SER B CA 1
ATOM 3293 C C . SER B 1 126 ? -13.477 1.646 -19.719 1 79.94 126 SER B C 1
ATOM 3295 O O . SER B 1 126 ? -13.516 2.467 -18.812 1 79.94 126 SER B O 1
ATOM 3297 N N . ARG B 1 127 ? -12.336 1.436 -20.344 1 71.81 127 ARG B N 1
ATOM 3298 C CA . ARG B 1 127 ? -11.086 2.174 -20.219 1 71.81 127 ARG B CA 1
ATOM 3299 C C . ARG B 1 127 ? -10.641 2.723 -21.578 1 71.81 127 ARG B C 1
ATOM 3301 O O . ARG B 1 127 ? -9.844 2.09 -22.281 1 71.81 127 ARG B O 1
ATOM 3308 N N . PRO B 1 128 ? -11.273 3.871 -21.938 1 60.16 128 PRO B N 1
ATOM 3309 C CA . PRO B 1 128 ? -11.023 4.371 -23.281 1 60.16 128 PRO B CA 1
ATOM 3310 C C . PRO B 1 128 ? -9.602 4.879 -23.484 1 60.16 128 PRO B C 1
ATOM 3312 O O . PRO B 1 128 ? -9.141 5.742 -22.719 1 60.16 128 PRO B O 1
ATOM 3315 N N . HIS B 1 129 ? -8.492 4.316 -22.875 1 58.72 129 HIS B N 1
ATOM 3316 C CA . HIS B 1 129 ? -7.242 4.984 -23.219 1 58.72 129 HIS B CA 1
ATOM 3317 C C . HIS B 1 129 ? -6.809 4.656 -24.641 1 58.72 129 HIS B C 1
ATOM 3319 O O . HIS B 1 129 ? -7.156 3.602 -25.172 1 58.72 129 HIS B O 1
ATOM 3325 N N . GLY B 1 130 ? -6.262 5.605 -25.266 1 58.06 130 GLY B N 1
ATOM 3326 C CA . GLY B 1 130 ? -5.859 5.48 -26.656 1 58.06 130 GLY B CA 1
ATOM 3327 C C . GLY B 1 130 ? -4.75 4.465 -26.875 1 58.06 130 GLY B C 1
ATOM 3328 O O . GLY B 1 130 ? -3.979 4.184 -25.953 1 58.06 130 GLY B O 1
ATOM 3329 N N . LEU B 1 131 ? -4.828 3.453 -27.688 1 63.19 131 LEU B N 1
ATOM 3330 C CA . LEU B 1 131 ? -3.898 2.422 -28.141 1 63.19 131 LEU B CA 1
ATOM 3331 C C . LEU B 1 131 ? -2.635 3.043 -28.719 1 63.19 131 LEU B C 1
ATOM 3333 O O . LEU B 1 131 ? -1.569 2.424 -28.703 1 63.19 131 LEU B O 1
ATOM 3337 N N . ASP B 1 132 ? -2.697 4.285 -29.016 1 66.06 132 ASP B N 1
ATOM 3338 C CA . ASP B 1 132 ? -1.597 4.781 -29.828 1 66.06 132 ASP B CA 1
ATOM 3339 C C . ASP B 1 132 ? -0.659 5.668 -29.016 1 66.06 132 ASP B C 1
ATOM 3341 O O . ASP B 1 132 ? 0.475 5.926 -29.422 1 66.06 132 ASP B O 1
ATOM 3345 N N . THR B 1 133 ? -1.105 6.293 -27.891 1 69.88 133 THR B N 1
ATOM 3346 C CA . THR B 1 133 ? -0.241 7.207 -27.156 1 69.88 133 THR B CA 1
ATOM 3347 C C . THR B 1 133 ? -0.109 6.77 -25.703 1 69.88 133 THR B C 1
ATOM 3349 O O . THR B 1 133 ? -1.111 6.52 -25.031 1 69.88 133 THR B O 1
ATOM 3352 N N . PRO B 1 134 ? 1.278 6.715 -25.312 1 72.44 134 PRO B N 1
ATOM 3353 C CA . PRO B 1 134 ? 1.478 6.398 -23.891 1 72.44 134 PRO B CA 1
ATOM 3354 C C . PRO B 1 134 ? 0.801 7.398 -22.969 1 72.44 134 PRO B C 1
ATOM 3356 O O . PRO B 1 134 ? 0.576 8.555 -23.344 1 72.44 134 PRO B O 1
ATOM 3359 N N . ALA B 1 135 ? 0.369 6.957 -21.75 1 75.38 135 ALA B N 1
ATOM 3360 C CA . ALA B 1 135 ? -0.302 7.797 -20.766 1 75.38 135 ALA B CA 1
ATOM 3361 C C . ALA B 1 135 ? 0.583 8.969 -20.344 1 75.38 135 ALA B C 1
ATOM 3363 O O . ALA B 1 135 ? 0.082 10.039 -19.984 1 75.38 135 ALA B O 1
ATOM 3364 N N . THR B 1 136 ? 1.931 8.781 -20.297 1 74.81 136 THR B N 1
ATOM 3365 C CA . THR B 1 136 ? 2.9 9.812 -19.953 1 74.81 136 THR B CA 1
ATOM 3366 C C . THR B 1 136 ? 4.031 9.859 -20.984 1 74.81 136 THR B C 1
ATOM 3368 O O . THR B 1 136 ? 4.184 8.938 -21.781 1 74.81 136 THR B O 1
ATOM 3371 N N . GLU B 1 137 ? 4.742 11.016 -21 1 77.44 137 GLU B N 1
ATOM 3372 C CA . GLU B 1 137 ? 5.863 11.203 -21.906 1 77.44 137 GLU B CA 1
ATOM 3373 C C . GLU B 1 137 ? 7.098 11.727 -21.172 1 77.44 137 GLU B C 1
ATOM 3375 O O . GLU B 1 137 ? 6.984 12.57 -20.281 1 77.44 137 GLU B O 1
ATOM 3380 N N . GLY B 1 138 ? 8.289 11.188 -21.547 1 77.19 138 GLY B N 1
ATOM 3381 C CA . GLY B 1 138 ? 9.547 11.625 -20.969 1 77.19 138 GLY B CA 1
ATOM 3382 C C . GLY B 1 138 ? 9.852 10.977 -19.641 1 77.19 138 GLY B C 1
ATOM 3383 O O . GLY B 1 138 ? 8.984 10.336 -19.047 1 77.19 138 GLY B O 1
ATOM 3384 N N . PHE B 1 139 ? 11.125 10.945 -19.297 1 76.81 139 PHE B N 1
ATOM 3385 C CA . PHE B 1 139 ? 11.633 10.414 -18.031 1 76.81 139 PHE B CA 1
ATOM 3386 C C . PHE B 1 139 ? 12.398 11.484 -17.266 1 76.81 139 PHE B C 1
ATOM 3388 O O . PHE B 1 139 ? 13.43 11.969 -17.719 1 76.81 139 PHE B O 1
ATOM 3395 N N . GLU B 1 140 ? 11.867 12.016 -16.125 1 78.56 140 GLU B N 1
ATOM 3396 C CA . GLU B 1 140 ? 12.547 13.008 -15.305 1 78.56 140 GLU B CA 1
ATOM 3397 C C . GLU B 1 140 ? 13.469 12.344 -14.289 1 78.56 140 GLU B C 1
ATOM 3399 O O . GLU B 1 140 ? 14.68 12.578 -14.297 1 78.56 140 GLU B O 1
ATOM 3404 N N . GLU B 1 141 ? 12.852 11.477 -13.367 1 78.38 141 GLU B N 1
ATOM 3405 C CA . GLU B 1 141 ? 13.648 10.805 -12.344 1 78.38 141 GLU B CA 1
ATOM 3406 C C . GLU B 1 141 ? 12.93 9.57 -11.805 1 78.38 141 GLU B C 1
ATOM 3408 O O . GLU B 1 141 ? 11.695 9.5 -11.852 1 78.38 141 GLU B O 1
ATOM 3413 N N . ALA B 1 142 ? 13.773 8.516 -11.438 1 77.56 142 ALA B N 1
ATOM 3414 C CA . ALA B 1 142 ? 13.289 7.391 -10.641 1 77.56 142 ALA B CA 1
ATOM 3415 C C . ALA B 1 142 ? 13.797 7.473 -9.203 1 77.56 142 ALA B C 1
ATOM 3417 O O . ALA B 1 142 ? 14.945 7.848 -8.969 1 77.56 142 ALA B O 1
ATOM 3418 N N . SER B 1 143 ? 12.914 7.348 -8.172 1 73.75 143 SER B N 1
ATOM 3419 C CA . SER B 1 143 ? 13.32 7.383 -6.773 1 73.75 143 SER B CA 1
ATOM 3420 C C . SER B 1 143 ? 12.758 6.195 -6.004 1 73.75 143 SER B C 1
ATOM 3422 O O . SER B 1 143 ? 11.672 5.699 -6.324 1 73.75 143 SER B O 1
ATOM 3424 N N . LEU B 1 144 ? 13.523 5.723 -5 1 72.12 144 LEU B N 1
ATOM 3425 C CA . LEU B 1 144 ? 13.055 4.641 -4.137 1 72.12 144 LEU B CA 1
ATOM 3426 C C . LEU B 1 144 ? 11.875 5.094 -3.287 1 72.12 144 LEU B C 1
ATOM 3428 O O . LEU B 1 144 ? 11.852 6.223 -2.793 1 72.12 144 LEU B O 1
ATOM 3432 N N . LEU B 1 145 ? 10.82 4.207 -3.287 1 64.62 145 LEU B N 1
ATOM 3433 C CA . LEU B 1 145 ? 9.672 4.441 -2.42 1 64.62 145 LEU B CA 1
ATOM 3434 C C . LEU B 1 145 ? 9.961 3.984 -0.995 1 64.62 145 LEU B C 1
ATOM 3436 O O . LEU B 1 145 ? 10.414 2.857 -0.778 1 64.62 145 LEU B O 1
ATOM 3440 N N . THR B 1 146 ? 9.891 4.871 0.034 1 51.75 146 THR B N 1
ATOM 3441 C CA . THR B 1 146 ? 10.047 4.477 1.43 1 51.75 146 THR B CA 1
ATOM 3442 C C . THR B 1 146 ? 8.922 3.539 1.857 1 51.75 146 THR B C 1
ATOM 3444 O O . THR B 1 146 ? 7.754 3.783 1.545 1 51.75 146 THR B O 1
ATOM 3447 N N . THR B 1 147 ? 9.242 2.205 2.166 1 50.16 147 THR B N 1
ATOM 3448 C CA . THR B 1 147 ? 8.281 1.162 2.49 1 50.16 147 THR B CA 1
ATOM 3449 C C . THR B 1 147 ? 8.023 1.11 3.994 1 50.16 147 THR B C 1
ATOM 3451 O O . THR B 1 147 ? 8.898 1.462 4.789 1 50.16 147 THR B O 1
ATOM 3454 N N . TYR B 1 148 ? 6.789 1.217 4.492 1 49.5 148 TYR B N 1
ATOM 3455 C CA . TYR B 1 148 ? 6.508 1.071 5.918 1 49.5 148 TYR B CA 1
ATOM 3456 C C . TYR B 1 148 ? 5.77 -0.23 6.199 1 49.5 148 TYR B C 1
ATOM 3458 O O . TYR B 1 148 ? 4.848 -0.598 5.469 1 49.5 148 TYR B O 1
ATOM 3466 N N . GLN B 1 149 ? 6.473 -1.329 6.734 1 53.19 149 GLN B N 1
ATOM 3467 C CA . GLN B 1 149 ? 5.578 -2.281 7.387 1 53.19 149 GLN B CA 1
ATOM 3468 C C . GLN B 1 149 ? 4.539 -1.563 8.242 1 53.19 149 GLN B C 1
ATOM 3470 O O . GLN B 1 149 ? 4.844 -0.552 8.875 1 53.19 149 GLN B O 1
ATOM 3475 N N . ILE B 1 150 ? 3.365 -1.405 7.914 1 57.72 150 ILE B N 1
ATOM 3476 C CA . ILE B 1 150 ? 2.465 -0.406 8.477 1 57.72 150 ILE B CA 1
ATOM 3477 C C . ILE B 1 150 ? 2.543 -0.443 10.008 1 57.72 150 ILE B C 1
ATOM 3479 O O . ILE B 1 150 ? 2.051 -1.383 10.633 1 57.72 150 ILE B O 1
ATOM 3483 N N . ASN B 1 151 ? 3.73 -0.624 10.617 1 62.53 151 ASN B N 1
ATOM 3484 C CA . ASN B 1 151 ? 3.852 -0.267 12.023 1 62.53 151 ASN B CA 1
ATOM 3485 C C . ASN B 1 151 ? 3.953 1.244 12.211 1 62.53 151 ASN B C 1
ATOM 3487 O O . ASN B 1 151 ? 5.016 1.829 12 1 62.53 151 ASN B O 1
ATOM 3491 N N . SER B 1 152 ? 2.904 1.839 12.422 1 70.31 152 SER B N 1
ATOM 3492 C CA . SER B 1 152 ? 2.814 3.295 12.477 1 70.31 152 SER B CA 1
ATOM 3493 C C . SER B 1 152 ? 3.488 3.846 13.727 1 70.31 152 SER B C 1
ATOM 3495 O O . SER B 1 152 ? 3.467 3.209 14.781 1 70.31 152 SER B O 1
ATOM 3497 N N . PRO B 1 153 ? 4.23 4.969 13.539 1 76.44 153 PRO B N 1
ATOM 3498 C CA . PRO B 1 153 ? 4.875 5.586 14.703 1 76.44 153 PRO B CA 1
ATOM 3499 C C . PRO B 1 153 ? 3.875 6.062 15.75 1 76.44 153 PRO B C 1
ATOM 3501 O O . PRO B 1 153 ? 2.732 6.387 15.414 1 76.44 153 PRO B O 1
ATOM 3504 N N . THR B 1 154 ? 4.352 6.016 16.969 1 83.12 154 THR B N 1
ATOM 3505 C CA . THR B 1 154 ? 3.541 6.535 18.062 1 83.12 154 THR B CA 1
ATOM 3506 C C . THR B 1 154 ? 3.449 8.055 18 1 83.12 154 THR B C 1
ATOM 3508 O O . THR B 1 154 ? 4.246 8.703 17.312 1 83.12 154 THR B O 1
ATOM 3511 N N . PRO B 1 155 ? 2.502 8.609 18.719 1 86.88 155 PRO B N 1
ATOM 3512 C CA . PRO B 1 155 ? 2.414 10.07 18.781 1 86.88 155 PRO B CA 1
ATOM 3513 C C . PRO B 1 155 ? 3.713 10.727 19.234 1 86.88 155 PRO B C 1
ATOM 3515 O O . PRO B 1 155 ? 4.141 11.727 18.672 1 86.88 155 PRO B O 1
ATOM 3518 N N . ASP B 1 156 ? 4.359 10.125 20.203 1 91.06 156 ASP B N 1
ATOM 3519 C CA . ASP B 1 156 ? 5.633 10.664 20.688 1 91.06 156 ASP B CA 1
ATOM 3520 C C . ASP B 1 156 ? 6.688 10.633 19.578 1 91.06 156 ASP B C 1
ATOM 3522 O O . ASP B 1 156 ? 7.5 11.555 19.469 1 91.06 156 ASP B O 1
ATOM 3526 N N . GLN B 1 157 ? 6.629 9.578 18.891 1 90.06 157 GLN B N 1
ATOM 3527 C CA . GLN B 1 157 ? 7.598 9.445 17.812 1 90.06 157 GLN B CA 1
ATOM 3528 C C . GLN B 1 157 ? 7.352 10.477 16.703 1 90.06 157 GLN B C 1
ATOM 3530 O O . GLN B 1 157 ? 8.289 11.125 16.234 1 90.06 157 GLN B O 1
ATOM 3535 N N . VAL B 1 158 ? 6.105 10.656 16.359 1 89.31 158 VAL B N 1
ATOM 3536 C CA . VAL B 1 158 ? 5.762 11.641 15.344 1 89.31 158 VAL B CA 1
ATOM 3537 C C . VAL B 1 158 ? 6.098 13.047 15.844 1 89.31 158 VAL B C 1
ATOM 3539 O O . VAL B 1 158 ? 6.676 13.852 15.109 1 89.31 158 VAL B O 1
ATOM 3542 N N . ALA B 1 159 ? 5.758 13.32 17.047 1 93.31 159 ALA B N 1
ATOM 3543 C CA . ALA B 1 159 ? 6.082 14.609 17.641 1 93.31 159 ALA B CA 1
ATOM 3544 C C . ALA B 1 159 ? 7.59 14.852 17.641 1 93.31 159 ALA B C 1
ATOM 3546 O O . ALA B 1 159 ? 8.047 15.969 17.359 1 93.31 159 ALA B O 1
ATOM 3547 N N . THR B 1 160 ? 8.305 13.828 17.906 1 93.75 160 THR B N 1
ATOM 3548 C CA . THR B 1 160 ? 9.758 13.938 17.922 1 93.75 160 THR B CA 1
ATOM 3549 C C . THR B 1 160 ? 10.289 14.258 16.531 1 93.75 160 THR B C 1
ATOM 3551 O O . THR B 1 160 ? 11.172 15.109 16.375 1 93.75 160 THR B O 1
ATOM 3554 N N . LEU B 1 161 ? 9.75 13.609 15.57 1 92.69 161 LEU B N 1
ATOM 3555 C CA . LEU B 1 161 ? 10.141 13.914 14.195 1 92.69 161 LEU B CA 1
ATOM 3556 C C . LEU B 1 161 ? 9.867 15.375 13.867 1 92.69 161 LEU B C 1
ATOM 3558 O O . LEU B 1 161 ? 10.695 16.047 13.242 1 92.69 161 LEU B O 1
ATOM 3562 N N . ALA B 1 162 ? 8.734 15.82 14.289 1 91.69 162 ALA B N 1
ATOM 3563 C CA . ALA B 1 162 ? 8.352 17.203 14.023 1 91.69 162 ALA B CA 1
ATOM 3564 C C . ALA B 1 162 ? 9.32 18.172 14.703 1 91.69 162 ALA B C 1
ATOM 3566 O O . ALA B 1 162 ? 9.711 19.188 14.117 1 91.69 162 ALA B O 1
ATOM 3567 N N . ILE B 1 163 ? 9.727 17.875 15.867 1 93.06 163 ILE B N 1
ATOM 3568 C CA . ILE B 1 163 ? 10.641 18.719 16.625 1 93.06 163 ILE B CA 1
ATOM 3569 C C . ILE B 1 163 ? 12 18.75 15.945 1 93.06 163 ILE B C 1
ATOM 3571 O O . ILE B 1 163 ? 12.609 19.812 15.805 1 93.06 163 ILE B O 1
ATOM 3575 N N . ILE B 1 164 ? 12.438 17.609 15.555 1 93 164 ILE B N 1
ATOM 3576 C CA . ILE B 1 164 ? 13.727 17.531 14.875 1 93 164 ILE B CA 1
ATOM 3577 C C . ILE B 1 164 ? 13.688 18.375 13.602 1 93 164 ILE B C 1
ATOM 3579 O O . ILE B 1 164 ? 14.602 19.156 13.344 1 93 164 ILE B O 1
ATOM 3583 N N . GLU B 1 165 ? 12.641 18.203 12.844 1 91 165 GLU B N 1
ATOM 3584 C CA . GLU B 1 165 ? 12.523 18.953 11.594 1 91 165 GLU B CA 1
ATOM 3585 C C . GLU B 1 165 ? 12.523 20.453 11.852 1 91 165 GLU B C 1
ATOM 3587 O O . GLU B 1 165 ? 13.156 21.219 11.117 1 91 165 GLU B O 1
ATOM 3592 N N . ALA B 1 166 ? 11.836 20.859 12.859 1 88.44 166 ALA B N 1
ATOM 3593 C CA . ALA B 1 166 ? 11.695 22.281 13.18 1 88.44 166 ALA B CA 1
ATOM 3594 C C . ALA B 1 166 ? 13.016 22.875 13.656 1 88.44 166 ALA B C 1
ATOM 3596 O O . ALA B 1 166 ? 13.266 24.062 13.477 1 88.44 166 ALA B O 1
ATOM 3597 N N . HIS B 1 167 ? 13.891 22.094 14.172 1 89 167 HIS B N 1
ATOM 3598 C CA . HIS B 1 167 ? 15.102 22.609 14.805 1 89 167 HIS B CA 1
ATOM 3599 C C . HIS B 1 167 ? 16.344 22.234 14.016 1 89 167 HIS B C 1
ATOM 3601 O O . HIS B 1 167 ? 17.469 22.484 14.453 1 89 167 HIS B O 1
ATOM 3607 N N . ASP B 1 168 ? 16.109 21.484 12.977 1 86.12 168 ASP B N 1
ATOM 3608 C CA . ASP B 1 168 ? 17.219 21.188 12.07 1 86.12 168 ASP B CA 1
ATOM 3609 C C . ASP B 1 168 ? 17.094 21.984 10.773 1 86.12 168 ASP B C 1
ATOM 3611 O O . ASP B 1 168 ? 16.531 21.516 9.789 1 86.12 168 ASP B O 1
ATOM 3615 N N . THR B 1 169 ? 17.594 23.094 10.859 1 78.44 169 THR B N 1
ATOM 3616 C CA . THR B 1 169 ? 17.578 24.031 9.734 1 78.44 169 THR B CA 1
ATOM 3617 C C . THR B 1 169 ? 19 24.344 9.273 1 78.44 169 THR B C 1
ATOM 3619 O O . THR B 1 169 ? 19.953 23.719 9.734 1 78.44 169 THR B O 1
ATOM 3622 N N . ASP B 1 170 ? 19.078 25.125 8.273 1 72.31 170 ASP B N 1
ATOM 3623 C CA . ASP B 1 170 ? 20.391 25.5 7.766 1 72.31 170 ASP B CA 1
ATOM 3624 C C . ASP B 1 170 ? 21.203 26.203 8.844 1 72.31 170 ASP B C 1
ATOM 3626 O O . ASP B 1 170 ? 22.438 26.125 8.852 1 72.31 170 ASP B O 1
ATOM 3630 N N . SER B 1 171 ? 20.547 26.859 9.742 1 73.69 171 SER B N 1
ATOM 3631 C CA . SER B 1 171 ? 21.234 27.688 10.719 1 73.69 171 SER B CA 1
ATOM 3632 C C . SER B 1 171 ? 21.344 26.984 12.062 1 73.69 171 SER B C 1
ATOM 3634 O O . SER B 1 171 ? 22.109 27.422 12.938 1 73.69 171 SER B O 1
ATOM 3636 N N . LYS B 1 172 ? 20.516 25.969 12.203 1 79.75 172 LYS B N 1
ATOM 3637 C CA . LYS B 1 172 ? 20.5 25.297 13.5 1 79.75 172 LYS B CA 1
ATOM 3638 C C . LYS B 1 172 ? 20.391 23.781 13.328 1 79.75 172 LYS B C 1
ATOM 3640 O O . LYS B 1 172 ? 19.859 23.312 12.32 1 79.75 172 LYS B O 1
ATOM 3645 N N . HIS B 1 173 ? 21.031 23.094 14.266 1 84.38 173 HIS B N 1
ATOM 3646 C CA . HIS B 1 173 ? 20.953 21.625 14.289 1 84.38 173 HIS B CA 1
ATOM 3647 C C . HIS B 1 173 ? 20.172 21.141 15.508 1 84.38 173 HIS B C 1
ATOM 3649 O O . HIS B 1 173 ? 20.312 21.703 16.594 1 84.38 173 HIS B O 1
ATOM 3655 N N . ALA B 1 174 ? 19.391 20.188 15.281 1 88.62 174 ALA B N 1
ATOM 3656 C CA . ALA B 1 174 ? 18.594 19.625 16.375 1 88.62 174 ALA B CA 1
ATOM 3657 C C . ALA B 1 174 ? 19.469 18.797 17.312 1 88.62 174 ALA B C 1
ATOM 3659 O O . ALA B 1 174 ? 20.188 17.891 16.875 1 88.62 174 ALA B O 1
ATOM 3660 N N . LYS B 1 175 ? 19.438 19.219 18.625 1 91.69 175 LYS B N 1
ATOM 3661 C CA . LYS B 1 175 ? 20.172 18.5 19.672 1 91.69 175 LYS B CA 1
ATOM 3662 C C . LYS B 1 175 ? 19.219 17.75 20.594 1 91.69 175 LYS B C 1
ATOM 3664 O O . LYS B 1 175 ? 18.031 18.078 20.672 1 91.69 175 LYS B O 1
ATOM 3669 N N . LYS B 1 176 ? 19.781 16.766 21.266 1 91.88 176 LYS B N 1
ATOM 3670 C CA . LYS B 1 176 ? 18.969 15.984 22.203 1 91.88 176 LYS B CA 1
ATOM 3671 C C . LYS B 1 176 ? 18.391 16.859 23.297 1 91.88 176 LYS B C 1
ATOM 3673 O O . LYS B 1 176 ? 17.266 16.641 23.75 1 91.88 176 LYS B O 1
ATOM 3678 N N . LYS B 1 177 ? 19.172 17.844 23.672 1 91.06 177 LYS B N 1
ATOM 3679 C CA . LYS B 1 177 ? 18.688 18.766 24.703 1 91.06 177 LYS B CA 1
ATOM 3680 C C . LYS B 1 177 ? 17.406 19.469 24.266 1 91.06 177 LYS B C 1
ATOM 3682 O O . LYS B 1 177 ? 16.453 19.594 25.047 1 91.06 177 LYS B O 1
ATOM 3687 N N . THR B 1 178 ? 17.438 19.922 23.047 1 90.94 178 THR B N 1
ATOM 3688 C CA . THR B 1 178 ? 16.266 20.594 22.484 1 90.94 178 THR B CA 1
ATOM 3689 C C . THR B 1 178 ? 15.07 19.641 22.453 1 90.94 178 THR B C 1
ATOM 3691 O O . THR B 1 178 ? 13.938 20.062 22.734 1 90.94 178 THR B O 1
ATOM 3694 N N . LEU B 1 179 ? 15.312 18.422 22.156 1 93.62 179 LEU B N 1
ATOM 3695 C CA . LEU B 1 179 ? 14.234 17.438 22.094 1 93.62 179 LEU B CA 1
ATOM 3696 C C . LEU B 1 179 ? 13.602 17.234 23.469 1 93.62 179 LEU B C 1
ATOM 3698 O O . LEU B 1 179 ? 12.375 17.172 23.578 1 93.62 179 LEU B O 1
ATOM 3702 N N . ILE B 1 180 ? 14.43 17.188 24.453 1 94 180 ILE B N 1
ATOM 3703 C CA . ILE B 1 180 ? 13.945 16.969 25.812 1 94 180 ILE B CA 1
ATOM 3704 C C . ILE B 1 180 ? 13.148 18.172 26.281 1 94 180 ILE B C 1
ATOM 3706 O O . ILE B 1 180 ? 12.055 18.031 26.844 1 94 180 ILE B O 1
ATOM 3710 N N . THR B 1 181 ? 13.664 19.375 26.016 1 93.31 181 THR B N 1
ATOM 3711 C CA . THR B 1 181 ? 13.008 20.594 26.453 1 93.31 181 THR B CA 1
ATOM 3712 C C . THR B 1 181 ? 11.664 20.766 25.75 1 93.31 181 THR B C 1
ATOM 3714 O O . THR B 1 181 ? 10.664 21.109 26.375 1 93.31 181 THR B O 1
ATOM 3717 N N . GLU B 1 182 ? 11.648 20.531 24.484 1 93.06 182 GLU B N 1
ATOM 3718 C CA . GLU B 1 182 ? 10.406 20.609 23.719 1 93.06 182 GLU B CA 1
ATOM 3719 C C . GLU B 1 182 ? 9.414 19.547 24.141 1 93.06 182 GLU B C 1
ATOM 3721 O O . GLU B 1 182 ? 8.211 19.781 24.203 1 93.06 182 GLU B O 1
ATOM 3726 N N . ALA B 1 183 ? 9.938 18.359 24.438 1 93.81 183 ALA B N 1
ATOM 3727 C CA . ALA B 1 183 ? 9.078 17.266 24.891 1 93.81 183 ALA B CA 1
ATOM 3728 C C . ALA B 1 183 ? 8.406 17.609 26.219 1 93.81 183 ALA B C 1
ATOM 3730 O O . ALA B 1 183 ? 7.242 17.281 26.438 1 93.81 183 ALA B O 1
ATOM 3731 N N . ALA B 1 184 ? 9.203 18.203 27.062 1 92.25 184 ALA B N 1
ATOM 3732 C CA . ALA B 1 184 ? 8.656 18.656 28.328 1 92.25 184 ALA B CA 1
ATOM 3733 C C . ALA B 1 184 ? 7.586 19.719 28.125 1 92.25 184 ALA B C 1
ATOM 3735 O O . ALA B 1 184 ? 6.527 19.688 28.75 1 92.25 184 ALA B O 1
ATOM 3736 N N . HIS B 1 185 ? 7.875 20.609 27.219 1 91.19 185 HIS B N 1
ATOM 3737 C CA . HIS B 1 185 ? 6.953 21.703 26.891 1 91.19 185 HIS B CA 1
ATOM 3738 C C . HIS B 1 185 ? 5.633 21.156 26.359 1 91.19 185 HIS B C 1
ATOM 3740 O O . HIS B 1 185 ? 4.559 21.625 26.75 1 91.19 185 HIS B O 1
ATOM 3746 N N . TYR B 1 186 ? 5.715 20.156 25.484 1 91.25 186 TYR B N 1
ATOM 3747 C CA . TYR B 1 186 ? 4.52 19.656 24.812 1 91.25 186 TYR B CA 1
ATOM 3748 C C . TYR B 1 186 ? 3.877 18.531 25.625 1 91.25 186 TYR B C 1
ATOM 3750 O O . TYR B 1 186 ? 2.789 18.062 25.297 1 91.25 186 TYR B O 1
ATOM 3758 N N . GLY B 1 187 ? 4.5 18.109 26.672 1 90.19 187 GLY B N 1
ATOM 3759 C CA . GLY B 1 187 ? 3.953 17.047 27.516 1 90.19 187 GLY B CA 1
ATOM 3760 C C . GLY B 1 187 ? 3.924 15.695 26.828 1 90.19 187 GLY B C 1
ATOM 3761 O O . GLY B 1 187 ? 2.91 15 26.875 1 90.19 187 GLY B O 1
ATOM 3762 N N . LEU B 1 188 ? 5.059 15.375 26.156 1 92.44 188 LEU B N 1
ATOM 3763 C CA . LEU B 1 188 ? 5.125 14.07 25.5 1 92.44 188 LEU B CA 1
ATOM 3764 C C . LEU B 1 188 ? 5.125 12.945 26.531 1 92.44 188 LEU B C 1
ATOM 3766 O O . LEU B 1 188 ? 5.633 13.117 27.641 1 92.44 188 LEU B O 1
ATOM 3770 N N . ASP B 1 189 ? 4.617 11.789 26.172 1 90.31 189 ASP B N 1
ATOM 3771 C CA . ASP B 1 189 ? 4.344 10.688 27.078 1 90.31 189 ASP B CA 1
ATOM 3772 C C . ASP B 1 189 ? 5.633 10.18 27.719 1 90.31 189 ASP B C 1
ATOM 3774 O O . ASP B 1 189 ? 5.641 9.797 28.891 1 90.31 189 ASP B O 1
ATOM 3778 N N . PHE B 1 190 ? 6.684 10.164 26.969 1 90.25 190 PHE B N 1
ATOM 3779 C CA . PHE B 1 190 ? 7.891 9.562 27.516 1 90.25 190 PHE B CA 1
ATOM 3780 C C . PHE B 1 190 ? 8.484 10.445 28.609 1 90.25 190 PHE B C 1
ATOM 3782 O O . PHE B 1 190 ? 9.344 10 29.375 1 90.25 190 PHE B O 1
ATOM 3789 N N . MET B 1 191 ? 8 11.672 28.766 1 91.31 191 MET B N 1
ATOM 3790 C CA . MET B 1 191 ? 8.445 12.594 29.812 1 91.31 191 MET B CA 1
ATOM 3791 C C . MET B 1 191 ? 7.504 12.555 31.016 1 91.31 191 MET B C 1
ATOM 3793 O O . MET B 1 191 ? 7.75 13.211 32.031 1 91.31 191 MET B O 1
ATOM 3797 N N . ASN B 1 192 ? 6.496 11.711 30.922 1 87.69 192 ASN B N 1
ATOM 3798 C CA . ASN B 1 192 ? 5.523 11.656 32 1 87.69 192 ASN B CA 1
ATOM 3799 C C . ASN B 1 192 ? 6.184 11.305 33.344 1 87.69 192 ASN B C 1
ATOM 3801 O O . ASN B 1 192 ? 6.941 10.328 33.406 1 87.69 192 ASN B O 1
ATOM 3805 N N . GLY B 1 193 ? 5.855 12.078 34.281 1 87.19 193 GLY B N 1
ATOM 3806 C CA . GLY B 1 193 ? 6.371 11.82 35.625 1 87.19 193 GLY B CA 1
ATOM 3807 C C . GLY B 1 193 ? 7.742 12.422 35.875 1 87.19 193 GLY B C 1
ATOM 3808 O O . GLY B 1 193 ? 8.273 12.359 36.969 1 87.19 193 GLY B O 1
ATOM 3809 N N . ARG B 1 194 ? 8.273 12.992 34.875 1 88.31 194 ARG B N 1
ATOM 3810 C CA . ARG B 1 194 ? 9.641 13.5 35 1 88.31 194 ARG B CA 1
ATOM 3811 C C . ARG B 1 194 ? 9.648 15.016 35.156 1 88.31 194 ARG B C 1
ATOM 3813 O O . ARG B 1 194 ? 10.586 15.586 35.719 1 88.31 194 ARG B O 1
ATOM 3820 N N . VAL B 1 195 ? 8.68 15.594 34.562 1 85.44 195 VAL B N 1
ATOM 3821 C CA . VAL B 1 195 ? 8.602 17.047 34.625 1 85.44 195 VAL B CA 1
ATOM 3822 C C . VAL B 1 195 ? 7.809 17.5 35.844 1 85.44 195 VAL B C 1
ATOM 3824 O O . VAL B 1 195 ? 6.621 17.188 35.969 1 85.44 195 VAL B O 1
ATOM 3827 N N . ASP B 1 196 ? 8.547 17.938 36.781 1 79 196 ASP B N 1
ATOM 3828 C CA . ASP B 1 196 ? 7.914 18.469 38 1 79 196 ASP B CA 1
ATOM 3829 C C . ASP B 1 196 ? 7.676 19.969 37.875 1 79 196 ASP B C 1
ATOM 3831 O O . ASP B 1 196 ? 8.617 20.75 37.719 1 79 196 ASP B O 1
ATOM 3835 N N . GLY B 1 197 ? 6.449 20.406 37.906 1 77.06 197 GLY B N 1
ATOM 3836 C CA . GLY B 1 197 ? 6.133 21.828 37.906 1 77.06 197 GLY B CA 1
ATOM 3837 C C . GLY B 1 197 ? 5.906 22.391 36.5 1 77.06 197 GLY B C 1
ATOM 3838 O O . GLY B 1 197 ? 5.289 21.734 35.656 1 77.06 197 GLY B O 1
ATOM 3839 N N . ASP B 1 198 ? 6.559 23.609 36.219 1 79.19 198 ASP B N 1
ATOM 3840 C CA . ASP B 1 198 ? 6.375 24.344 34.969 1 79.19 198 ASP B CA 1
ATOM 3841 C C . ASP B 1 198 ? 7.301 23.812 33.875 1 79.19 198 ASP B C 1
ATOM 3843 O O . ASP B 1 198 ? 8.523 23.812 34.031 1 79.19 198 ASP B O 1
ATOM 3847 N N . PRO B 1 199 ? 6.707 23.359 32.812 1 82.38 199 PRO B N 1
ATOM 3848 C CA . PRO B 1 199 ? 7.531 22.844 31.703 1 82.38 199 PRO B CA 1
ATOM 3849 C C . PRO B 1 199 ? 8.391 23.922 31.047 1 82.38 199 PRO B C 1
ATOM 3851 O O . PRO B 1 199 ? 9.406 23.609 30.422 1 82.38 199 PRO B O 1
ATOM 3854 N N . ALA B 1 200 ? 7.891 25.078 31.297 1 79 200 ALA B N 1
ATOM 3855 C CA . ALA B 1 200 ? 8.695 26.172 30.766 1 79 200 ALA B CA 1
ATOM 3856 C C . ALA B 1 200 ? 10.062 26.234 31.438 1 79 200 ALA B C 1
ATOM 3858 O O . ALA B 1 200 ? 10.156 26.25 32.656 1 79 200 ALA B O 1
ATOM 3859 N N . GLY B 1 201 ? 11.07 26.094 30.75 1 78.44 201 GLY B N 1
ATOM 3860 C CA . GLY B 1 201 ? 12.414 26.203 31.297 1 78.44 201 GLY B CA 1
ATOM 3861 C C . GLY B 1 201 ? 12.938 24.891 31.859 1 78.44 201 GLY B C 1
ATOM 3862 O O . GLY B 1 201 ? 13.812 24.891 32.719 1 78.44 201 GLY B O 1
ATOM 3863 N N . TYR B 1 202 ? 12.406 23.875 31.516 1 87.31 202 TYR B N 1
ATOM 3864 C CA . TYR B 1 202 ? 12.82 22.547 32 1 87.31 202 TYR B CA 1
ATOM 3865 C C . TYR B 1 202 ? 14.297 22.312 31.719 1 87.31 202 TYR B C 1
ATOM 3867 O O . TYR B 1 202 ? 14.789 22.625 30.625 1 87.31 202 TYR B O 1
ATOM 3875 N N . LYS B 1 203 ? 14.977 21.906 32.781 1 87.44 203 LYS B N 1
ATOM 3876 C CA . LYS B 1 203 ? 16.391 21.562 32.656 1 87.44 203 LYS B CA 1
ATOM 3877 C C . LYS B 1 203 ? 16.578 20.047 32.594 1 87.44 203 LYS B C 1
ATOM 3879 O O . LYS B 1 203 ? 16.328 19.328 33.562 1 87.44 203 LYS B O 1
ATOM 3884 N N . PRO B 1 204 ? 17.078 19.625 31.438 1 92 204 PRO B N 1
ATOM 3885 C CA . PRO B 1 204 ? 17.234 18.188 31.234 1 92 204 PRO B CA 1
ATOM 3886 C C . PRO B 1 204 ? 18.219 17.562 32.219 1 92 204 PRO B C 1
ATOM 3888 O O . PRO B 1 204 ? 19.234 18.172 32.562 1 92 204 PRO B O 1
ATOM 3891 N N . THR B 1 205 ? 17.875 16.375 32.75 1 91.62 205 THR B N 1
ATOM 3892 C CA . THR B 1 205 ? 18.766 15.555 33.562 1 91.62 205 THR B CA 1
ATOM 3893 C C . THR B 1 205 ? 19.359 14.414 32.75 1 91.62 205 THR B C 1
ATOM 3895 O O . THR B 1 205 ? 18.922 14.164 31.609 1 91.62 205 THR B O 1
ATOM 3898 N N . ASN B 1 206 ? 20.391 13.797 33.344 1 91.19 206 ASN B N 1
ATOM 3899 C CA . ASN B 1 206 ? 20.969 12.648 32.656 1 91.19 206 ASN B CA 1
ATOM 3900 C C . ASN B 1 206 ? 19.938 11.555 32.438 1 91.19 206 ASN B C 1
ATOM 3902 O O . ASN B 1 206 ? 20 10.852 31.406 1 91.19 206 ASN B O 1
ATOM 3906 N N . GLY B 1 207 ? 19.109 11.422 33.375 1 92.31 207 GLY B N 1
ATOM 3907 C CA . GLY B 1 207 ? 18.047 10.445 33.25 1 92.31 207 GLY B CA 1
ATOM 3908 C C . GLY B 1 207 ? 17.141 10.711 32.031 1 92.31 207 GLY B C 1
ATOM 3909 O O . GLY B 1 207 ? 16.688 9.781 31.375 1 92.31 207 GLY B O 1
ATOM 3910 N N . ASP B 1 208 ? 16.938 12 31.75 1 93.06 208 ASP B N 1
ATOM 3911 C CA . ASP B 1 208 ? 16.094 12.383 30.641 1 93.06 208 ASP B CA 1
ATOM 3912 C C . ASP B 1 208 ? 16.703 11.953 29.312 1 93.06 208 ASP B C 1
ATOM 3914 O O . ASP B 1 208 ? 15.984 11.516 28.406 1 93.06 208 ASP B O 1
ATOM 3918 N N . TYR B 1 209 ? 17.984 12.023 29.203 1 92.38 209 TYR B N 1
ATOM 3919 C CA . TYR B 1 209 ? 18.688 11.609 27.984 1 92.38 209 TYR B CA 1
ATOM 3920 C C . TYR B 1 209 ? 18.547 10.109 27.766 1 92.38 209 TYR B C 1
ATOM 3922 O O . TYR B 1 209 ? 18.344 9.656 26.641 1 92.38 209 TYR B O 1
ATOM 3930 N N . ASN B 1 210 ? 18.641 9.398 28.797 1 92.25 210 ASN B N 1
ATOM 3931 C CA . ASN B 1 210 ? 18.5 7.949 28.719 1 92.25 210 ASN B CA 1
ATOM 3932 C C . ASN B 1 210 ? 17.094 7.539 28.297 1 92.25 210 ASN B C 1
ATOM 3934 O O . ASN B 1 210 ? 16.938 6.621 27.484 1 92.25 210 ASN B O 1
ATOM 3938 N N . VAL B 1 211 ? 16.172 8.195 28.875 1 92.25 211 VAL B N 1
ATOM 3939 C CA . VAL B 1 211 ? 14.781 7.883 28.547 1 92.25 211 VAL B CA 1
ATOM 3940 C C . VAL B 1 211 ? 14.508 8.227 27.078 1 92.25 211 VAL B C 1
ATOM 3942 O O . VAL B 1 211 ? 13.883 7.445 26.359 1 92.25 211 VAL B O 1
ATOM 3945 N N . LEU B 1 212 ? 14.914 9.383 26.641 1 92.88 212 LEU B N 1
ATOM 3946 C CA . LEU B 1 212 ? 14.758 9.789 25.25 1 92.88 212 LEU B CA 1
ATOM 3947 C C . LEU B 1 212 ? 15.383 8.758 24.312 1 92.88 212 LEU B C 1
ATOM 3949 O O . LEU B 1 212 ? 14.75 8.336 23.344 1 92.88 212 LEU B O 1
ATOM 3953 N N . ASP B 1 213 ? 16.562 8.328 24.578 1 90.94 213 ASP B N 1
ATOM 3954 C CA . ASP B 1 213 ? 17.297 7.395 23.719 1 90.94 213 ASP B CA 1
ATOM 3955 C C . ASP B 1 213 ? 16.594 6.039 23.672 1 90.94 213 ASP B C 1
ATOM 3957 O O . ASP B 1 213 ? 16.359 5.496 22.578 1 90.94 213 ASP B O 1
ATOM 3961 N N . ASN B 1 214 ? 16.219 5.59 24.781 1 90.25 214 ASN B N 1
ATOM 3962 C CA . ASN B 1 214 ? 15.672 4.242 24.875 1 90.25 214 ASN B CA 1
ATOM 3963 C C . ASN B 1 214 ? 14.242 4.184 24.344 1 90.25 214 ASN B C 1
ATOM 3965 O O . ASN B 1 214 ? 13.852 3.191 23.719 1 90.25 214 ASN B O 1
ATOM 3969 N N . ARG B 1 215 ? 13.562 5.219 24.578 1 87.62 215 ARG B N 1
ATOM 3970 C CA . ARG B 1 215 ? 12.133 5.129 24.297 1 87.62 215 ARG B CA 1
ATOM 3971 C C . ARG B 1 215 ? 11.812 5.695 22.922 1 87.62 215 ARG B C 1
ATOM 3973 O O . ARG B 1 215 ? 10.789 5.348 22.328 1 87.62 215 ARG B O 1
ATOM 3980 N N . VAL B 1 216 ? 12.648 6.551 22.438 1 90.31 216 VAL B N 1
ATOM 3981 C CA . VAL B 1 216 ? 12.211 7.258 21.234 1 90.31 216 VAL B CA 1
ATOM 3982 C C . VAL B 1 216 ? 13.305 7.191 20.172 1 90.31 216 VAL B C 1
ATOM 3984 O O . VAL B 1 216 ? 13.156 6.492 19.156 1 90.31 216 VAL B O 1
ATOM 3987 N N . THR B 1 217 ? 14.547 7.711 20.422 1 90.25 217 THR B N 1
ATOM 3988 C CA . THR B 1 217 ? 15.508 7.98 19.375 1 90.25 217 THR B CA 1
ATOM 3989 C C . THR B 1 217 ? 16.109 6.684 18.844 1 90.25 217 THR B C 1
ATOM 3991 O O . THR B 1 217 ? 16.375 6.555 17.641 1 90.25 217 THR B O 1
ATOM 3994 N N . SER B 1 218 ? 16.281 5.711 19.719 1 90.31 218 SER B N 1
ATOM 3995 C CA . SER B 1 218 ? 16.828 4.438 19.266 1 90.31 218 SER B CA 1
ATOM 3996 C C . SER B 1 218 ? 15.906 3.768 18.25 1 90.31 218 SER B C 1
ATOM 3998 O O . SER B 1 218 ? 16.375 3.23 17.234 1 90.31 218 SER B O 1
ATOM 4000 N N . THR B 1 219 ? 14.688 3.807 18.547 1 86.38 219 THR B N 1
ATOM 4001 C CA . THR B 1 219 ? 13.695 3.211 17.672 1 86.38 219 THR B CA 1
ATOM 4002 C C . THR B 1 219 ? 13.648 3.951 16.328 1 86.38 219 THR B C 1
ATOM 4004 O O . THR B 1 219 ? 13.594 3.326 15.273 1 86.38 219 THR B O 1
ATOM 4007 N N . LEU B 1 220 ? 13.688 5.254 16.359 1 88.19 220 LEU B N 1
ATOM 4008 C CA . LEU B 1 220 ? 13.617 6.066 15.148 1 88.19 220 LEU B CA 1
ATOM 4009 C C . LEU B 1 220 ? 14.867 5.867 14.289 1 88.19 220 LEU B C 1
ATOM 4011 O O . LEU B 1 220 ? 14.789 5.863 13.062 1 88.19 220 LEU B O 1
ATOM 4015 N N . GLU B 1 221 ? 16 5.684 14.977 1 88.44 221 GLU B N 1
ATOM 4016 C CA . GLU B 1 221 ? 17.234 5.414 14.258 1 88.44 221 GLU B CA 1
ATOM 4017 C C . GLU B 1 221 ? 17.234 4.023 13.633 1 88.44 221 GLU B C 1
ATOM 4019 O O . GLU B 1 221 ? 17.609 3.852 12.477 1 88.44 221 GLU B O 1
ATOM 4024 N N . HIS B 1 222 ? 16.75 3.102 14.406 1 83 222 HIS B N 1
ATOM 4025 C CA . HIS B 1 222 ? 16.672 1.727 13.922 1 83 222 HIS B CA 1
ATOM 4026 C C . HIS B 1 222 ? 15.766 1.625 12.695 1 83 222 HIS B C 1
ATOM 4028 O O . HIS B 1 222 ? 16.047 0.858 11.773 1 83 222 HIS B O 1
ATOM 4034 N N . LYS B 1 223 ? 14.734 2.408 12.727 1 76.56 223 LYS B N 1
ATOM 4035 C CA . LYS B 1 223 ? 13.781 2.41 11.625 1 76.56 223 LYS B CA 1
ATOM 4036 C C . LYS B 1 223 ? 14.273 3.293 10.477 1 76.56 223 LYS B C 1
ATOM 4038 O O . LYS B 1 223 ? 13.578 3.451 9.469 1 76.56 223 LYS B O 1
ATOM 4043 N N . GLU B 1 224 ? 15.406 3.961 10.648 1 79.88 224 GLU B N 1
ATOM 4044 C CA . GLU B 1 224 ? 16.062 4.816 9.672 1 79.88 224 GLU B CA 1
ATOM 4045 C C . GLU B 1 224 ? 15.234 6.062 9.375 1 79.88 224 GLU B C 1
ATOM 4047 O O . GLU B 1 224 ? 15.188 6.531 8.234 1 79.88 224 GLU B O 1
ATOM 4052 N N . TYR B 1 225 ? 14.461 6.488 10.383 1 85.75 225 TYR B N 1
ATOM 4053 C CA . TYR B 1 225 ? 13.727 7.738 10.242 1 85.75 225 TYR B CA 1
ATOM 4054 C C . TYR B 1 225 ? 14.602 8.93 10.594 1 85.75 225 TYR B C 1
ATOM 4056 O O . TYR B 1 225 ? 14.352 10.047 10.133 1 85.75 225 TYR B O 1
ATOM 4064 N N . VAL B 1 226 ? 15.641 8.672 11.477 1 90.5 226 VAL B N 1
ATOM 4065 C CA . VAL B 1 226 ? 16.516 9.727 11.969 1 90.5 226 VAL B CA 1
ATOM 4066 C C . VAL B 1 226 ? 17.969 9.32 11.812 1 90.5 226 VAL B C 1
ATOM 4068 O O . VAL B 1 226 ? 18.297 8.133 11.906 1 90.5 226 VAL B O 1
ATOM 4071 N N . CYS B 1 227 ? 18.719 10.25 11.445 1 90.31 227 CYS B N 1
ATOM 4072 C CA . CYS B 1 227 ? 20.172 10.094 11.406 1 90.31 227 CYS B CA 1
ATOM 4073 C C . CYS B 1 227 ? 20.828 10.859 12.555 1 90.31 227 CYS B C 1
ATOM 4075 O O . CYS B 1 227 ? 20.531 12.039 12.773 1 90.31 227 CYS B O 1
ATOM 4077 N N . ILE B 1 228 ? 21.703 10.156 13.266 1 89.94 228 ILE B N 1
ATOM 4078 C CA . ILE B 1 228 ? 22.422 10.781 14.367 1 89.94 228 ILE B CA 1
ATOM 4079 C C . ILE B 1 228 ? 23.891 10.945 14 1 89.94 228 ILE B C 1
ATOM 4081 O O . ILE B 1 228 ? 24.562 9.969 13.656 1 89.94 228 ILE B O 1
ATOM 4085 N N . THR B 1 229 ? 24.25 12.117 13.898 1 89 229 THR B N 1
ATOM 4086 C CA . THR B 1 229 ? 25.641 12.43 13.586 1 89 229 THR B CA 1
ATOM 4087 C C . THR B 1 229 ? 26.344 13 14.812 1 89 229 THR B C 1
ATOM 4089 O O . THR B 1 229 ? 25.734 13.672 15.641 1 89 229 THR B O 1
ATOM 4092 N N . ARG B 1 230 ? 27.609 12.641 14.875 1 85.5 230 ARG B N 1
ATOM 4093 C CA . ARG B 1 230 ? 28.406 13.094 16.016 1 85.5 230 ARG B CA 1
ATOM 4094 C C . ARG B 1 230 ? 29.469 14.086 15.586 1 85.5 230 ARG B C 1
ATOM 4096 O O . ARG B 1 230 ? 30.141 13.883 14.57 1 85.5 230 ARG B O 1
ATOM 4103 N N . HIS B 1 231 ? 29.453 15.234 16.172 1 81.31 231 HIS B N 1
ATOM 4104 C CA . HIS B 1 231 ? 30.531 16.219 16.047 1 81.31 231 HIS B CA 1
ATOM 4105 C C . HIS B 1 231 ? 31.172 16.5 17.406 1 81.31 231 HIS B C 1
ATOM 4107 O O . HIS B 1 231 ? 30.578 17.188 18.25 1 81.31 231 HIS B O 1
ATOM 4113 N N . GLY B 1 232 ? 32.469 15.969 17.547 1 83.94 232 GLY B N 1
ATOM 4114 C CA . GLY B 1 232 ? 33.062 16.047 18.875 1 83.94 232 GLY B CA 1
ATOM 4115 C C . GLY B 1 232 ? 32.281 15.266 19.906 1 83.94 232 GLY B C 1
ATOM 4116 O O . GLY B 1 232 ? 32.031 14.07 19.734 1 83.94 232 GLY B O 1
ATOM 4117 N N . THR B 1 233 ? 31.781 16.016 20.984 1 81.19 233 THR B N 1
ATOM 4118 C CA . THR B 1 233 ? 31.031 15.359 22.047 1 81.19 233 THR B CA 1
ATOM 4119 C C . THR B 1 233 ? 29.531 15.531 21.828 1 81.19 233 THR B C 1
ATOM 4121 O O . THR B 1 233 ? 28.719 15 22.594 1 81.19 233 THR B O 1
ATOM 4124 N N . ARG B 1 234 ? 29.156 16.281 20.766 1 80.56 234 ARG B N 1
ATOM 4125 C CA . ARG B 1 234 ? 27.75 16.625 20.578 1 80.56 234 ARG B CA 1
ATOM 4126 C C . ARG B 1 234 ? 27.125 15.734 19.5 1 80.56 234 ARG B C 1
ATOM 4128 O O . ARG B 1 234 ? 27.766 15.398 18.5 1 80.56 234 ARG B O 1
ATOM 4135 N N . GLN B 1 235 ? 25.891 15.336 19.891 1 88.25 235 GLN B N 1
ATOM 4136 C CA . GLN B 1 235 ? 25.109 14.57 18.922 1 88.25 235 GLN B CA 1
ATOM 4137 C C . GLN B 1 235 ? 24.031 15.43 18.281 1 88.25 235 GLN B C 1
ATOM 4139 O O . GLN B 1 235 ? 23.375 16.219 18.969 1 88.25 235 GLN B O 1
ATOM 4144 N N . TYR B 1 236 ? 23.969 15.344 16.984 1 91 236 TYR B N 1
ATOM 4145 C CA . TYR B 1 236 ? 22.953 16.078 16.219 1 91 236 TYR B CA 1
ATOM 4146 C C . TYR B 1 236 ? 22.016 15.133 15.508 1 91 236 TYR B C 1
ATOM 4148 O O . TYR B 1 236 ? 22.422 14.062 15.039 1 91 236 TYR B O 1
ATOM 4156 N N . LEU B 1 237 ? 20.75 15.539 15.555 1 93.31 237 LEU B N 1
ATOM 4157 C CA . LEU B 1 237 ? 19.734 14.688 14.938 1 93.31 237 LEU B CA 1
ATOM 4158 C C . LEU B 1 237 ? 19.172 15.344 13.688 1 93.31 237 LEU B C 1
ATOM 4160 O O . LEU B 1 237 ? 18.938 16.562 13.672 1 93.31 237 LEU B O 1
ATOM 4164 N N . SER B 1 238 ? 18.984 14.555 12.609 1 93.25 238 SER B N 1
ATOM 4165 C CA . SER B 1 238 ? 18.328 15 11.383 1 93.25 238 SER B CA 1
ATOM 4166 C C . SER B 1 238 ? 17.375 13.938 10.844 1 93.25 238 SER B C 1
ATOM 4168 O O . SER B 1 238 ? 17.562 12.75 11.117 1 93.25 238 SER B O 1
ATOM 4170 N N . LEU B 1 239 ? 16.359 14.445 10.141 1 90.94 239 LEU B N 1
ATOM 4171 C CA . LEU B 1 239 ? 15.445 13.5 9.523 1 90.94 239 LEU B CA 1
ATOM 4172 C C . LEU B 1 239 ? 16.016 12.938 8.227 1 90.94 239 LEU B C 1
ATOM 4174 O O . LEU B 1 239 ? 16.656 13.664 7.457 1 90.94 239 LEU B O 1
ATOM 4178 N N . THR B 1 240 ? 15.898 11.664 8.023 1 85 240 THR B N 1
ATOM 4179 C CA . THR B 1 240 ? 16.094 11.086 6.703 1 85 240 THR B CA 1
ATOM 4180 C C . THR B 1 240 ? 14.906 11.375 5.797 1 85 240 THR B C 1
ATOM 4182 O O . THR B 1 240 ? 13.914 11.961 6.238 1 85 240 THR B O 1
ATOM 4185 N N . GLU B 1 241 ? 15.062 10.961 4.547 1 76.94 241 GLU B N 1
ATOM 4186 C CA . GLU B 1 241 ? 13.922 11.086 3.643 1 76.94 241 GLU B CA 1
ATOM 4187 C C . GLU B 1 241 ? 12.75 10.227 4.117 1 76.94 241 GLU B C 1
ATOM 4189 O O . GLU B 1 241 ? 11.594 10.664 4.062 1 76.94 241 GLU B O 1
ATOM 4194 N N . GLU B 1 242 ? 13.047 9.086 4.621 1 74.62 242 GLU B N 1
ATOM 4195 C CA . GLU B 1 242 ? 12.023 8.211 5.176 1 74.62 242 GLU B CA 1
ATOM 4196 C C . GLU B 1 242 ? 11.344 8.852 6.387 1 74.62 242 GLU B C 1
ATOM 4198 O O . GLU B 1 242 ? 10.125 8.742 6.555 1 74.62 242 GLU B O 1
ATOM 4203 N N . GLY B 1 243 ? 12.172 9.555 7.203 1 82.38 243 GLY B N 1
ATOM 4204 C CA . GLY B 1 243 ? 11.617 10.25 8.352 1 82.38 243 GLY B CA 1
ATOM 4205 C C . GLY B 1 243 ? 10.68 11.375 7.973 1 82.38 243 GLY B C 1
ATOM 4206 O O . GLY B 1 243 ? 9.609 11.523 8.562 1 82.38 243 GLY B O 1
ATOM 4207 N N . ARG B 1 244 ? 11.023 12.109 6.957 1 83.56 244 ARG B N 1
ATOM 4208 C CA . ARG B 1 244 ? 10.203 13.219 6.484 1 83.56 244 ARG B CA 1
ATOM 4209 C C . ARG B 1 244 ? 8.883 12.711 5.914 1 83.56 244 ARG B C 1
ATOM 4211 O O . ARG B 1 244 ? 7.824 13.289 6.172 1 83.56 244 ARG B O 1
ATOM 4218 N N . GLN B 1 245 ? 9 11.695 5.215 1 76.19 245 GLN B N 1
ATOM 4219 C CA . GLN B 1 245 ? 7.801 11.109 4.617 1 76.19 245 GLN B CA 1
ATOM 4220 C C . GLN B 1 245 ? 6.867 10.547 5.688 1 76.19 245 GLN B C 1
ATOM 4222 O O . GLN B 1 245 ? 5.648 10.688 5.59 1 76.19 245 GLN B O 1
ATOM 4227 N N . THR B 1 246 ? 7.48 9.953 6.699 1 77.75 246 THR B N 1
ATOM 4228 C CA . THR B 1 246 ? 6.695 9.414 7.805 1 77.75 246 THR B CA 1
ATOM 4229 C C . THR B 1 246 ? 5.973 10.531 8.547 1 77.75 246 THR B C 1
ATOM 4231 O O . THR B 1 246 ? 4.797 10.391 8.891 1 77.75 246 THR B O 1
ATOM 4234 N N . LEU B 1 247 ? 6.68 11.625 8.781 1 85.06 247 LEU B N 1
ATOM 4235 C CA . LEU B 1 247 ? 6.074 12.773 9.438 1 85.06 247 LEU B CA 1
ATOM 4236 C C . LEU B 1 247 ? 4.879 13.289 8.641 1 85.06 247 LEU B C 1
ATOM 4238 O O . LEU B 1 247 ? 3.822 13.57 9.211 1 85.06 247 LEU B O 1
ATOM 4242 N N . ARG B 1 248 ? 4.992 13.328 7.383 1 78.75 248 ARG B N 1
ATOM 4243 C CA . ARG B 1 248 ? 3.912 13.797 6.52 1 78.75 248 ARG B CA 1
ATOM 4244 C C . ARG B 1 248 ? 2.727 12.836 6.555 1 78.75 248 ARG B C 1
ATOM 4246 O O . ARG B 1 248 ? 1.574 13.273 6.613 1 78.75 248 ARG B O 1
ATOM 4253 N N . ALA B 1 249 ? 3.037 11.609 6.586 1 74.88 249 ALA B N 1
ATOM 4254 C CA . ALA B 1 249 ? 2.01 10.578 6.5 1 74.88 249 ALA B CA 1
ATOM 4255 C C . ALA B 1 249 ? 1.211 10.492 7.797 1 74.88 249 ALA B C 1
ATOM 4257 O O . ALA B 1 249 ? 0.025 10.148 7.781 1 74.88 249 ALA B O 1
ATOM 4258 N N . PHE B 1 250 ? 1.876 10.875 8.969 1 80.44 250 PHE B N 1
ATOM 4259 C CA . PHE B 1 250 ? 1.225 10.641 10.25 1 80.44 250 PHE B CA 1
ATOM 4260 C C . PHE B 1 250 ? 1.109 11.93 11.055 1 80.44 250 PHE B C 1
ATOM 4262 O O . PHE B 1 250 ? 1.064 11.906 12.281 1 80.44 250 PHE B O 1
ATOM 4269 N N . ARG B 1 251 ? 1.046 13.008 10.375 1 80.06 251 ARG B N 1
ATOM 4270 C CA . ARG B 1 251 ? 1.004 14.328 10.992 1 80.06 251 ARG B CA 1
ATOM 4271 C C . ARG B 1 251 ? -0.149 14.438 11.984 1 80.06 251 ARG B C 1
ATOM 4273 O O . ARG B 1 251 ? -0.023 15.086 13.031 1 80.06 251 ARG B O 1
ATOM 4280 N N . HIS B 1 252 ? -1.202 13.727 11.781 1 78.69 252 HIS B N 1
ATOM 4281 C CA . HIS B 1 252 ? -2.408 13.812 12.594 1 78.69 252 HIS B CA 1
ATOM 4282 C C . HIS B 1 252 ? -2.15 13.336 14.023 1 78.69 252 HIS B C 1
ATOM 4284 O O . HIS B 1 252 ? -2.875 13.703 14.945 1 78.69 252 HIS B O 1
ATOM 4290 N N . ARG B 1 253 ? -1.117 12.594 14.227 1 82.94 253 ARG B N 1
ATOM 4291 C CA . ARG B 1 253 ? -0.833 12.023 15.539 1 82.94 253 ARG B CA 1
ATOM 4292 C C . ARG B 1 253 ? -0.178 13.055 16.453 1 82.94 253 ARG B C 1
ATOM 4294 O O . ARG B 1 253 ? -0.11 12.859 17.672 1 82.94 253 ARG B O 1
ATOM 4301 N N . ALA B 1 254 ? 0.345 14.094 15.867 1 88.19 254 ALA B N 1
ATOM 4302 C CA . ALA B 1 254 ? 0.987 15.156 16.641 1 88.19 254 ALA B CA 1
ATOM 4303 C C . ALA B 1 254 ? 0.569 16.531 16.125 1 88.19 254 ALA B C 1
ATOM 4305 O O . ALA B 1 254 ? 1.389 17.453 16.062 1 88.19 254 ALA B O 1
ATOM 4306 N N . GLU B 1 255 ? -0.684 16.594 15.852 1 83.69 255 GLU B N 1
ATOM 4307 C CA . GLU B 1 255 ? -1.2 17.797 15.195 1 83.69 255 GLU B CA 1
ATOM 4308 C C . GLU B 1 255 ? -0.958 19.047 16.047 1 83.69 255 GLU B C 1
ATOM 4310 O O . GLU B 1 255 ? -0.56 20.094 15.531 1 83.69 255 GLU B O 1
ATOM 4315 N N . SER B 1 256 ? -1.189 18.938 17.297 1 86.19 256 SER B N 1
ATOM 4316 C CA . SER B 1 256 ? -1.031 20.094 18.172 1 86.19 256 SER B CA 1
ATOM 4317 C C . SER B 1 256 ? 0.421 20.547 18.234 1 86.19 256 SER B C 1
ATOM 4319 O O . SER B 1 256 ? 0.701 21.75 18.172 1 86.19 256 SER B O 1
ATOM 4321 N N . VAL B 1 257 ? 1.33 19.625 18.297 1 88.62 257 VAL B N 1
ATOM 4322 C CA . VAL B 1 257 ? 2.756 19.922 18.344 1 88.62 257 VAL B CA 1
ATOM 4323 C C . VAL B 1 257 ? 3.199 20.531 17.016 1 88.62 257 VAL B C 1
ATOM 4325 O O . VAL B 1 257 ? 3.871 21.562 16.984 1 88.62 257 VAL B O 1
ATOM 4328 N N . ILE B 1 258 ? 2.752 19.938 15.977 1 87.81 258 ILE B N 1
ATOM 4329 C CA . ILE B 1 258 ? 3.174 20.328 14.633 1 87.81 258 ILE B CA 1
ATOM 4330 C C . ILE B 1 258 ? 2.643 21.734 14.32 1 87.81 258 ILE B C 1
ATOM 4332 O O . ILE B 1 258 ? 3.381 22.578 13.82 1 87.81 258 ILE B O 1
ATOM 4336 N N . THR B 1 259 ? 1.435 21.953 14.664 1 82.12 259 THR B N 1
ATOM 4337 C CA . THR B 1 259 ? 0.825 23.25 14.414 1 82.12 259 THR B CA 1
ATOM 4338 C C . THR B 1 259 ? 1.543 24.344 15.203 1 82.12 259 THR B C 1
ATOM 4340 O O . THR B 1 259 ? 1.8 25.438 14.68 1 82.12 259 THR B O 1
ATOM 4343 N N . ASP B 1 260 ? 1.887 24.094 16.406 1 88.56 260 ASP B N 1
ATOM 4344 C CA . ASP B 1 260 ? 2.598 25.047 17.25 1 88.56 260 ASP B CA 1
ATOM 4345 C C . ASP B 1 260 ? 3.992 25.344 16.703 1 88.56 260 ASP B C 1
ATOM 4347 O O . ASP B 1 260 ? 4.414 26.5 16.625 1 88.56 260 ASP B O 1
ATOM 4351 N N . LEU B 1 261 ? 4.676 24.328 16.266 1 88.88 261 LEU B N 1
ATOM 4352 C CA . LEU B 1 261 ? 6.02 24.484 15.727 1 88.88 261 LEU B CA 1
ATOM 4353 C C . LEU B 1 261 ? 6 25.312 14.445 1 88.88 261 LEU B C 1
ATOM 4355 O O . LEU B 1 261 ? 6.883 26.141 14.219 1 88.88 261 LEU B O 1
ATOM 4359 N N . GLU B 1 262 ? 5.004 25.062 13.648 1 81.44 262 GLU B N 1
ATOM 4360 C CA . GLU B 1 262 ? 4.859 25.828 12.406 1 81.44 262 GLU B CA 1
ATOM 4361 C C . GLU B 1 262 ? 4.547 27.297 12.68 1 81.44 262 GLU B C 1
ATOM 4363 O O . GLU B 1 262 ? 5.027 28.172 11.969 1 81.44 262 GLU B O 1
ATOM 4368 N N . ALA B 1 263 ? 3.816 27.547 13.695 1 82.69 263 ALA B N 1
ATOM 4369 C CA . ALA B 1 263 ? 3.473 28.922 14.094 1 82.69 263 ALA B CA 1
ATOM 4370 C C . ALA B 1 263 ? 4.699 29.656 14.617 1 82.69 263 ALA B C 1
ATOM 4372 O O . ALA B 1 263 ? 4.863 30.859 14.367 1 82.69 263 ALA B O 1
ATOM 4373 N N . ARG B 1 264 ? 5.555 28.953 15.266 1 82.12 264 ARG B N 1
ATOM 4374 C CA . ARG B 1 264 ? 6.75 29.562 15.852 1 82.12 264 ARG B CA 1
ATOM 4375 C C . ARG B 1 264 ? 7.82 29.812 14.797 1 82.12 264 ARG B C 1
ATOM 4377 O O . ARG B 1 264 ? 8.656 30.688 14.953 1 82.12 264 ARG B O 1
ATOM 4384 N N . THR B 1 265 ? 7.938 28.828 13.898 1 64.62 265 THR B N 1
ATOM 4385 C CA . THR B 1 265 ? 8.961 28.969 12.867 1 64.62 265 THR B CA 1
ATOM 4386 C C . THR B 1 265 ? 8.57 30.062 11.867 1 64.62 265 THR B C 1
ATOM 4388 O O . THR B 1 265 ? 9.438 30.688 11.25 1 64.62 265 THR B O 1
ATOM 4391 N N . LYS B 1 266 ? 7.305 30.422 11.492 1 57.03 266 LYS B N 1
ATOM 4392 C CA . LYS B 1 266 ? 6.914 31.531 10.641 1 57.03 266 LYS B CA 1
ATOM 4393 C C . LYS B 1 266 ? 7.426 32.875 11.211 1 57.03 266 LYS B C 1
ATOM 4395 O O . LYS B 1 266 ? 7.004 33.281 12.289 1 57.03 266 LYS B O 1
ATOM 4400 N N . SER B 1 267 ? 8.672 33 11.141 1 47.38 267 SER B N 1
ATOM 4401 C CA . SER B 1 267 ? 9.188 34.344 11.391 1 47.38 267 SER B CA 1
ATOM 4402 C C . SER B 1 267 ? 8.281 35.406 10.773 1 47.38 267 SER B C 1
ATOM 4404 O O . SER B 1 267 ? 7.617 35.156 9.766 1 47.38 267 SER B O 1
ATOM 4406 N N . PRO B 1 268 ? 8.188 36.781 11.43 1 39.06 268 PRO B N 1
ATOM 4407 C CA . PRO B 1 268 ? 7.441 37.938 10.898 1 39.06 268 PRO B CA 1
ATOM 4408 C C . PRO B 1 268 ? 7.738 38.188 9.43 1 39.06 268 PRO B C 1
ATOM 4410 O O . PRO B 1 268 ? 6.887 38.719 8.711 1 39.06 268 PRO B O 1
ATOM 4413 N N . GLU B 1 269 ? 8.992 38.344 8.953 1 35.44 269 GLU B N 1
ATOM 4414 C CA . GLU B 1 269 ? 9.25 38.844 7.609 1 35.44 269 GLU B CA 1
ATOM 4415 C C . GLU B 1 269 ? 8.688 37.938 6.539 1 35.44 269 GLU B C 1
ATOM 4417 O O . GLU B 1 269 ? 8.5 38.344 5.391 1 35.44 269 GLU B O 1
ATOM 4422 N N . ASP B 1 270 ? 8.789 36.75 6.66 1 35.22 270 ASP B N 1
ATOM 4423 C CA . ASP B 1 270 ? 8.289 35.938 5.555 1 35.22 270 ASP B CA 1
ATOM 4424 C C . ASP B 1 270 ? 6.77 35.781 5.648 1 35.22 270 ASP B C 1
ATOM 4426 O O . ASP B 1 270 ? 6.281 34.688 5.988 1 35.22 270 ASP B O 1
ATOM 4430 N N . ASP B 1 271 ? 6.02 36.844 6.145 1 30.64 271 ASP B N 1
ATOM 4431 C CA . ASP B 1 271 ? 4.602 37.188 6.039 1 30.64 271 ASP B CA 1
ATOM 4432 C C . ASP B 1 271 ? 4.098 37 4.613 1 30.64 271 ASP B C 1
ATOM 4434 O O . ASP B 1 271 ? 3.715 37.969 3.949 1 30.64 271 ASP B O 1
ATOM 4438 N N . ILE B 1 272 ? 4.703 36.375 3.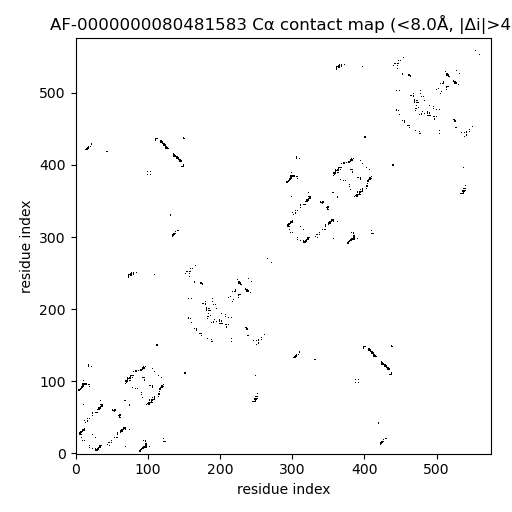691 1 26.44 272 ILE B N 1
ATOM 4439 C CA . ILE B 1 272 ? 3.869 36.281 2.498 1 26.44 272 ILE B CA 1
ATOM 4440 C C . ILE B 1 272 ? 2.523 35.656 2.857 1 26.44 272 ILE B C 1
ATOM 4442 O O . ILE B 1 272 ? 2.467 34.531 3.332 1 26.44 272 ILE B O 1
ATOM 4446 N N . GLU B 1 273 ? 1.554 36.5 3.178 1 25.19 273 GLU B N 1
ATOM 4447 C CA . GLU B 1 273 ? 0.108 36.344 3.295 1 25.19 273 GLU B CA 1
ATOM 4448 C C . GLU B 1 273 ? -0.42 35.344 2.271 1 25.19 273 GLU B C 1
ATOM 4450 O O . GLU B 1 273 ? -0.428 35.625 1.07 1 25.19 273 GLU B O 1
ATOM 4455 N N . PHE B 1 274 ? -0.246 34.188 2.342 1 22.73 274 PHE B N 1
ATOM 4456 C CA . PHE B 1 274 ? -1.179 33.469 1.483 1 22.73 274 PHE B CA 1
ATOM 4457 C C . PHE B 1 274 ? -2.619 33.812 1.837 1 22.73 274 PHE B C 1
ATOM 4459 O O . PHE B 1 274 ? -3.061 33.562 2.965 1 22.73 274 PHE B O 1
ATOM 4466 N N . VAL B 1 275 ? -3.109 34.969 1.387 1 23.64 275 VAL B N 1
ATOM 4467 C CA . VAL B 1 275 ? -4.512 35.375 1.316 1 23.64 275 VAL B CA 1
ATOM 4468 C C . VAL B 1 275 ? -5.367 34.188 0.913 1 23.64 275 VAL B C 1
ATOM 4470 O O . VAL B 1 275 ? -5.238 33.656 -0.199 1 23.64 275 VAL B O 1
ATOM 4473 N N . LEU B 1 276 ? -5.531 33.406 1.762 1 22.38 276 LEU B N 1
ATOM 4474 C CA . LEU B 1 276 ? -6.684 32.531 1.489 1 22.38 276 LEU B CA 1
ATOM 4475 C C . LEU B 1 276 ? -7.945 33.375 1.309 1 22.38 276 LEU B C 1
ATOM 4477 O O . LEU B 1 276 ? -8.344 34.125 2.217 1 22.38 276 LEU B O 1
ATOM 4481 N N . ASP B 1 277 ? -8.039 34.062 0.088 1 23.91 277 ASP B N 1
ATOM 4482 C CA . ASP B 1 277 ? -9.328 34.625 -0.297 1 23.91 277 ASP B CA 1
ATOM 4483 C C . ASP B 1 277 ? -10.477 33.719 0.134 1 23.91 277 ASP B C 1
ATOM 4485 O O . ASP B 1 277 ? -10.664 32.656 -0.424 1 23.91 277 ASP B O 1
ATOM 4489 N N . ASN B 1 278 ? -10.531 33.656 1.285 1 22.38 278 ASN B N 1
ATOM 4490 C CA . ASN B 1 278 ? -11.742 33.062 1.864 1 22.38 278 ASN B CA 1
ATOM 4491 C C . ASN B 1 278 ? -12.977 33.875 1.485 1 22.38 278 ASN B C 1
ATOM 4493 O O . ASN B 1 278 ? -13.227 34.938 2.059 1 22.38 278 ASN B O 1
ATOM 4497 N N . PRO B 1 279 ? -13.234 34.094 0.122 1 25.34 279 PRO B N 1
ATOM 4498 C CA . PRO B 1 279 ? -14.438 34.875 -0.153 1 25.34 279 PRO B CA 1
ATOM 4499 C C . PRO B 1 279 ? -15.664 34.375 0.595 1 25.34 279 PRO B C 1
ATOM 4501 O O . PRO B 1 279 ? -16.781 34.812 0.343 1 25.34 279 PRO B O 1
ATOM 4504 N N . VAL B 1 280 ? -15.562 33.562 1.41 1 23.42 280 VAL B N 1
ATOM 4505 C CA . VAL B 1 280 ? -16.906 33.094 1.741 1 23.42 280 VAL B CA 1
ATOM 4506 C C . VAL B 1 280 ? -17.625 34.156 2.574 1 23.42 280 VAL B C 1
ATOM 4508 O O . VAL B 1 280 ? -18.75 33.969 3.004 1 23.42 280 VAL B O 1
ATOM 4511 N N . ASP B 1 281 ? -16.906 35.25 2.965 1 24.02 281 ASP B N 1
ATOM 4512 C CA . ASP B 1 281 ? -17.734 35.875 3.99 1 24.02 281 ASP B CA 1
ATOM 4513 C C . ASP B 1 281 ? -19.031 36.406 3.391 1 24.02 281 ASP B C 1
ATOM 4515 O O . ASP B 1 281 ? -20 36.656 4.109 1 24.02 281 ASP B O 1
ATOM 4519 N N . THR B 1 282 ? -18.859 36.969 2.205 1 24.42 282 THR B N 1
ATOM 4520 C CA . THR B 1 282 ? -19.891 37.969 1.932 1 24.42 282 THR B CA 1
ATOM 4521 C C . THR B 1 282 ? -21.25 37.312 1.727 1 24.42 282 THR B C 1
ATOM 4523 O O . THR B 1 282 ? -22.281 38 1.689 1 24.42 282 THR B O 1
ATOM 4526 N N . LEU B 1 283 ? -21.203 36.062 1.282 1 22.84 283 LEU B N 1
ATOM 4527 C CA . LEU B 1 283 ? -22.531 35.875 0.696 1 22.84 283 LEU B CA 1
ATOM 4528 C C . LEU B 1 283 ? -23.578 35.719 1.783 1 22.84 283 LEU B C 1
ATOM 4530 O O . LEU B 1 283 ? -24.75 35.438 1.485 1 22.84 283 LEU B O 1
ATOM 4534 N N . VAL B 1 284 ? -23.109 35.688 3.096 1 23.5 284 VAL B N 1
ATOM 4535 C CA . VAL B 1 284 ? -24.234 35.469 3.998 1 23.5 284 VAL B CA 1
ATOM 4536 C C . VAL B 1 284 ? -25.094 36.719 4.105 1 23.5 284 VAL B C 1
ATOM 4538 O O . VAL B 1 284 ? -26.156 36.688 4.734 1 23.5 284 VAL B O 1
ATOM 4541 N N . GLU B 1 285 ? -24.547 37.844 3.756 1 22.83 285 GLU B N 1
ATOM 4542 C CA . GLU B 1 285 ? -25.391 38.875 4.344 1 22.83 285 GLU B CA 1
ATOM 4543 C C . GLU B 1 285 ? -26.781 38.875 3.711 1 22.83 285 GLU B C 1
ATOM 4545 O O . GLU B 1 285 ? -27.703 39.5 4.246 1 22.83 285 GLU B O 1
ATOM 4550 N N . ASN B 1 286 ? -26.906 38.5 2.504 1 22.09 286 ASN B N 1
ATOM 4551 C CA . ASN B 1 286 ? -28.125 39.156 2.031 1 22.09 286 ASN B CA 1
ATOM 4552 C C . ASN B 1 286 ? -29.375 38.5 2.6 1 22.09 286 ASN B C 1
ATOM 4554 O O . ASN B 1 286 ? -30.484 38.781 2.164 1 22.09 286 ASN B O 1
ATOM 4558 N N . ARG B 1 287 ? -29.391 37.281 3.096 1 22.83 287 ARG B N 1
ATOM 4559 C CA . ARG B 1 287 ? -30.797 36.938 3.309 1 22.83 287 ARG B CA 1
ATOM 4560 C C . ARG B 1 287 ? -31.344 37.625 4.551 1 22.83 287 ARG B C 1
ATOM 4562 O O . ARG B 1 287 ? -31.109 37.188 5.676 1 22.83 287 ARG B O 1
ATOM 4569 N N . SER B 1 288 ? -31.062 38.938 4.781 1 20.66 288 SER B N 1
ATOM 4570 C CA . SER B 1 288 ? -32.25 39.594 5.355 1 20.66 288 SER B CA 1
ATOM 4571 C C . SER B 1 288 ? -33.375 39.688 4.336 1 20.66 288 SER B C 1
ATOM 4573 O O . SER B 1 288 ? -33.125 39.906 3.152 1 20.66 288 SER B O 1
#

Sequence (576 aa):
MKRHLRVHVVPLWREHDRIIGPVEDDRPDHVYLLEHEDPSVERPNYHETVVDRITDVVGTPPAVEYVDLFDMYEVMGAITTIADWHPDDLVRVNVTAGTKRAAIGATMACMDEHTDAEPYVVDPKSRPHGLDTPATEGFEEASLLTTYQINSPTPDQVATLAIIEAHDTDSKHAKKKTLITEAAHYGLDFMNGRVDGDPAGYKPTNGDYNVLDNRVTSTLEHKEYVCITRHGTRQYLSLTEEGRQTLRAFRHRAESVITDLEARTKSPEDDIEFVLDNPVDTLVENRSMKRHLRVHVVPLWREHDRIIGPVEDDRPDHVYLLEHEDPSVERPNYHETVVDRITDVVGTPPAVEYVDLFDMYEVMGAITTIADWHPDDLVRVNVTAGTKRAAIGATMACMDEHTDAEPYVVDPKSRPHGLDTPATEGFEEASLLTTYQINSPTPDQVATLAIIEAHDTDSKHAKKKTLITEAAHYGLDFMNGRVDGDPAGYKPTNGDYNVLDNRVTSTLEHKEYVCITRHGTRQYLSLTEEGRQTLRAFRHRAESVITDLEARTKSPEDDIEFVLDNPVDTLVENRS

InterPro domains:
  IPR046260 HFX_2341-like, N-terminal [PF19810] (6-126)
  IPR054162 DUF6293, C-terminal winged helix domain [PF22665] (156-251)